Protein AF-W7W9P2-F1 (afdb_monomer_lite)

Secondary structure (DSSP, 8-state):
-HHHHHHTT----SS--EEEETTTEEEEGGGTTTS---------HHHHHHHS-S-S---S-----HHHHHHHHHHHHHHHHHHHHHHHHHHHHHHHHHHHHHHHHHHHHHHHHHHHHH--TT-HHHHT--HHHHHHHHHT--HHHHHHH---HHHHHHHHHHHH--PPPP-PPPPPP---HHHHHHHHHHHHT--------HHHHT-HHHHHHHHHHHHTTSGGG--SB-TTT-SB--HHHHHHHHHHS-HHHHHHHHHHHHHHHHHHHHHHHHHT-----GGGS-GGGTTHHHHHHHHHHHHHHHHHHHHHHHHHHHHHHHHSTTS----PPPPSSPPP-HHHHHHHHHHHHHHHHHHHHHHHHHHHHHHHHHHHHHHHHHHHHHHHHHHHHSPPPPTT--

Structure (mmCIF, N/CA/C/O backbone):
data_AF-W7W9P2-F1
#
_entry.id   AF-W7W9P2-F1
#
loop_
_atom_site.group_PDB
_atom_site.id
_atom_site.type_symbol
_atom_site.label_atom_id
_atom_site.label_alt_id
_atom_site.label_comp_id
_atom_site.label_asym_id
_atom_site.label_entity_id
_atom_site.label_seq_id
_atom_site.pdbx_PDB_ins_code
_atom_site.Cartn_x
_atom_site.Cartn_y
_atom_site.Cartn_z
_atom_site.occupancy
_atom_site.B_iso_or_equiv
_atom_site.auth_seq_id
_atom_site.auth_comp_id
_atom_site.auth_asym_id
_atom_site.auth_atom_id
_atom_site.pdbx_PDB_model_num
ATOM 1 N N . MET A 1 1 ? 64.858 -27.903 -94.724 1.00 56.62 1 MET A N 1
ATOM 2 C CA . MET A 1 1 ? 63.781 -26.888 -94.763 1.00 56.62 1 MET A CA 1
ATOM 3 C C . MET A 1 1 ? 62.587 -27.394 -95.572 1.00 56.62 1 MET A C 1
ATOM 5 O O . MET A 1 1 ? 61.461 -27.279 -95.114 1.00 56.62 1 MET A O 1
ATOM 9 N N . GLU A 1 2 ? 62.830 -28.057 -96.704 1.00 65.94 2 GLU A N 1
ATOM 10 C CA . GLU A 1 2 ? 61.798 -28.433 -97.685 1.00 65.94 2 GLU A CA 1
ATOM 11 C C . GLU A 1 2 ? 60.802 -29.516 -97.223 1.00 65.94 2 GLU A C 1
ATOM 13 O O . GLU A 1 2 ? 59.623 -29.420 -97.539 1.00 65.94 2 GLU A O 1
ATOM 18 N N . LEU A 1 3 ? 61.197 -30.483 -96.382 1.00 72.19 3 LEU A N 1
ATOM 19 C CA . LEU A 1 3 ? 60.254 -31.494 -95.863 1.00 72.19 3 LEU A CA 1
ATOM 20 C C . LEU A 1 3 ? 59.234 -30.933 -94.851 1.00 72.19 3 LEU A C 1
ATOM 22 O O . LEU A 1 3 ? 58.153 -31.496 -94.704 1.00 72.19 3 LEU A O 1
ATOM 26 N N . SER A 1 4 ? 59.533 -29.813 -94.175 1.00 73.50 4 SER A N 1
ATOM 27 C CA . SER A 1 4 ? 58.558 -29.158 -93.280 1.00 73.50 4 SER A CA 1
ATOM 28 C C . SER A 1 4 ? 57.422 -28.505 -94.074 1.00 73.50 4 SER A C 1
ATOM 30 O O . SER A 1 4 ? 56.290 -28.453 -93.599 1.00 73.50 4 SER A O 1
ATOM 32 N N . LEU A 1 5 ? 57.700 -28.066 -95.309 1.00 76.69 5 LEU A N 1
ATOM 33 C CA . LEU A 1 5 ? 56.678 -27.576 -96.238 1.00 76.69 5 LEU A CA 1
ATOM 34 C C . LEU A 1 5 ? 55.756 -28.715 -96.690 1.00 76.69 5 LEU A C 1
ATOM 36 O O . LEU A 1 5 ? 54.550 -28.512 -96.788 1.00 76.69 5 LEU A O 1
ATOM 40 N N . VAL A 1 6 ? 56.294 -29.926 -96.867 1.00 77.94 6 VAL A N 1
ATOM 41 C CA . VAL A 1 6 ? 55.501 -31.133 -97.156 1.00 77.94 6 VAL A CA 1
ATOM 42 C C . VAL A 1 6 ? 54.604 -31.508 -95.970 1.00 77.94 6 VAL A C 1
ATOM 44 O O . VAL A 1 6 ? 53.411 -31.737 -96.158 1.00 77.94 6 VAL A O 1
ATOM 47 N N . GLU A 1 7 ? 55.130 -31.497 -94.740 1.00 78.12 7 GLU A N 1
ATOM 48 C CA . GLU A 1 7 ? 54.335 -31.749 -93.524 1.00 78.12 7 GLU A CA 1
ATOM 49 C C . GLU A 1 7 ? 53.201 -30.726 -93.336 1.00 78.12 7 GLU A C 1
ATOM 51 O O . GLU A 1 7 ? 52.088 -31.092 -92.955 1.00 78.12 7 GLU A O 1
ATOM 56 N N . LYS A 1 8 ? 53.463 -29.450 -93.645 1.00 76.75 8 LYS A N 1
ATOM 57 C CA . LYS A 1 8 ? 52.494 -28.345 -93.543 1.00 76.75 8 LYS A CA 1
ATOM 58 C C . LYS A 1 8 ? 51.634 -28.155 -94.799 1.00 76.75 8 LYS A C 1
ATOM 60 O O . LYS A 1 8 ? 50.832 -27.225 -94.830 1.00 76.75 8 LYS A O 1
ATOM 65 N N . LYS A 1 9 ? 51.801 -28.991 -95.836 1.00 77.69 9 LYS A N 1
ATOM 66 C CA . LYS A 1 9 ? 51.152 -28.852 -97.157 1.00 77.69 9 LYS A CA 1
ATOM 67 C C . LYS A 1 9 ? 51.242 -27.428 -97.721 1.00 77.69 9 LYS A C 1
ATOM 69 O O . LYS A 1 9 ? 50.248 -26.826 -98.115 1.00 77.69 9 LYS A O 1
ATOM 74 N N . THR A 1 10 ? 52.440 -26.857 -97.713 1.00 79.62 10 THR A N 1
ATOM 75 C CA . THR A 1 10 ? 52.714 -25.497 -98.195 1.00 79.62 10 THR A CA 1
ATOM 76 C C . THR A 1 10 ? 53.589 -25.563 -99.449 1.00 79.62 10 THR A C 1
ATOM 78 O O . THR A 1 10 ? 54.520 -26.361 -99.506 1.00 79.62 10 THR A O 1
ATOM 81 N N . ALA A 1 11 ? 53.295 -24.748 -100.466 1.00 79.81 11 ALA A N 1
ATOM 82 C CA . ALA A 1 11 ? 54.072 -24.708 -101.707 1.00 79.81 11 ALA A CA 1
ATOM 83 C C . ALA A 1 11 ? 55.439 -24.026 -101.507 1.00 79.81 11 ALA A C 1
ATOM 85 O O . ALA A 1 11 ? 55.556 -23.078 -100.727 1.00 79.81 11 ALA A O 1
ATOM 86 N N . LEU A 1 12 ? 56.462 -24.486 -102.232 1.00 80.69 12 LEU A N 1
ATOM 87 C CA . LEU A 1 12 ? 57.763 -23.818 -102.305 1.00 80.69 12 LEU A CA 1
ATOM 88 C C . LEU A 1 12 ? 57.669 -22.610 -103.252 1.00 80.69 12 LEU A C 1
ATOM 90 O O . LEU A 1 12 ? 57.271 -22.764 -104.405 1.00 80.69 12 LEU A O 1
ATOM 94 N N . LEU A 1 13 ? 58.013 -21.420 -102.751 1.00 78.62 13 LEU A N 1
ATOM 95 C CA . LEU A 1 13 ? 57.859 -20.147 -103.471 1.00 78.62 13 LEU A CA 1
ATOM 96 C C . LEU A 1 13 ? 59.158 -19.640 -104.123 1.00 78.62 13 LEU A C 1
ATOM 98 O O . LEU A 1 13 ? 59.088 -18.888 -105.088 1.00 78.62 13 LEU A O 1
ATOM 102 N N . GLU A 1 14 ? 60.326 -20.062 -103.633 1.00 74.75 14 GLU A N 1
ATOM 103 C CA . GLU A 1 14 ? 61.642 -19.712 -104.186 1.00 74.75 14 GLU A CA 1
ATOM 104 C C . GLU A 1 14 ? 62.537 -20.958 -104.265 1.00 74.75 14 GLU A C 1
ATOM 106 O O . GLU A 1 14 ? 62.610 -21.733 -103.309 1.00 74.75 14 GLU A O 1
ATOM 111 N N . GLY A 1 15 ? 63.232 -21.129 -105.397 1.00 74.56 15 GLY A N 1
ATOM 112 C CA . GLY A 1 15 ? 64.093 -22.283 -105.687 1.00 74.56 15 GLY A CA 1
ATOM 113 C C . GLY A 1 15 ? 63.383 -23.439 -106.409 1.00 74.56 15 GLY A C 1
ATOM 114 O O . GLY A 1 15 ? 62.157 -23.495 -106.480 1.00 74.56 15 GLY A O 1
ATOM 115 N N . GLU A 1 16 ? 64.167 -24.370 -106.962 1.00 75.62 16 GLU A N 1
ATOM 116 C CA . GLU A 1 16 ? 63.663 -25.591 -107.604 1.00 75.62 16 GLU A CA 1
ATOM 117 C C . GLU A 1 16 ? 63.976 -26.816 -106.740 1.00 75.62 16 GLU A C 1
ATOM 119 O O . GLU A 1 16 ? 65.136 -27.145 -106.501 1.00 75.62 16 GLU A O 1
ATOM 124 N N . ALA A 1 17 ? 62.927 -27.513 -106.301 1.00 79.81 17 ALA A N 1
ATOM 125 C CA . ALA A 1 17 ? 63.026 -28.782 -105.591 1.00 79.81 17 ALA A CA 1
ATOM 126 C C . ALA A 1 17 ? 61.945 -29.745 -106.092 1.00 79.81 17 ALA A C 1
ATOM 128 O O . ALA A 1 17 ? 60.849 -29.321 -106.472 1.00 79.81 17 ALA A O 1
ATOM 129 N N . ALA A 1 18 ? 62.230 -31.045 -106.074 1.00 81.19 18 ALA A N 1
ATOM 130 C CA . ALA A 1 18 ? 61.265 -32.086 -106.407 1.00 81.19 18 ALA A CA 1
ATOM 131 C C . ALA A 1 18 ? 61.348 -33.220 -105.385 1.00 81.19 18 ALA A C 1
ATOM 133 O O . ALA A 1 18 ? 62.437 -33.685 -105.049 1.00 81.19 18 ALA A O 1
ATOM 134 N N . LEU A 1 19 ? 60.190 -33.668 -104.905 1.00 81.19 19 LEU A N 1
ATOM 135 C CA . LEU A 1 19 ? 60.073 -34.836 -104.047 1.00 81.19 19 LEU A CA 1
ATOM 136 C C . LEU A 1 19 ? 59.776 -36.055 -104.915 1.00 81.19 19 LEU A C 1
ATOM 138 O O . LEU A 1 19 ? 58.766 -36.094 -105.616 1.00 81.19 19 LEU A O 1
ATOM 142 N N . GLU A 1 20 ? 60.654 -37.046 -104.858 1.00 81.25 20 GLU A N 1
ATOM 143 C CA . GLU A 1 20 ? 60.457 -38.333 -105.514 1.00 81.25 20 GLU A CA 1
ATOM 144 C C . GLU A 1 20 ? 59.915 -39.350 -104.506 1.00 81.25 20 GLU A C 1
ATOM 146 O O . GLU A 1 20 ? 60.489 -39.538 -103.433 1.00 81.25 20 GLU A O 1
ATOM 151 N N . ILE A 1 21 ? 58.796 -39.985 -104.849 1.00 78.06 21 ILE A N 1
ATOM 152 C CA . ILE A 1 21 ? 58.116 -40.998 -104.041 1.00 78.06 21 ILE A CA 1
ATOM 153 C C . ILE A 1 21 ? 58.150 -42.313 -104.824 1.00 78.06 21 ILE A C 1
ATOM 155 O O . ILE A 1 21 ? 57.772 -42.356 -106.000 1.00 78.06 21 ILE A O 1
ATOM 159 N N . ASP A 1 22 ? 58.642 -43.367 -104.172 1.00 74.69 22 ASP A N 1
ATOM 160 C CA . ASP A 1 22 ? 58.704 -44.744 -104.682 1.00 74.69 22 ASP A CA 1
ATOM 161 C C . ASP A 1 22 ? 59.343 -44.887 -106.079 1.00 74.69 22 ASP A C 1
ATOM 163 O O . ASP A 1 22 ? 58.949 -45.730 -106.887 1.00 74.69 22 ASP A O 1
ATOM 167 N N . GLY A 1 23 ? 60.318 -44.025 -106.397 1.00 70.38 23 GLY A N 1
ATOM 168 C CA . GLY A 1 23 ? 61.112 -44.081 -107.634 1.00 70.38 23 GLY A CA 1
ATOM 169 C C . GLY A 1 23 ? 60.346 -43.802 -108.936 1.00 70.38 23 GLY A C 1
ATOM 170 O O . GLY A 1 23 ? 60.895 -43.967 -110.023 1.00 70.38 23 GLY A O 1
ATOM 171 N N . THR A 1 24 ? 59.064 -43.435 -108.852 1.00 66.88 24 THR A N 1
ATOM 172 C CA . THR A 1 24 ? 58.163 -43.323 -110.016 1.00 66.88 24 THR A CA 1
ATOM 173 C C . THR A 1 24 ? 57.366 -42.027 -110.036 1.00 66.88 24 THR A C 1
ATOM 175 O O . THR A 1 24 ? 57.061 -41.517 -111.114 1.00 66.88 24 THR A O 1
ATOM 178 N N . THR A 1 25 ? 57.066 -41.446 -108.872 1.00 75.88 25 THR A N 1
ATOM 179 C CA . THR A 1 25 ? 56.263 -40.222 -108.781 1.00 75.88 25 THR A CA 1
ATOM 180 C C . THR A 1 25 ? 57.137 -39.053 -108.351 1.00 75.88 25 THR A C 1
ATOM 182 O O . THR A 1 25 ? 57.606 -39.016 -107.217 1.00 75.88 25 THR A O 1
ATOM 185 N N . LYS A 1 26 ? 57.347 -38.076 -109.242 1.00 80.81 26 LYS A N 1
ATOM 186 C CA . LYS A 1 26 ? 58.044 -36.820 -108.925 1.00 80.81 26 LYS A CA 1
ATOM 187 C C . LYS A 1 26 ? 57.045 -35.683 -108.774 1.00 80.81 26 LYS A C 1
ATOM 189 O O . LYS A 1 26 ? 56.335 -35.352 -109.720 1.00 80.81 26 LYS A O 1
ATOM 194 N N . VAL A 1 27 ? 57.018 -35.068 -107.596 1.00 81.44 27 VAL A N 1
ATOM 195 C CA . VAL A 1 27 ? 56.180 -33.906 -107.285 1.00 81.44 27 VAL A CA 1
ATOM 196 C C . VAL A 1 27 ? 57.072 -32.679 -107.148 1.00 81.44 27 VAL A C 1
ATOM 198 O O . VAL A 1 27 ? 57.955 -32.643 -106.294 1.00 81.44 27 VAL A O 1
ATOM 201 N N . ALA A 1 28 ? 56.850 -31.665 -107.984 1.00 82.94 28 ALA A N 1
ATOM 202 C CA . ALA A 1 28 ? 57.573 -30.398 -107.894 1.00 82.94 28 ALA A CA 1
ATOM 203 C C . ALA A 1 28 ? 57.188 -29.622 -106.622 1.00 82.94 28 ALA A C 1
ATOM 205 O O . ALA A 1 28 ? 56.039 -29.676 -106.178 1.00 82.94 28 ALA A O 1
ATOM 206 N N . GLY A 1 29 ? 58.126 -28.852 -106.067 1.00 78.12 29 GLY A N 1
ATOM 207 C CA . GLY A 1 29 ? 57.940 -28.085 -104.830 1.00 78.12 29 GLY A CA 1
ATOM 208 C C . GLY A 1 29 ? 56.782 -27.085 -104.872 1.00 78.12 29 GLY A C 1
ATOM 209 O O . GLY A 1 29 ? 56.115 -26.866 -103.861 1.00 78.12 29 GLY A O 1
ATOM 210 N N . SER A 1 30 ? 56.462 -26.540 -106.048 1.00 80.75 30 SER A N 1
ATOM 211 C CA . SER A 1 30 ? 55.294 -25.672 -106.257 1.00 80.75 30 SER A CA 1
ATOM 212 C C . SER A 1 30 ? 53.952 -26.400 -106.080 1.00 80.75 30 SER A C 1
ATOM 214 O O . SER A 1 30 ? 52.942 -25.766 -105.782 1.00 80.75 30 SER A O 1
ATOM 216 N N . ALA A 1 31 ? 53.931 -27.731 -106.207 1.00 78.31 31 ALA A N 1
ATOM 217 C CA . ALA A 1 31 ? 52.738 -28.567 -106.091 1.00 78.31 31 ALA A CA 1
ATOM 218 C C . ALA A 1 31 ? 52.561 -29.208 -104.698 1.00 78.31 31 ALA A C 1
ATOM 220 O O . ALA A 1 31 ? 51.608 -29.957 -104.491 1.00 78.31 31 ALA A O 1
ATOM 221 N N . PHE A 1 32 ? 53.423 -28.909 -103.716 1.00 83.19 32 PHE A N 1
ATOM 222 C CA . PHE A 1 32 ? 53.342 -29.514 -102.374 1.00 83.19 32 PHE A CA 1
ATOM 223 C C . PHE A 1 32 ? 52.043 -29.211 -101.609 1.00 83.19 32 PHE A C 1
ATOM 225 O O . PHE A 1 32 ? 51.651 -29.994 -100.747 1.00 83.19 32 PHE A O 1
ATOM 232 N N . ALA A 1 33 ? 51.353 -28.110 -101.923 1.00 77.69 33 ALA A N 1
ATOM 233 C CA . ALA A 1 33 ? 50.080 -27.762 -101.288 1.00 77.69 33 ALA A CA 1
ATOM 234 C C . ALA A 1 33 ? 48.870 -28.530 -101.850 1.00 77.69 33 ALA A C 1
ATOM 236 O O . ALA A 1 33 ? 47.886 -28.732 -101.140 1.00 77.69 33 ALA A O 1
ATOM 237 N N . SER A 1 34 ? 48.930 -28.947 -103.118 1.00 77.75 34 SER A N 1
ATOM 238 C CA . SER A 1 34 ? 47.797 -29.536 -103.844 1.00 77.75 34 SER A CA 1
ATOM 239 C C . SER A 1 34 ? 47.971 -31.020 -104.170 1.00 77.75 34 SER A C 1
ATOM 241 O O . SER A 1 34 ? 46.981 -31.700 -104.436 1.00 77.75 34 SER A O 1
ATOM 243 N N . ALA A 1 35 ? 49.197 -31.545 -104.134 1.00 76.62 35 ALA A N 1
ATOM 244 C CA . ALA A 1 35 ? 49.474 -32.951 -104.396 1.00 76.62 35 ALA A CA 1
ATOM 245 C C . ALA A 1 35 ? 49.072 -33.859 -103.219 1.00 76.62 35 ALA A C 1
ATOM 247 O O . ALA A 1 35 ? 49.192 -33.505 -102.043 1.00 76.62 35 ALA A O 1
ATOM 248 N N . GLN A 1 36 ? 48.635 -35.078 -103.539 1.00 77.50 36 GLN A N 1
ATOM 249 C CA . GLN A 1 36 ? 48.337 -36.107 -102.547 1.00 77.50 36 GLN A CA 1
ATOM 250 C C . GLN A 1 36 ? 49.645 -36.772 -102.091 1.00 77.50 36 GLN A C 1
ATOM 252 O O . GLN A 1 36 ? 50.108 -37.744 -102.679 1.00 77.50 36 GLN A O 1
ATOM 257 N N . LEU A 1 37 ? 50.267 -36.188 -101.067 1.00 77.00 37 LEU A N 1
ATOM 258 C CA . LEU A 1 37 ? 51.544 -36.629 -100.501 1.00 77.00 37 LEU A CA 1
ATOM 259 C C . LEU A 1 37 ? 51.332 -37.556 -99.286 1.00 77.00 37 LEU A C 1
ATOM 261 O O . LEU A 1 37 ? 50.338 -37.395 -98.567 1.00 77.00 37 LEU A O 1
ATOM 265 N N . PRO A 1 38 ? 52.248 -38.510 -99.022 1.00 74.75 38 PRO A N 1
ATOM 266 C CA . PRO A 1 38 ? 52.210 -39.331 -97.817 1.00 74.75 38 PRO A CA 1
ATOM 267 C C . PRO A 1 38 ? 52.350 -38.466 -96.561 1.00 74.75 38 PRO A C 1
ATOM 269 O O . PRO A 1 38 ? 52.867 -37.348 -96.596 1.00 74.75 38 PRO A O 1
ATOM 272 N N . GLN A 1 39 ? 51.892 -38.988 -95.424 1.00 77.44 39 GLN A N 1
ATOM 273 C CA . GLN A 1 39 ? 51.979 -38.273 -94.157 1.00 77.44 39 GLN A CA 1
ATOM 274 C C . GLN A 1 39 ? 53.438 -38.217 -93.682 1.00 77.44 39 GLN A C 1
ATOM 276 O O . GLN A 1 39 ? 53.949 -39.158 -93.080 1.00 77.44 39 GLN A O 1
ATOM 281 N N . VAL A 1 40 ? 54.104 -37.096 -93.949 1.00 75.50 40 VAL A N 1
ATOM 282 C CA . VAL A 1 40 ? 55.462 -36.819 -93.475 1.00 75.50 40 VAL A CA 1
ATOM 283 C C . VAL A 1 40 ? 55.384 -36.101 -92.129 1.00 75.50 40 VAL A C 1
ATOM 285 O O . VAL A 1 40 ? 54.630 -35.141 -91.970 1.00 75.50 40 VAL A O 1
ATOM 288 N N . ARG A 1 41 ? 56.166 -36.572 -91.156 1.00 76.25 41 ARG A N 1
ATOM 289 C CA . ARG A 1 41 ? 56.403 -35.901 -89.872 1.00 76.25 41 ARG A CA 1
ATOM 290 C C . ARG A 1 41 ? 57.868 -35.516 -89.797 1.00 76.25 41 ARG A C 1
ATOM 292 O O . ARG A 1 41 ? 58.722 -36.378 -90.010 1.00 76.25 41 ARG A O 1
ATOM 299 N N . VAL A 1 42 ? 58.168 -34.253 -89.509 1.00 74.31 42 VAL A N 1
ATOM 300 C CA . VAL A 1 42 ? 59.552 -33.773 -89.492 1.00 74.31 42 VAL A CA 1
ATOM 301 C C . VAL A 1 42 ? 59.943 -33.352 -88.086 1.00 74.31 42 VAL A C 1
ATOM 303 O O . VAL A 1 42 ? 59.414 -32.403 -87.520 1.00 74.31 42 VAL A O 1
ATOM 306 N N . PHE A 1 43 ? 60.946 -34.030 -87.534 1.00 69.19 43 PHE A N 1
ATOM 307 C CA . PHE A 1 43 ? 61.563 -33.636 -86.273 1.00 69.19 43 PHE A CA 1
ATOM 308 C C . PHE A 1 43 ? 62.697 -32.638 -86.546 1.00 69.19 43 PHE A C 1
ATOM 310 O O . PHE A 1 43 ? 63.868 -33.007 -86.627 1.00 69.19 43 PHE A O 1
ATOM 317 N N . ASN A 1 44 ? 62.342 -31.371 -86.786 1.00 69.50 44 ASN A N 1
ATOM 318 C CA . ASN A 1 44 ? 63.300 -30.300 -87.076 1.00 69.50 44 ASN A CA 1
ATOM 319 C C . ASN A 1 44 ? 63.418 -29.284 -85.925 1.00 69.50 44 ASN A C 1
ATOM 321 O O . ASN A 1 44 ? 62.711 -29.341 -84.921 1.00 69.50 44 ASN A O 1
ATOM 325 N N . ARG A 1 45 ? 64.340 -28.324 -86.070 1.00 69.94 45 ARG A N 1
ATOM 326 C CA . ARG A 1 45 ? 64.557 -27.274 -85.064 1.00 69.94 45 ARG A CA 1
ATOM 327 C C . ARG A 1 45 ? 63.325 -26.380 -84.866 1.00 69.94 45 ARG A C 1
ATOM 329 O O . ARG A 1 45 ? 63.118 -25.894 -83.762 1.00 69.94 45 ARG A O 1
ATOM 336 N N . ASP A 1 46 ? 62.488 -26.230 -85.890 1.00 68.25 46 ASP A N 1
ATOM 337 C CA . ASP A 1 46 ? 61.229 -25.485 -85.789 1.00 68.25 46 ASP A CA 1
ATOM 338 C C . ASP A 1 46 ? 60.206 -26.226 -84.917 1.00 68.25 46 ASP A C 1
ATOM 340 O O . ASP A 1 46 ? 59.546 -25.594 -84.098 1.00 68.25 46 ASP A O 1
ATOM 344 N N . PHE A 1 47 ? 60.123 -27.559 -85.027 1.00 66.62 47 PHE A N 1
ATOM 345 C CA . PHE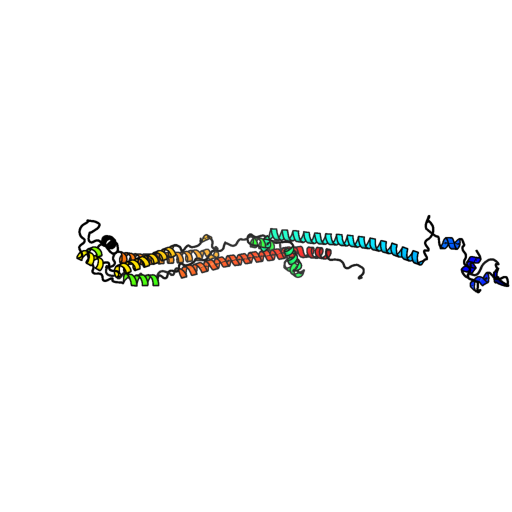 A 1 47 ? 59.317 -28.408 -84.144 1.00 66.62 47 PHE A CA 1
ATOM 346 C C . PHE A 1 47 ? 59.786 -28.288 -82.689 1.00 66.62 47 PHE A C 1
ATOM 348 O O . PHE A 1 47 ? 58.986 -28.028 -81.797 1.00 66.62 47 PHE A O 1
ATOM 355 N N . ILE A 1 48 ? 61.100 -28.380 -82.452 1.00 63.91 48 ILE A N 1
ATOM 356 C CA . ILE A 1 48 ? 61.685 -28.198 -81.113 1.00 63.91 48 ILE A CA 1
ATOM 357 C C . ILE A 1 48 ? 61.334 -26.812 -80.559 1.00 63.91 48 ILE A C 1
ATOM 359 O O . ILE A 1 48 ? 60.868 -26.710 -79.430 1.00 63.91 48 ILE A O 1
ATOM 363 N N . ASN A 1 49 ? 61.496 -25.749 -81.346 1.00 66.94 49 ASN A N 1
ATOM 364 C CA . ASN A 1 49 ? 61.190 -24.392 -80.895 1.00 66.94 49 ASN A CA 1
ATOM 365 C C . ASN A 1 49 ? 59.692 -24.175 -80.620 1.00 66.94 49 ASN A C 1
ATOM 367 O O . ASN A 1 49 ? 59.363 -23.438 -79.697 1.00 66.94 49 ASN A O 1
ATOM 371 N N . ALA A 1 50 ? 58.799 -24.810 -81.386 1.00 64.81 50 ALA A N 1
ATOM 372 C CA . ALA A 1 50 ? 57.352 -24.710 -81.195 1.00 64.81 50 ALA A CA 1
ATOM 373 C C . ALA A 1 50 ? 56.838 -25.519 -79.991 1.00 64.81 50 ALA A C 1
ATOM 375 O O . ALA A 1 50 ? 55.829 -25.151 -79.399 1.00 64.81 50 ALA A O 1
ATOM 376 N N . THR A 1 51 ? 57.507 -26.619 -79.626 1.00 57.16 51 THR A N 1
ATOM 377 C CA . THR A 1 51 ? 57.048 -27.525 -78.556 1.00 57.16 51 THR A CA 1
ATOM 378 C C . THR A 1 51 ? 57.795 -27.338 -77.231 1.00 57.16 51 THR A C 1
ATOM 380 O O . THR A 1 51 ? 57.233 -27.606 -76.175 1.00 57.16 51 THR A O 1
ATOM 383 N N . LEU A 1 52 ? 59.050 -26.876 -77.250 1.00 57.72 52 LEU A N 1
ATOM 384 C CA . LEU A 1 52 ? 59.929 -26.789 -76.069 1.00 57.72 52 LEU A CA 1
ATOM 385 C C . LEU A 1 52 ? 60.252 -25.350 -75.639 1.00 57.72 52 LEU A C 1
ATOM 387 O O . LEU A 1 52 ? 61.199 -25.118 -74.882 1.00 57.72 52 LEU A O 1
ATOM 391 N N . SER A 1 53 ? 59.489 -24.355 -76.088 1.00 48.06 53 SER A N 1
ATOM 392 C CA . SER A 1 53 ? 59.675 -22.991 -75.604 1.00 48.06 53 SER A CA 1
ATOM 393 C C . SER A 1 53 ? 59.171 -22.839 -74.163 1.00 48.06 53 SER A C 1
ATOM 395 O O . SER A 1 53 ? 57.971 -22.810 -73.913 1.00 48.06 53 SER A O 1
ATOM 397 N N . GLN A 1 54 ? 60.142 -22.629 -73.266 1.00 52.00 54 GLN A N 1
ATOM 398 C CA . GLN A 1 54 ? 60.042 -22.133 -71.886 1.00 52.00 54 GLN A CA 1
ATOM 399 C C . GLN A 1 54 ? 59.773 -23.163 -70.782 1.00 52.00 54 GLN A C 1
ATOM 401 O O . GLN A 1 54 ? 58.710 -23.208 -70.175 1.00 52.00 54 GLN A O 1
ATOM 406 N N . THR A 1 55 ? 60.819 -23.887 -70.389 1.00 39.66 55 THR A N 1
ATOM 407 C CA . THR A 1 55 ? 61.144 -24.080 -68.964 1.00 39.66 55 THR A CA 1
ATOM 408 C C . THR A 1 55 ? 62.611 -24.483 -68.848 1.00 39.66 55 THR A C 1
ATOM 410 O O . THR A 1 55 ? 63.055 -25.462 -69.443 1.00 39.66 55 THR A O 1
ATOM 413 N N . GLY A 1 56 ? 63.398 -23.678 -68.131 1.00 45.16 56 GLY A N 1
ATOM 414 C CA . GLY A 1 56 ? 64.777 -24.018 -67.808 1.00 45.16 56 GLY A CA 1
ATOM 415 C C . GLY A 1 56 ? 64.814 -25.302 -66.983 1.00 45.16 56 GLY A C 1
ATOM 416 O O . GLY A 1 56 ? 64.181 -25.361 -65.937 1.00 45.16 56 GLY A O 1
ATOM 417 N N . GLY A 1 57 ? 65.551 -26.295 -67.486 1.00 56.72 57 GLY A N 1
ATOM 418 C CA . GLY A 1 57 ? 65.951 -27.522 -66.796 1.00 56.72 57 GLY A CA 1
ATOM 419 C C . GLY A 1 57 ? 64.812 -28.371 -66.237 1.00 56.72 57 GLY A C 1
ATOM 420 O O . GLY A 1 57 ? 64.420 -28.174 -65.095 1.00 56.72 57 GLY A O 1
ATOM 421 N N . ILE A 1 58 ? 64.357 -29.395 -66.970 1.00 39.75 58 ILE A N 1
ATOM 422 C CA . ILE A 1 58 ? 63.575 -30.484 -66.361 1.00 39.75 58 ILE A CA 1
ATOM 423 C C . ILE A 1 58 ? 64.018 -31.848 -66.912 1.00 39.75 58 ILE A C 1
ATOM 425 O O . ILE A 1 58 ? 64.231 -32.024 -68.112 1.00 39.75 58 ILE A O 1
ATOM 429 N N . ALA A 1 59 ? 64.175 -32.790 -65.977 1.00 35.72 59 ALA A N 1
ATOM 430 C CA . ALA A 1 59 ? 64.335 -34.229 -66.167 1.00 35.72 59 ALA A CA 1
ATOM 431 C C . ALA A 1 59 ? 63.175 -34.854 -66.980 1.00 35.72 59 ALA A C 1
ATOM 433 O O . ALA A 1 59 ? 62.094 -34.271 -67.064 1.00 35.72 59 ALA A O 1
ATOM 434 N N . PRO A 1 60 ? 63.365 -36.029 -67.603 1.00 43.28 60 PRO A N 1
ATOM 435 C CA . PRO A 1 60 ? 62.503 -36.440 -68.697 1.00 43.28 60 PRO A CA 1
ATOM 436 C C . PRO A 1 60 ? 61.197 -37.122 -68.246 1.00 43.28 60 PRO A C 1
ATOM 438 O O . PRO A 1 60 ? 61.152 -37.862 -67.267 1.00 43.28 60 PRO A O 1
ATOM 441 N N . ILE A 1 61 ? 60.201 -36.948 -69.126 1.00 43.12 61 ILE A N 1
ATOM 442 C CA . ILE A 1 61 ? 58.947 -37.694 -69.338 1.00 43.12 61 ILE A CA 1
ATOM 443 C C . ILE A 1 61 ? 57.750 -37.346 -68.430 1.00 43.12 61 ILE A C 1
ATOM 445 O O . ILE A 1 61 ? 57.488 -38.022 -67.445 1.00 43.12 61 ILE A O 1
ATOM 449 N N . TYR A 1 62 ? 56.912 -36.404 -68.884 1.00 42.84 62 TYR A N 1
ATOM 450 C CA . TYR A 1 62 ? 55.451 -36.574 -68.872 1.00 42.84 62 TYR A CA 1
ATOM 451 C C . TYR A 1 62 ? 54.864 -36.033 -70.182 1.00 42.84 62 TYR A C 1
ATOM 453 O O . TYR A 1 62 ? 55.204 -34.944 -70.637 1.00 42.84 62 TYR A O 1
ATOM 461 N N . PHE A 1 63 ? 54.010 -36.838 -70.807 1.00 44.69 63 PHE A N 1
ATOM 462 C CA . PHE A 1 63 ? 53.310 -36.541 -72.054 1.00 44.69 63 PHE A CA 1
ATOM 463 C C . PHE A 1 63 ? 52.211 -35.502 -71.761 1.00 44.69 63 PHE A C 1
ATOM 465 O O . PHE A 1 63 ? 51.086 -35.865 -71.428 1.00 44.69 63 PHE A O 1
ATOM 472 N N . LEU A 1 64 ? 52.537 -34.206 -71.808 1.00 47.28 64 LEU A N 1
ATOM 473 C CA . LEU A 1 64 ? 51.540 -33.133 -71.748 1.00 47.28 64 LEU A CA 1
ATOM 474 C C . LEU A 1 64 ? 51.211 -32.687 -73.175 1.00 47.28 64 LEU A C 1
ATOM 476 O O . LEU A 1 64 ? 51.971 -31.952 -73.797 1.00 47.28 64 LEU A O 1
ATOM 480 N N . GLY A 1 65 ? 50.075 -33.154 -73.692 1.00 53.16 65 GLY A N 1
ATOM 481 C CA . GLY A 1 65 ? 49.427 -32.519 -74.838 1.00 53.16 65 GLY A CA 1
ATOM 482 C C . GLY A 1 65 ? 48.904 -31.125 -74.472 1.00 53.16 65 GLY A C 1
ATOM 483 O O . GLY A 1 65 ? 48.806 -30.780 -73.293 1.00 53.16 65 GLY A O 1
ATOM 484 N N . GLU A 1 66 ? 48.550 -30.343 -75.489 1.00 55.03 66 GLU A N 1
ATOM 485 C CA . GLU A 1 66 ? 48.014 -28.974 -75.399 1.00 55.03 66 GLU A CA 1
ATOM 486 C C . GLU A 1 66 ? 46.899 -28.829 -74.330 1.00 55.03 66 GLU A C 1
ATOM 488 O O . GLU A 1 66 ? 46.969 -27.934 -73.485 1.00 55.03 66 GLU A O 1
ATOM 493 N N . ASP A 1 67 ? 45.989 -29.811 -74.231 1.00 52.81 67 ASP A N 1
ATOM 494 C CA . ASP A 1 67 ? 44.929 -29.913 -73.207 1.00 52.81 67 ASP A CA 1
ATOM 495 C C . ASP A 1 67 ? 45.426 -29.849 -71.748 1.00 52.81 67 ASP A C 1
ATOM 497 O O . ASP A 1 67 ? 44.701 -29.433 -70.839 1.00 52.81 67 ASP A O 1
ATOM 501 N N . SER A 1 68 ? 46.644 -30.322 -71.477 1.00 62.44 68 SER A N 1
ATOM 502 C CA . SER A 1 68 ? 47.195 -30.375 -70.121 1.00 62.44 68 SER A CA 1
ATOM 503 C C . SER A 1 68 ? 47.835 -29.049 -69.706 1.00 62.44 68 SER A C 1
ATOM 505 O O . SER A 1 68 ? 47.877 -28.745 -68.512 1.00 62.44 68 SER A O 1
ATOM 507 N N . ILE A 1 69 ? 48.293 -28.248 -70.672 1.00 67.38 69 ILE A N 1
ATOM 508 C CA . ILE A 1 69 ? 48.795 -26.888 -70.438 1.00 67.38 69 ILE A CA 1
ATOM 509 C C . ILE A 1 69 ? 47.611 -25.957 -70.140 1.00 67.38 69 ILE A C 1
ATOM 511 O O . ILE A 1 69 ? 47.664 -25.194 -69.174 1.00 67.38 69 ILE A O 1
ATOM 515 N N . GLU A 1 70 ? 46.509 -26.081 -70.887 1.00 73.25 70 GLU A N 1
ATOM 516 C CA . GLU A 1 70 ? 45.283 -25.300 -70.664 1.00 73.25 70 GLU A CA 1
ATOM 517 C C . GLU A 1 70 ? 44.658 -25.587 -69.287 1.00 73.25 70 GLU A C 1
ATOM 519 O O . GLU A 1 70 ? 44.349 -24.665 -68.526 1.00 73.25 70 GLU A O 1
ATOM 524 N N . LYS A 1 71 ? 44.546 -26.866 -68.901 1.00 75.69 71 LYS A N 1
ATOM 525 C CA . LYS A 1 71 ? 44.043 -27.255 -67.570 1.00 75.69 71 LYS A CA 1
ATOM 526 C C . LYS A 1 71 ? 44.937 -26.753 -66.438 1.00 75.69 71 LYS A C 1
ATOM 528 O O . LYS A 1 71 ? 44.417 -26.293 -65.422 1.00 75.69 71 LYS A O 1
ATOM 533 N N . GLN A 1 72 ? 46.261 -26.789 -66.605 1.00 74.00 72 GLN A N 1
ATOM 534 C CA . GLN A 1 72 ? 47.189 -26.258 -65.605 1.00 74.00 72 GLN A CA 1
ATOM 535 C C . GLN A 1 72 ? 47.068 -24.731 -65.478 1.00 74.00 72 GLN A C 1
ATOM 537 O O . GLN A 1 72 ? 47.020 -24.212 -64.360 1.00 74.00 72 GLN A O 1
ATOM 542 N N . ALA A 1 73 ? 46.940 -24.011 -66.597 1.00 78.69 73 ALA A N 1
ATOM 543 C CA . ALA A 1 73 ? 46.672 -22.573 -66.596 1.00 78.69 73 ALA A CA 1
ATOM 544 C C . ALA A 1 73 ? 45.340 -22.247 -65.899 1.00 78.69 73 ALA A C 1
ATOM 546 O O . ALA A 1 73 ? 45.275 -21.314 -65.093 1.00 78.69 73 ALA A O 1
ATOM 547 N N . ARG A 1 74 ? 44.299 -23.062 -66.125 1.00 84.81 74 ARG A N 1
ATOM 548 C CA . ARG A 1 74 ? 43.001 -22.926 -65.454 1.00 84.81 74 ARG A CA 1
ATOM 549 C C . ARG A 1 74 ? 43.088 -23.177 -63.948 1.00 84.81 74 ARG A C 1
ATOM 551 O O . ARG A 1 74 ? 42.466 -22.444 -63.185 1.00 84.81 74 ARG A O 1
ATOM 558 N N . VAL A 1 75 ? 43.868 -24.161 -63.501 1.00 83.25 75 VAL A N 1
ATOM 559 C CA . VAL A 1 75 ? 44.108 -24.417 -62.069 1.00 83.25 75 VAL A CA 1
ATOM 560 C C . VAL A 1 75 ? 44.818 -23.235 -61.410 1.00 83.25 75 VAL A C 1
ATOM 562 O O . VAL A 1 75 ? 44.398 -22.794 -60.342 1.00 83.25 75 VAL A O 1
ATOM 565 N N . GLU A 1 76 ? 45.858 -22.685 -62.038 1.00 84.12 76 GLU A N 1
ATOM 566 C CA . GLU A 1 76 ? 46.563 -21.516 -61.499 1.00 84.12 76 GLU A CA 1
ATOM 567 C C . GLU A 1 76 ? 45.683 -20.256 -61.489 1.00 84.12 76 GLU A C 1
ATOM 569 O O . GLU A 1 76 ? 45.740 -19.472 -60.539 1.00 84.12 76 GLU A O 1
ATOM 574 N N . GLN A 1 77 ? 44.809 -20.081 -62.486 1.00 89.31 77 GLN A N 1
ATOM 575 C CA . GLN A 1 77 ? 43.786 -19.034 -62.472 1.00 89.31 77 GLN A CA 1
ATOM 576 C C . GLN A 1 77 ? 42.805 -19.219 -61.303 1.00 89.31 77 GLN A C 1
ATOM 578 O O . GLN A 1 77 ? 42.596 -18.286 -60.531 1.00 89.31 77 GLN A O 1
ATOM 583 N N . LEU A 1 78 ? 42.251 -20.422 -61.128 1.00 89.44 78 LEU A N 1
ATOM 584 C 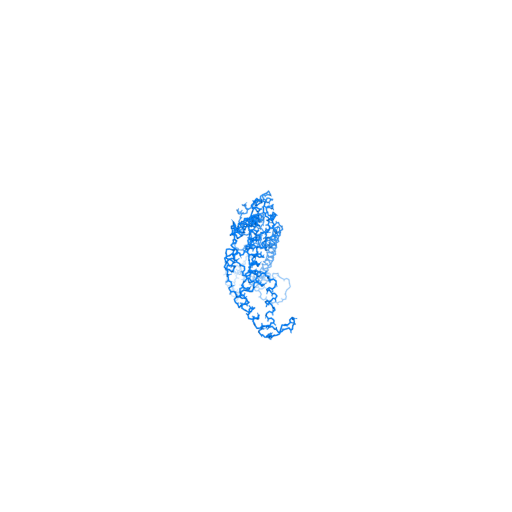CA . LEU A 1 78 ? 41.309 -20.723 -60.047 1.00 89.44 78 LEU A CA 1
ATOM 585 C C . LEU A 1 78 ? 41.946 -20.566 -58.659 1.00 89.44 78 LEU A C 1
ATOM 587 O O . LEU A 1 78 ? 41.289 -20.089 -57.740 1.00 89.44 78 LEU A O 1
ATOM 591 N N . LYS A 1 79 ? 43.232 -20.904 -58.492 1.00 89.06 79 LYS A N 1
ATOM 592 C CA . LYS A 1 79 ? 43.971 -20.645 -57.243 1.00 89.06 79 LYS A CA 1
ATOM 593 C C . LYS A 1 79 ? 44.088 -19.151 -56.943 1.00 89.06 79 LYS A C 1
ATOM 595 O O . LYS A 1 79 ? 43.923 -18.757 -55.790 1.00 89.06 79 LYS A O 1
ATOM 600 N N . LYS A 1 80 ? 44.353 -18.322 -57.960 1.00 89.75 80 LYS A N 1
ATOM 601 C CA . LYS A 1 80 ? 44.377 -16.857 -57.813 1.00 89.75 80 LYS A CA 1
ATOM 602 C C . LYS A 1 80 ? 42.993 -16.318 -57.450 1.00 89.75 80 LYS A C 1
ATOM 604 O O . LYS A 1 80 ? 42.883 -15.564 -56.489 1.00 89.75 80 LYS A O 1
ATOM 609 N N . GLU A 1 81 ? 41.947 -16.756 -58.150 1.00 90.50 81 GLU A N 1
ATOM 610 C CA . GLU A 1 81 ? 40.554 -16.381 -57.862 1.00 90.50 81 GLU A CA 1
ATOM 611 C C . GLU A 1 81 ? 40.134 -16.792 -56.441 1.00 90.50 81 GLU A C 1
ATOM 613 O O . GLU A 1 81 ? 39.532 -15.993 -55.720 1.00 90.50 81 GLU A O 1
ATOM 618 N N . LEU A 1 82 ? 40.508 -17.997 -55.997 1.00 88.88 82 LEU A N 1
ATOM 619 C CA . LEU A 1 82 ? 40.251 -18.487 -54.642 1.00 88.88 82 LEU A CA 1
ATOM 620 C C . LEU A 1 82 ? 40.971 -17.640 -53.588 1.00 88.88 82 LEU A C 1
ATOM 622 O O . LEU A 1 82 ? 40.349 -17.244 -52.607 1.00 88.88 82 LEU A O 1
ATOM 626 N N . ALA A 1 83 ? 42.253 -17.325 -53.795 1.00 89.81 83 ALA A N 1
ATOM 627 C CA . ALA A 1 83 ? 43.021 -16.487 -52.876 1.00 89.81 83 ALA A CA 1
ATOM 628 C C . ALA A 1 83 ? 42.429 -15.073 -52.764 1.00 89.81 83 ALA A C 1
ATOM 630 O O . ALA A 1 83 ? 42.265 -14.554 -51.660 1.00 89.81 83 ALA A O 1
ATOM 631 N N . THR A 1 84 ? 42.045 -14.462 -53.889 1.00 89.62 84 THR A N 1
ATOM 632 C CA . THR A 1 84 ? 41.364 -13.160 -53.898 1.00 89.62 84 THR A CA 1
ATOM 633 C C . THR A 1 84 ? 40.007 -13.229 -53.196 1.00 89.62 84 THR A C 1
ATOM 635 O O . THR A 1 84 ? 39.678 -12.343 -52.409 1.00 89.62 84 THR A O 1
ATOM 638 N N . THR A 1 85 ? 39.232 -14.289 -53.428 1.00 88.62 85 THR A N 1
ATOM 639 C CA . THR A 1 85 ? 37.916 -14.479 -52.799 1.00 88.62 85 THR A CA 1
ATOM 640 C C . THR A 1 85 ? 38.029 -14.701 -51.292 1.00 88.62 85 THR A C 1
ATOM 642 O O . THR A 1 85 ? 37.251 -14.118 -50.541 1.00 88.62 85 THR A O 1
ATOM 645 N N . ASP A 1 86 ? 39.011 -15.476 -50.827 1.00 89.94 86 ASP A N 1
ATOM 646 C CA . ASP A 1 86 ? 39.266 -15.702 -49.399 1.00 89.94 86 ASP A CA 1
ATOM 647 C C . ASP A 1 86 ? 39.691 -14.404 -48.695 1.00 89.94 86 ASP A C 1
ATOM 649 O O . ASP A 1 86 ? 39.133 -14.058 -47.654 1.00 89.94 86 ASP A O 1
ATOM 653 N N . ILE A 1 87 ? 40.596 -13.619 -49.296 1.00 89.81 87 ILE A N 1
ATOM 654 C CA . ILE A 1 87 ? 40.970 -12.293 -48.776 1.00 89.81 87 ILE A CA 1
ATOM 655 C C . ILE A 1 87 ? 39.740 -11.381 -48.697 1.00 89.81 87 ILE A C 1
ATOM 657 O O . ILE A 1 87 ? 39.486 -10.787 -47.650 1.00 89.81 87 ILE A O 1
ATOM 661 N N . ASN A 1 88 ? 38.940 -11.306 -49.764 1.00 88.50 88 ASN A N 1
ATOM 662 C CA . ASN A 1 88 ? 37.727 -10.488 -49.789 1.00 88.50 88 ASN A CA 1
ATOM 663 C C . ASN A 1 88 ? 36.703 -10.945 -48.741 1.00 88.50 88 ASN A C 1
ATOM 665 O O . ASN A 1 88 ? 36.111 -10.108 -48.063 1.00 88.50 88 ASN A O 1
ATOM 669 N N . SER A 1 89 ? 36.523 -12.256 -48.565 1.00 87.44 89 SER A N 1
ATOM 670 C CA . SER A 1 89 ? 35.623 -12.830 -47.562 1.00 87.44 89 SER A CA 1
ATOM 671 C C . SER A 1 89 ? 36.086 -12.515 -46.140 1.00 87.44 89 SER A C 1
ATOM 673 O O . SER A 1 89 ? 35.273 -12.124 -45.304 1.00 87.44 89 SER A O 1
ATOM 675 N N . ARG A 1 90 ? 37.386 -12.650 -45.850 1.00 89.06 90 ARG A N 1
ATOM 676 C CA . ARG A 1 90 ? 37.954 -12.329 -44.530 1.00 89.06 90 ARG A CA 1
ATOM 677 C C . ARG A 1 90 ? 37.842 -10.843 -44.216 1.00 89.06 90 ARG A C 1
ATOM 679 O O . ARG A 1 90 ? 37.433 -10.500 -43.111 1.00 89.06 90 ARG A O 1
ATOM 686 N N . THR A 1 91 ? 38.150 -9.978 -45.179 1.00 88.81 91 THR A N 1
ATOM 687 C CA . THR A 1 91 ? 38.003 -8.524 -45.028 1.00 88.81 91 THR A CA 1
ATOM 688 C C . THR A 1 91 ? 36.540 -8.146 -44.805 1.00 88.81 91 THR A C 1
ATOM 690 O O . THR A 1 91 ? 36.236 -7.461 -43.834 1.00 88.81 91 THR A O 1
ATOM 693 N N . ALA A 1 92 ? 35.613 -8.675 -45.612 1.00 87.25 92 ALA A N 1
ATOM 694 C CA . ALA A 1 92 ? 34.181 -8.432 -45.442 1.00 87.25 92 ALA A CA 1
ATOM 695 C C . ALA A 1 92 ? 33.656 -8.934 -44.085 1.00 87.25 92 ALA A C 1
ATOM 697 O O . ALA A 1 92 ? 32.842 -8.264 -43.449 1.00 87.25 92 ALA A O 1
ATOM 698 N N . GLN A 1 93 ? 34.138 -10.087 -43.610 1.00 88.88 93 GLN A N 1
ATOM 699 C CA . GLN A 1 93 ? 33.782 -10.613 -42.294 1.00 88.88 93 GLN A CA 1
ATOM 700 C C . GLN A 1 93 ? 34.337 -9.738 -41.161 1.00 88.88 93 GLN A C 1
ATOM 702 O O . GLN A 1 93 ? 33.619 -9.469 -40.199 1.00 88.88 93 GLN A O 1
ATOM 707 N N . ALA A 1 94 ? 35.580 -9.261 -41.275 1.00 89.25 94 ALA A N 1
ATOM 708 C CA . ALA A 1 94 ? 36.179 -8.349 -40.304 1.00 89.25 94 ALA A CA 1
ATOM 709 C C . ALA A 1 94 ? 35.438 -7.001 -40.255 1.00 89.25 94 ALA A C 1
ATOM 711 O O . ALA A 1 94 ? 35.137 -6.506 -39.167 1.00 89.25 94 ALA A O 1
ATOM 712 N N . ASP A 1 95 ? 35.081 -6.443 -41.415 1.00 89.25 95 ASP A N 1
ATOM 713 C CA . ASP A 1 95 ? 34.310 -5.203 -41.522 1.00 89.25 95 ASP A CA 1
ATOM 714 C C . ASP A 1 95 ? 32.907 -5.357 -40.929 1.00 89.25 95 ASP A C 1
ATOM 716 O O . ASP A 1 95 ? 32.466 -4.495 -40.163 1.00 89.25 95 ASP A O 1
ATOM 720 N N . LYS A 1 96 ? 32.237 -6.485 -41.201 1.00 88.69 96 LYS A N 1
ATOM 721 C CA . LYS A 1 96 ? 30.945 -6.824 -40.596 1.00 88.69 96 LYS A CA 1
ATOM 722 C C . LYS A 1 96 ? 31.046 -6.897 -39.074 1.00 88.69 96 LYS A C 1
ATOM 724 O O . LYS A 1 96 ? 30.296 -6.210 -38.388 1.00 88.69 96 LYS A O 1
ATOM 729 N N . THR A 1 97 ? 31.994 -7.667 -38.538 1.00 91.44 97 THR A N 1
ATOM 730 C CA . THR A 1 97 ? 32.184 -7.790 -37.084 1.00 91.44 97 THR A CA 1
ATOM 731 C C . THR A 1 97 ? 32.522 -6.441 -36.442 1.00 91.44 97 THR A C 1
ATOM 733 O O . THR A 1 97 ? 32.019 -6.121 -35.365 1.00 91.44 97 THR A O 1
ATOM 736 N N . ARG A 1 98 ? 33.314 -5.596 -37.115 1.00 92.94 98 ARG A N 1
ATOM 737 C CA . ARG A 1 98 ? 33.614 -4.236 -36.648 1.00 92.94 98 ARG A CA 1
ATOM 738 C C . ARG A 1 98 ? 32.369 -3.347 -36.629 1.00 92.94 98 ARG A C 1
ATOM 740 O O . ARG A 1 98 ? 32.195 -2.583 -35.680 1.00 92.94 98 ARG A O 1
ATOM 747 N N . ALA A 1 99 ? 31.521 -3.420 -37.653 1.00 91.69 99 ALA A N 1
ATOM 748 C CA . ALA A 1 99 ? 30.266 -2.672 -37.715 1.00 91.69 99 ALA A CA 1
ATOM 749 C C . ALA A 1 99 ? 29.265 -3.145 -36.645 1.00 91.69 99 ALA A C 1
ATOM 751 O O . ALA A 1 99 ? 28.670 -2.316 -35.959 1.00 91.69 99 ALA A O 1
ATOM 752 N N . GLU A 1 100 ? 29.144 -4.459 -36.441 1.00 92.44 100 GLU A N 1
ATOM 753 C CA . GLU A 1 100 ? 28.319 -5.057 -35.385 1.00 92.44 100 GLU A CA 1
ATOM 754 C C . GLU A 1 100 ? 28.789 -4.634 -33.986 1.00 92.44 100 GLU A C 1
ATOM 756 O O . GLU A 1 100 ? 27.961 -4.248 -33.163 1.00 92.44 100 GLU A O 1
ATOM 761 N N . SER A 1 101 ? 30.104 -4.627 -33.729 1.00 94.06 101 SER A N 1
ATOM 762 C CA . SER A 1 101 ? 30.663 -4.161 -32.451 1.00 94.06 101 SER A CA 1
ATOM 763 C C . SER A 1 101 ? 30.342 -2.690 -32.196 1.00 94.06 101 SER A C 1
ATOM 765 O O . SER A 1 101 ? 29.885 -2.349 -31.111 1.00 94.06 101 SER A O 1
ATOM 767 N N . LYS A 1 102 ? 30.519 -1.820 -33.200 1.00 94.94 102 LYS A N 1
ATOM 768 C CA . LYS A 1 102 ? 30.195 -0.389 -33.073 1.00 94.94 102 LYS A CA 1
ATOM 769 C C . LYS A 1 102 ? 28.718 -0.156 -32.767 1.00 94.94 102 LYS A C 1
ATOM 771 O O . LYS A 1 102 ? 28.398 0.676 -31.925 1.00 94.94 102 LYS A O 1
ATOM 776 N N . LEU A 1 103 ? 27.826 -0.884 -33.440 1.00 93.94 103 LEU A N 1
ATOM 777 C CA . LEU A 1 103 ? 26.391 -0.810 -33.174 1.00 93.94 103 LEU A CA 1
ATOM 778 C C . LEU A 1 103 ? 26.061 -1.291 -31.753 1.00 93.94 103 LEU A C 1
ATOM 780 O O . LEU A 1 103 ? 25.239 -0.675 -31.075 1.00 93.94 103 LEU A O 1
ATOM 784 N N . ASP A 1 104 ? 26.693 -2.377 -31.298 1.00 95.50 104 ASP A N 1
ATOM 785 C CA . ASP A 1 104 ? 26.489 -2.912 -29.949 1.00 95.50 104 ASP A CA 1
ATOM 786 C C . ASP A 1 104 ? 26.955 -1.929 -28.868 1.00 95.50 104 ASP A C 1
ATOM 788 O O . ASP A 1 104 ? 26.228 -1.701 -27.901 1.00 95.50 104 ASP A O 1
ATOM 792 N N . ASP A 1 105 ? 28.127 -1.320 -29.045 1.00 96.38 105 ASP A N 1
ATOM 793 C CA . ASP A 1 105 ? 28.682 -0.339 -28.109 1.00 96.38 105 ASP A CA 1
ATOM 794 C C . ASP A 1 105 ? 27.840 0.941 -28.074 1.00 96.38 105 ASP A C 1
ATOM 796 O O . ASP A 1 105 ? 27.464 1.389 -26.993 1.00 96.38 105 ASP A O 1
ATOM 800 N N . PHE A 1 106 ? 27.394 1.436 -29.231 1.00 96.31 106 PHE A N 1
ATOM 801 C CA . PHE A 1 106 ? 26.438 2.543 -29.301 1.00 96.31 106 PHE A CA 1
ATOM 802 C C . PHE A 1 106 ? 25.147 2.252 -28.517 1.00 96.31 106 PHE A C 1
ATOM 804 O O . PHE A 1 106 ? 24.684 3.080 -27.729 1.00 96.31 106 PHE A O 1
ATOM 811 N N . CYS A 1 107 ? 24.576 1.052 -28.682 1.00 95.81 107 CYS A N 1
ATOM 812 C CA . CYS A 1 107 ? 23.375 0.654 -27.946 1.00 95.81 107 CYS A CA 1
ATOM 813 C C . CYS A 1 107 ? 23.623 0.562 -26.432 1.00 95.81 107 CYS A C 1
ATOM 815 O O . CYS A 1 107 ? 22.734 0.908 -25.652 1.00 95.81 107 CYS A O 1
ATOM 817 N N . LYS A 1 108 ? 24.805 0.099 -26.000 1.00 96.06 108 LYS A N 1
ATOM 818 C CA . LYS A 1 108 ? 25.185 0.079 -24.576 1.00 96.06 108 LYS A CA 1
ATOM 819 C C . LYS A 1 108 ? 25.292 1.489 -24.012 1.00 96.06 108 LYS A C 1
ATOM 821 O O . LYS A 1 108 ? 24.737 1.740 -22.946 1.00 96.06 108 LYS A O 1
ATOM 826 N N . ASP A 1 109 ? 25.967 2.387 -24.720 1.00 96.75 109 ASP A N 1
ATOM 827 C CA . ASP A 1 109 ? 26.218 3.750 -24.255 1.00 96.75 109 ASP A CA 1
ATOM 828 C C . ASP A 1 109 ? 24.913 4.541 -24.126 1.00 96.75 109 ASP A C 1
ATOM 830 O O . ASP A 1 109 ? 24.660 5.159 -23.089 1.00 96.75 109 ASP A O 1
ATOM 834 N N . LYS A 1 110 ? 24.025 4.452 -25.126 1.00 96.62 110 LYS A N 1
ATOM 835 C CA . LYS A 1 110 ? 22.703 5.095 -25.064 1.00 96.62 110 LYS A CA 1
ATOM 836 C C . LYS A 1 110 ? 21.812 4.487 -23.985 1.00 96.62 110 LYS A C 1
ATOM 838 O O . LYS A 1 110 ? 21.162 5.231 -23.253 1.00 96.62 110 LYS A O 1
ATOM 843 N N . ALA A 1 111 ? 21.820 3.164 -23.820 1.00 95.81 111 ALA A N 1
ATOM 844 C CA . ALA A 1 111 ? 21.089 2.526 -22.729 1.00 95.81 111 ALA A CA 1
ATOM 845 C C . ALA A 1 111 ? 21.605 2.960 -21.350 1.00 95.81 111 ALA A C 1
ATOM 847 O O . ALA A 1 111 ? 20.804 3.231 -20.457 1.00 95.81 111 ALA A O 1
ATOM 848 N N . LYS A 1 112 ? 22.928 3.069 -21.177 1.00 96.38 112 LYS A N 1
ATOM 849 C CA . LYS A 1 112 ? 23.545 3.551 -19.937 1.00 96.38 112 LYS A CA 1
ATOM 850 C C . LYS A 1 112 ? 23.151 4.999 -19.640 1.00 96.38 112 LYS A C 1
ATOM 852 O O . LYS A 1 112 ? 22.764 5.289 -18.514 1.00 96.38 112 LYS A O 1
ATOM 857 N N . LEU A 1 113 ? 23.170 5.871 -20.647 1.00 95.38 113 LEU A N 1
ATOM 858 C CA . LEU A 1 113 ? 22.731 7.261 -20.511 1.00 95.38 113 LEU A CA 1
ATOM 859 C C . LEU A 1 113 ? 21.263 7.352 -20.065 1.00 95.38 113 LEU A C 1
ATOM 861 O O . LEU A 1 113 ? 20.954 8.033 -19.090 1.00 95.38 113 LEU A O 1
ATOM 865 N N . ILE A 1 114 ? 20.358 6.638 -20.744 1.00 95.00 114 ILE A N 1
ATOM 866 C CA . ILE A 1 114 ? 18.928 6.618 -20.396 1.00 95.00 114 ILE A CA 1
ATOM 867 C C . ILE A 1 114 ? 18.727 6.067 -18.982 1.00 95.00 114 ILE A C 1
ATOM 869 O O . ILE A 1 114 ? 17.966 6.640 -18.204 1.00 95.00 114 ILE A O 1
ATOM 873 N N . LYS A 1 115 ? 19.447 4.999 -18.619 1.00 94.88 115 LYS A N 1
ATOM 874 C CA . LYS A 1 115 ? 19.440 4.443 -17.265 1.00 94.88 115 LYS A CA 1
ATOM 875 C C . LYS A 1 115 ? 19.819 5.496 -16.226 1.00 94.88 115 LYS A C 1
ATOM 877 O O . LYS A 1 115 ? 19.065 5.707 -15.282 1.00 94.88 115 LYS A O 1
ATOM 882 N N . GLU A 1 116 ? 20.960 6.158 -16.389 1.00 93.25 116 GLU A N 1
ATOM 883 C CA . GLU A 1 116 ? 21.455 7.169 -15.446 1.00 93.25 116 GLU A CA 1
ATOM 884 C C . GLU A 1 116 ? 20.485 8.350 -15.314 1.00 93.25 116 GLU A C 1
ATOM 886 O O . GLU A 1 116 ? 20.224 8.821 -14.208 1.00 93.25 116 GLU A O 1
ATOM 891 N N . LEU A 1 117 ? 19.894 8.787 -16.427 1.00 92.12 117 LEU A N 1
ATOM 892 C CA . LEU A 1 117 ? 18.993 9.936 -16.451 1.00 92.12 117 LEU A CA 1
ATOM 893 C C . LEU A 1 117 ? 17.584 9.624 -15.946 1.00 92.12 117 LEU A C 1
ATOM 895 O O . LEU A 1 117 ? 16.934 10.526 -15.421 1.00 92.12 117 LEU A O 1
ATOM 899 N N . LEU A 1 118 ? 17.085 8.396 -16.103 1.00 92.56 118 LEU A N 1
ATOM 900 C CA . LEU A 1 118 ? 15.692 8.036 -15.796 1.00 92.56 118 LEU A CA 1
ATOM 901 C C . LEU A 1 118 ? 15.530 7.106 -14.593 1.00 92.56 118 LEU A C 1
ATOM 903 O O . LEU A 1 118 ? 14.402 6.771 -14.235 1.00 92.56 118 LEU A O 1
ATOM 907 N N . THR A 1 119 ? 16.626 6.718 -13.941 1.00 89.75 119 THR A N 1
ATOM 908 C CA . THR A 1 119 ? 16.586 5.998 -12.662 1.00 89.75 119 THR A CA 1
ATOM 909 C C . THR A 1 119 ? 15.778 6.796 -11.636 1.00 89.75 119 THR A C 1
ATOM 911 O O . THR A 1 119 ? 16.038 7.976 -11.391 1.00 89.75 119 THR A O 1
ATOM 914 N N . THR A 1 120 ? 14.800 6.139 -11.013 1.00 81.31 120 THR A N 1
ATOM 915 C CA . THR A 1 120 ? 14.029 6.680 -9.889 1.00 81.31 120 THR A CA 1
ATOM 916 C C . THR A 1 120 ? 13.918 5.623 -8.795 1.00 81.31 120 THR A C 1
ATOM 918 O O . THR A 1 120 ? 14.000 4.423 -9.064 1.00 81.31 120 THR A O 1
ATOM 921 N N . ALA A 1 121 ? 13.707 6.055 -7.548 1.00 72.44 121 ALA A N 1
ATOM 922 C CA . ALA A 1 121 ? 13.633 5.154 -6.393 1.00 72.44 121 ALA A CA 1
ATOM 923 C C . ALA A 1 121 ? 12.594 4.026 -6.564 1.00 72.44 121 ALA A C 1
ATOM 925 O O . ALA A 1 121 ? 12.796 2.927 -6.055 1.00 72.44 121 ALA A O 1
ATOM 926 N N . ASN A 1 122 ? 11.525 4.276 -7.330 1.00 67.62 122 ASN A N 1
ATOM 927 C CA . ASN A 1 122 ? 10.390 3.364 -7.472 1.00 67.62 122 ASN A CA 1
ATOM 928 C C . ASN A 1 122 ? 10.252 2.732 -8.873 1.00 67.62 122 ASN A C 1
ATOM 930 O O . ASN A 1 122 ? 9.346 1.925 -9.073 1.00 67.62 122 ASN A O 1
ATOM 934 N N . SER A 1 123 ? 11.118 3.046 -9.850 1.00 76.56 123 SER A N 1
ATOM 935 C CA . SER A 1 123 ? 10.986 2.494 -11.210 1.00 76.56 123 SER A CA 1
ATOM 936 C C . SER A 1 123 ? 11.854 1.258 -11.440 1.00 76.56 123 SER A C 1
ATOM 938 O O . SER A 1 123 ? 13.047 1.351 -11.721 1.00 76.56 123 SER A O 1
ATOM 940 N N . GLN A 1 124 ? 11.241 0.072 -11.425 1.00 80.06 124 GLN A N 1
ATOM 941 C CA . GLN A 1 124 ? 11.939 -1.171 -11.783 1.00 80.06 124 GLN A CA 1
ATOM 942 C C . GLN A 1 124 ? 12.415 -1.197 -13.245 1.00 80.06 124 GLN A C 1
ATOM 944 O O . GLN A 1 124 ? 13.438 -1.818 -13.542 1.00 80.06 124 GLN A O 1
ATOM 949 N N . THR A 1 125 ? 11.691 -0.519 -14.143 1.00 85.75 125 THR A N 1
ATOM 950 C CA . THR A 1 125 ? 11.985 -0.482 -15.582 1.00 85.75 125 THR A CA 1
ATOM 951 C C . THR A 1 125 ? 13.309 0.218 -15.860 1.00 85.75 125 THR A C 1
ATOM 953 O O . THR A 1 125 ? 14.187 -0.367 -16.491 1.00 85.75 125 THR A O 1
ATOM 956 N N . TYR A 1 126 ? 13.489 1.445 -15.360 1.00 90.25 126 TYR A N 1
ATOM 957 C CA . TYR A 1 126 ? 14.698 2.217 -15.662 1.00 90.25 126 TYR A CA 1
ATOM 958 C C . TYR A 1 126 ? 15.901 1.781 -14.821 1.00 90.25 126 TYR A C 1
ATOM 960 O O . TYR A 1 126 ? 17.029 1.819 -15.307 1.00 90.25 126 TYR A O 1
ATOM 968 N N . ASN A 1 127 ? 15.677 1.231 -13.621 1.00 88.31 127 ASN A N 1
ATOM 969 C CA . ASN A 1 127 ? 16.751 0.662 -12.795 1.00 88.31 127 ASN A CA 1
ATOM 970 C C . ASN A 1 127 ? 17.451 -0.528 -13.479 1.00 88.31 127 ASN A C 1
ATOM 972 O O . ASN A 1 127 ? 18.643 -0.767 -13.264 1.00 88.31 127 ASN A O 1
ATOM 976 N N . ASN A 1 128 ? 16.733 -1.241 -14.351 1.00 91.25 128 ASN A N 1
ATOM 977 C CA . ASN A 1 128 ? 17.238 -2.372 -15.130 1.00 91.25 128 ASN A CA 1
ATOM 978 C C . ASN A 1 128 ? 17.327 -2.068 -16.634 1.00 91.25 128 ASN A C 1
ATOM 980 O O . ASN A 1 128 ? 17.373 -2.996 -17.440 1.00 91.25 128 ASN A O 1
ATOM 984 N N . TYR A 1 129 ? 17.361 -0.787 -17.021 1.00 94.31 129 TYR A N 1
ATOM 985 C CA . TYR A 1 129 ? 17.431 -0.406 -18.428 1.00 94.31 129 TYR A CA 1
ATOM 986 C C . TYR A 1 129 ? 18.743 -0.878 -19.066 1.00 94.31 129 TYR A C 1
ATOM 988 O O . TYR A 1 129 ? 19.828 -0.630 -18.532 1.00 94.31 129 TYR A O 1
ATOM 996 N N . ASP A 1 130 ? 18.650 -1.576 -20.197 1.00 95.44 130 ASP A N 1
ATOM 997 C CA . ASP A 1 130 ? 19.784 -2.200 -20.874 1.00 95.44 130 ASP A CA 1
ATOM 998 C C . ASP A 1 130 ? 19.743 -1.986 -22.396 1.00 95.44 130 ASP A C 1
ATOM 1000 O O . ASP A 1 130 ? 18.806 -1.413 -22.960 1.00 95.44 130 ASP A O 1
ATOM 1004 N N . LYS A 1 131 ? 20.782 -2.471 -23.087 1.00 95.38 131 LYS A N 1
ATOM 1005 C CA . LYS A 1 131 ? 20.897 -2.338 -24.545 1.00 95.38 131 LYS A CA 1
ATOM 1006 C C . LYS A 1 131 ? 19.742 -2.986 -25.317 1.00 95.38 131 LYS A C 1
ATOM 1008 O O . LYS A 1 131 ? 19.470 -2.571 -26.439 1.00 95.38 131 LYS A O 1
ATOM 1013 N N . ARG A 1 132 ? 19.080 -4.011 -24.761 1.00 95.12 132 ARG A N 1
ATOM 1014 C CA . ARG A 1 132 ? 17.966 -4.711 -25.423 1.00 95.12 132 ARG A CA 1
ATOM 1015 C C . ARG A 1 132 ? 16.719 -3.834 -25.411 1.00 95.12 132 ARG A C 1
ATOM 1017 O O . ARG A 1 132 ? 16.036 -3.757 -26.430 1.00 95.12 132 ARG A O 1
ATOM 1024 N N . LEU A 1 133 ? 16.455 -3.162 -24.290 1.00 94.94 133 LEU A N 1
ATOM 1025 C CA . LEU A 1 133 ? 15.351 -2.211 -24.157 1.00 94.94 133 LEU A CA 1
ATOM 1026 C C . LEU A 1 133 ? 15.544 -1.000 -25.072 1.00 94.94 133 LEU A C 1
ATOM 1028 O O . LEU A 1 133 ? 14.642 -0.702 -25.853 1.00 94.94 133 LEU A O 1
ATOM 1032 N N . PHE A 1 134 ? 16.740 -0.400 -25.077 1.00 96.94 134 PHE A N 1
ATOM 1033 C CA . PHE A 1 134 ? 17.071 0.682 -26.011 1.00 96.94 134 PHE A CA 1
ATOM 1034 C C . PHE A 1 134 ? 16.872 0.259 -27.470 1.00 96.94 134 PHE A C 1
ATOM 1036 O O . PHE A 1 134 ? 16.189 0.941 -28.232 1.00 96.94 134 PHE A O 1
ATOM 1043 N N . ARG A 1 135 ? 17.431 -0.898 -27.853 1.00 95.62 135 ARG A N 1
ATOM 1044 C CA . ARG A 1 135 ? 17.336 -1.413 -29.222 1.00 95.62 135 ARG A CA 1
ATOM 1045 C C . ARG A 1 135 ? 15.884 -1.629 -29.648 1.00 95.62 135 ARG A C 1
ATOM 1047 O O . ARG A 1 135 ? 15.502 -1.217 -30.735 1.00 95.62 135 ARG A O 1
ATOM 1054 N N . ARG A 1 136 ? 15.061 -2.209 -28.772 1.00 95.88 136 ARG A N 1
ATOM 1055 C CA . ARG A 1 136 ? 13.626 -2.378 -29.024 1.00 95.88 136 ARG A CA 1
ATOM 1056 C C . ARG A 1 136 ? 12.915 -1.035 -29.200 1.00 95.88 136 ARG A C 1
ATOM 1058 O O . ARG A 1 136 ? 12.058 -0.932 -30.069 1.00 95.88 136 ARG A O 1
ATOM 1065 N N . ALA A 1 137 ? 13.240 -0.036 -28.380 1.00 95.06 137 ALA A N 1
ATOM 1066 C CA . ALA A 1 137 ? 12.624 1.284 -28.457 1.00 95.06 137 ALA A CA 1
ATOM 1067 C C . ALA A 1 137 ? 12.981 2.005 -29.767 1.00 95.06 137 ALA A C 1
ATOM 1069 O O . ALA A 1 137 ? 12.088 2.509 -30.444 1.00 95.06 137 ALA A O 1
ATOM 1070 N N . VAL A 1 138 ? 14.260 1.995 -30.163 1.00 95.88 138 VAL A N 1
ATOM 1071 C CA . VAL A 1 138 ? 14.713 2.658 -31.398 1.00 95.88 138 VAL A CA 1
ATOM 1072 C C . VAL A 1 138 ? 14.255 1.927 -32.664 1.00 95.88 138 VAL A C 1
ATOM 1074 O O . VAL A 1 138 ? 13.895 2.578 -33.637 1.00 95.88 138 VAL A O 1
ATOM 1077 N N . GLU A 1 139 ? 14.199 0.588 -32.657 1.00 94.38 139 GLU A N 1
ATOM 1078 C CA . GLU A 1 139 ? 13.690 -0.209 -33.788 1.00 94.38 139 GLU A CA 1
ATOM 1079 C C . GLU A 1 139 ? 12.168 -0.081 -33.965 1.00 94.38 139 GLU A C 1
ATOM 1081 O O . GLU A 1 139 ? 11.668 -0.245 -35.076 1.00 94.38 139 GLU A O 1
ATOM 1086 N N . ALA A 1 140 ? 11.431 0.216 -32.889 1.00 93.88 140 ALA A N 1
ATOM 1087 C CA . ALA A 1 140 ? 9.991 0.459 -32.935 1.00 93.88 140 ALA A CA 1
ATOM 1088 C C . ALA A 1 140 ? 9.621 1.870 -33.425 1.00 93.88 140 ALA A C 1
ATOM 1090 O O . ALA A 1 140 ? 8.438 2.126 -33.649 1.00 93.88 140 ALA A O 1
ATOM 1091 N N . MET A 1 141 ? 10.600 2.770 -33.570 1.00 93.38 141 MET A N 1
ATOM 1092 C CA . MET A 1 141 ? 10.395 4.139 -34.036 1.00 93.38 141 MET A CA 1
ATOM 1093 C C . MET A 1 141 ? 10.742 4.295 -35.517 1.00 93.38 141 MET A C 1
ATOM 1095 O O . MET A 1 141 ? 11.843 3.965 -35.964 1.00 93.38 141 MET A O 1
ATOM 1099 N N . ASP A 1 142 ? 9.825 4.881 -36.278 1.00 93.19 142 ASP A N 1
ATOM 1100 C CA . ASP A 1 142 ? 10.105 5.415 -37.607 1.00 93.19 142 ASP A CA 1
ATOM 1101 C C . ASP A 1 142 ? 10.607 6.876 -37.549 1.00 93.19 142 ASP A C 1
ATOM 1103 O O . ASP A 1 142 ? 10.649 7.514 -36.493 1.00 93.19 142 ASP A O 1
ATOM 1107 N N . ALA A 1 143 ? 11.014 7.418 -38.700 1.00 89.25 143 ALA A N 1
ATOM 1108 C CA . ALA A 1 143 ? 11.548 8.779 -38.787 1.00 89.25 143 ALA A CA 1
ATOM 1109 C C . ALA A 1 143 ? 10.515 9.865 -38.421 1.00 89.25 143 ALA A C 1
ATOM 1111 O O . ALA A 1 143 ? 10.883 10.910 -37.884 1.00 89.25 143 ALA A O 1
ATOM 1112 N N . GLN A 1 144 ? 9.226 9.628 -38.683 1.00 91.19 144 GLN A N 1
ATOM 1113 C CA . GLN A 1 144 ? 8.154 10.566 -38.347 1.00 91.19 144 GLN A CA 1
ATOM 1114 C C . GLN A 1 144 ? 7.898 10.572 -36.834 1.00 91.19 144 GLN A C 1
ATOM 1116 O O . GLN A 1 144 ? 7.746 11.636 -36.232 1.00 91.19 144 GLN A O 1
ATOM 1121 N N . GLN A 1 145 ? 7.900 9.398 -36.206 1.00 90.81 145 GLN A N 1
ATOM 1122 C CA . GLN A 1 145 ? 7.793 9.228 -34.761 1.00 90.81 145 GLN A CA 1
ATOM 1123 C C . GLN A 1 145 ? 9.009 9.816 -34.036 1.00 90.81 145 GLN A C 1
ATOM 1125 O O . GLN A 1 145 ? 8.836 10.468 -33.009 1.00 90.81 145 GLN A O 1
ATOM 1130 N N . ALA A 1 146 ? 10.220 9.659 -34.582 1.00 90.81 146 ALA A N 1
ATOM 1131 C CA . ALA A 1 146 ? 11.430 10.297 -34.056 1.00 90.81 146 ALA A CA 1
ATOM 1132 C C . ALA A 1 146 ? 11.340 11.827 -34.090 1.00 90.81 146 ALA A C 1
ATOM 1134 O O . ALA A 1 146 ? 11.581 12.484 -33.075 1.00 90.81 146 ALA A O 1
ATOM 1135 N N . ALA A 1 147 ? 10.898 12.403 -35.208 1.00 90.12 147 ALA A N 1
ATOM 1136 C CA . ALA A 1 147 ? 10.675 13.844 -35.291 1.00 90.12 147 ALA A CA 1
ATOM 1137 C C . ALA A 1 147 ? 9.624 14.325 -34.270 1.00 90.12 147 ALA A C 1
ATOM 1139 O O . ALA A 1 147 ? 9.833 15.335 -33.603 1.00 90.12 147 ALA A O 1
ATOM 1140 N N . ALA A 1 148 ? 8.527 13.580 -34.093 1.00 91.81 148 ALA A N 1
ATOM 1141 C CA . ALA A 1 148 ? 7.458 13.929 -33.154 1.00 91.81 148 ALA A CA 1
ATOM 1142 C C . ALA A 1 148 ? 7.845 13.774 -31.669 1.00 91.81 148 ALA A C 1
ATOM 1144 O O . ALA A 1 148 ? 7.299 14.473 -30.818 1.00 91.81 148 ALA A O 1
ATOM 1145 N N . ALA A 1 149 ? 8.765 12.861 -31.350 1.00 92.62 149 ALA A N 1
ATOM 1146 C CA . ALA A 1 149 ? 9.246 12.613 -29.991 1.00 92.62 149 ALA A CA 1
ATOM 1147 C C . ALA A 1 149 ? 10.421 13.520 -29.578 1.00 92.62 149 ALA A C 1
ATOM 1149 O O . ALA A 1 149 ? 10.859 13.474 -28.428 1.00 92.62 149 ALA A O 1
ATOM 1150 N N . THR A 1 150 ? 10.940 14.343 -30.492 1.00 92.56 150 THR A N 1
ATOM 1151 C CA . THR A 1 150 ? 12.025 15.284 -30.194 1.00 92.56 150 THR A CA 1
ATOM 1152 C C . THR A 1 150 ? 11.517 16.388 -29.264 1.00 92.56 150 THR A C 1
ATOM 1154 O O . THR A 1 150 ? 10.488 17.007 -29.526 1.00 92.56 150 THR A O 1
ATOM 1157 N N . LEU A 1 151 ? 12.240 16.632 -28.169 1.00 94.19 151 LEU A N 1
ATOM 1158 C CA . LEU A 1 151 ? 11.888 17.625 -27.152 1.00 94.19 151 LEU A CA 1
ATOM 1159 C C . LEU A 1 151 ? 12.966 18.704 -27.071 1.00 94.19 151 LEU A C 1
ATOM 1161 O O . LEU A 1 151 ? 14.149 18.398 -27.219 1.00 94.19 151 LEU A O 1
ATOM 1165 N N . THR A 1 152 ? 12.563 19.939 -26.774 1.00 94.88 152 THR A N 1
ATOM 1166 C CA . THR A 1 152 ? 13.505 21.023 -26.458 1.00 94.88 152 THR A CA 1
ATOM 1167 C C . THR A 1 152 ? 14.137 20.821 -25.080 1.00 94.88 152 THR A C 1
ATOM 1169 O O . THR A 1 152 ? 13.614 20.081 -24.237 1.00 94.88 152 THR A O 1
ATOM 1172 N N . ASP A 1 153 ? 15.247 21.506 -24.816 1.00 92.31 153 ASP A N 1
ATOM 1173 C CA . ASP A 1 153 ? 15.924 21.432 -23.518 1.00 92.31 153 ASP A CA 1
ATOM 1174 C C . ASP A 1 153 ? 15.039 21.951 -22.372 1.00 92.31 153 ASP A C 1
ATOM 1176 O O . ASP A 1 153 ? 15.041 21.381 -21.275 1.00 92.31 153 ASP A O 1
ATOM 1180 N N . GLU A 1 154 ? 14.196 22.957 -22.624 1.00 90.19 154 GLU A N 1
ATOM 1181 C CA . GLU A 1 154 ? 13.207 23.447 -21.658 1.00 90.19 154 GLU A CA 1
ATOM 1182 C C . GLU A 1 154 ? 12.164 22.371 -21.332 1.00 90.19 154 GLU A C 1
ATOM 1184 O O . GLU A 1 154 ? 11.863 22.127 -20.160 1.00 90.19 154 GLU A O 1
ATOM 1189 N N . GLN A 1 155 ? 11.648 21.674 -22.352 1.00 91.88 155 GLN A N 1
ATOM 1190 C CA . GLN A 1 155 ? 10.682 20.587 -22.169 1.00 91.88 155 GLN A CA 1
ATOM 1191 C C . GLN A 1 155 ? 11.297 19.422 -21.385 1.00 91.88 155 GLN A C 1
ATOM 1193 O O . GLN A 1 155 ? 10.669 18.894 -20.464 1.00 91.88 155 GLN A O 1
ATOM 1198 N N . LYS A 1 156 ? 12.543 19.041 -21.694 1.00 92.19 156 LYS A N 1
ATOM 1199 C CA . LYS A 1 156 ? 13.266 18.012 -20.930 1.00 92.19 156 LYS A CA 1
ATOM 1200 C C . LYS A 1 156 ? 13.495 18.438 -19.488 1.00 92.19 156 LYS A C 1
ATOM 1202 O O . LYS A 1 156 ? 13.299 17.627 -18.587 1.00 92.19 156 LYS A O 1
ATOM 1207 N N . THR A 1 157 ? 13.862 19.696 -19.252 1.00 90.12 157 THR A N 1
ATOM 1208 C CA . THR A 1 157 ? 14.054 20.244 -17.900 1.00 90.12 157 THR A CA 1
ATOM 1209 C C . THR A 1 157 ? 12.766 20.150 -17.082 1.00 90.12 157 THR A C 1
ATOM 1211 O O . THR A 1 157 ? 12.792 19.689 -15.938 1.00 90.12 157 THR A O 1
ATOM 1214 N N . GLN A 1 158 ? 11.624 20.497 -17.681 1.00 87.88 158 GLN A N 1
ATOM 1215 C CA . GLN A 1 158 ? 10.317 20.371 -17.037 1.00 87.88 158 GLN A CA 1
ATOM 1216 C C . GLN A 1 158 ? 9.975 18.910 -16.700 1.00 87.88 158 GLN A C 1
ATOM 1218 O O . GLN A 1 158 ? 9.561 18.618 -15.577 1.00 87.88 158 GLN A O 1
ATOM 1223 N N . LEU A 1 159 ? 10.187 17.980 -17.634 1.00 91.31 159 LEU A N 1
ATOM 1224 C CA . LEU A 1 159 ? 9.925 16.555 -17.404 1.00 91.31 159 LEU A CA 1
ATOM 1225 C C . LEU A 1 159 ? 10.877 15.946 -16.364 1.00 91.31 159 LEU A C 1
ATOM 1227 O O . LEU A 1 159 ? 10.452 15.117 -15.561 1.00 91.31 159 LEU A O 1
ATOM 1231 N N . HIS A 1 160 ? 12.143 16.372 -16.321 1.00 89.75 160 HIS A N 1
ATOM 1232 C CA . HIS A 1 160 ? 13.083 15.968 -15.268 1.00 89.75 160 HIS A CA 1
ATOM 1233 C C . HIS A 1 160 ? 12.665 16.497 -13.899 1.00 89.75 160 HIS A C 1
ATOM 1235 O O . HIS A 1 160 ? 12.743 15.758 -12.918 1.00 89.75 160 HIS A O 1
ATOM 1241 N N . SER A 1 161 ? 12.177 17.738 -13.823 1.00 86.62 161 SER A N 1
ATOM 1242 C CA . SER A 1 161 ? 11.601 18.295 -12.593 1.00 86.62 161 SER A CA 1
ATOM 1243 C C . SER A 1 161 ? 10.402 17.465 -12.118 1.00 86.62 161 SER A C 1
ATOM 1245 O O . SER A 1 161 ? 10.369 17.044 -10.962 1.00 86.62 161 SER A O 1
ATOM 1247 N N . GLN A 1 162 ? 9.481 17.138 -13.027 1.00 86.19 162 GLN A N 1
ATOM 1248 C CA . GLN A 1 162 ? 8.317 16.291 -12.754 1.00 86.19 162 GLN A CA 1
ATOM 1249 C C . GLN A 1 162 ? 8.714 14.886 -12.282 1.00 86.19 162 GLN A C 1
ATOM 1251 O O . GLN A 1 162 ? 8.152 14.392 -11.312 1.00 86.19 162 GLN A O 1
ATOM 1256 N N . LYS A 1 163 ? 9.711 14.265 -12.924 1.00 87.19 163 LYS A N 1
ATOM 1257 C CA . LYS A 1 163 ? 10.256 12.951 -12.552 1.00 87.19 163 LYS A CA 1
ATOM 1258 C C . LYS A 1 163 ? 10.880 12.943 -11.154 1.00 87.19 163 LYS A C 1
ATOM 1260 O O . LYS A 1 163 ? 10.734 11.973 -10.416 1.00 87.19 163 LYS A O 1
ATOM 1265 N N . ASN A 1 164 ? 11.636 13.989 -10.822 1.00 84.19 164 ASN A N 1
ATOM 1266 C CA . ASN A 1 164 ? 12.378 14.074 -9.562 1.00 84.19 164 ASN A CA 1
ATOM 1267 C C . ASN A 1 164 ? 11.482 14.402 -8.366 1.00 84.19 164 ASN A C 1
ATOM 1269 O O . ASN A 1 164 ? 11.869 14.157 -7.221 1.00 84.19 164 ASN A O 1
ATOM 1273 N N . ALA A 1 165 ? 10.302 14.961 -8.617 1.00 80.69 165 ALA A N 1
ATOM 1274 C CA . ALA A 1 165 ? 9.332 15.217 -7.576 1.00 80.69 165 ALA A CA 1
ATOM 1275 C C . ALA A 1 165 ? 8.854 13.874 -6.969 1.00 80.69 165 ALA A C 1
ATOM 1277 O O . ALA A 1 165 ? 8.745 12.865 -7.663 1.00 80.69 165 ALA A O 1
ATOM 1278 N N . GLN A 1 166 ? 8.630 13.837 -5.652 1.00 77.19 166 GLN A N 1
ATOM 1279 C CA . GLN A 1 166 ? 8.308 12.607 -4.917 1.00 77.19 166 GLN A CA 1
ATOM 1280 C C . GLN A 1 166 ? 6.860 12.640 -4.417 1.00 77.19 166 GLN A C 1
ATOM 1282 O O . GLN A 1 166 ? 6.469 13.630 -3.788 1.00 77.19 166 GLN A O 1
ATOM 1287 N N . PRO A 1 167 ? 6.059 11.579 -4.642 1.00 84.38 167 PRO A N 1
ATOM 1288 C CA . PRO A 1 167 ? 4.748 11.482 -4.021 1.00 84.38 167 PRO A CA 1
ATOM 1289 C C . PRO A 1 167 ? 4.905 11.299 -2.509 1.00 84.38 167 PRO A C 1
ATOM 1291 O O . PRO A 1 167 ? 5.880 10.714 -2.031 1.00 84.38 167 PRO A O 1
ATOM 1294 N N . LYS A 1 168 ? 3.916 11.757 -1.736 1.00 86.50 168 LYS A N 1
ATOM 1295 C CA . LYS A 1 168 ? 3.846 11.396 -0.322 1.00 86.50 168 LYS A CA 1
ATOM 1296 C C . LYS A 1 168 ? 3.549 9.892 -0.201 1.00 86.50 168 LYS A C 1
ATOM 1298 O O . LYS A 1 168 ? 2.789 9.364 -1.023 1.00 86.50 168 LYS A O 1
ATOM 1303 N N . PRO A 1 169 ? 4.106 9.203 0.815 1.00 89.62 169 PRO A N 1
ATOM 1304 C CA . PRO A 1 169 ? 3.802 7.800 1.073 1.00 89.62 169 PRO A CA 1
ATOM 1305 C C . PRO A 1 169 ? 2.300 7.555 1.216 1.00 89.62 169 PRO A C 1
ATOM 1307 O O . PRO A 1 169 ? 1.557 8.422 1.689 1.00 89.62 169 PRO A O 1
ATOM 1310 N N . LEU A 1 170 ? 1.864 6.350 0.848 1.00 92.69 170 LEU A N 1
ATOM 1311 C CA . LEU A 1 170 ? 0.481 5.933 1.047 1.00 92.69 170 LEU A CA 1
ATOM 1312 C C . LEU A 1 170 ? 0.129 5.938 2.538 1.00 92.69 170 LEU A C 1
ATOM 1314 O O . LEU A 1 170 ? 0.982 5.731 3.410 1.00 92.69 170 LEU A O 1
ATOM 1318 N N . VAL A 1 171 ? -1.142 6.191 2.823 1.00 95.06 171 VAL A N 1
ATOM 1319 C CA . VAL A 1 171 ? -1.711 6.107 4.167 1.00 95.06 171 VAL A CA 1
ATOM 1320 C C . VAL A 1 171 ? -2.624 4.888 4.210 1.00 95.06 171 VAL A C 1
ATOM 1322 O O . VAL A 1 171 ? -3.440 4.677 3.311 1.00 95.06 171 VAL A O 1
ATOM 1325 N N . GLU A 1 172 ? -2.446 4.055 5.230 1.00 94.69 172 GLU A N 1
ATOM 1326 C CA . GLU A 1 172 ? -3.275 2.870 5.430 1.00 94.69 172 GLU A CA 1
ATOM 1327 C C . GLU A 1 172 ? -4.665 3.264 5.926 1.00 94.69 172 GLU A C 1
ATOM 1329 O O . GLU A 1 172 ? -4.834 4.245 6.655 1.00 94.69 172 GLU A O 1
ATOM 1334 N N . LYS A 1 173 ? -5.670 2.488 5.516 1.00 95.00 173 LYS A N 1
ATOM 1335 C CA . LYS A 1 173 ? -7.035 2.660 6.007 1.00 95.00 173 LYS A CA 1
ATOM 1336 C C . LYS A 1 173 ? -7.125 2.237 7.467 1.00 95.00 173 LYS A C 1
ATOM 1338 O O . LYS A 1 173 ? -6.503 1.265 7.885 1.00 95.00 173 LYS A O 1
ATOM 1343 N N . VAL A 1 174 ? -7.966 2.939 8.210 1.00 95.38 174 VAL A N 1
ATOM 1344 C CA . VAL A 1 174 ? -8.251 2.645 9.612 1.00 95.38 174 VAL A CA 1
ATOM 1345 C C . VAL A 1 174 ? -9.385 1.626 9.686 1.00 95.38 174 VAL A C 1
ATOM 1347 O O . VAL A 1 174 ? -10.416 1.788 9.029 1.00 95.38 174 VAL A O 1
ATOM 1350 N N . ALA A 1 175 ? -9.208 0.573 10.482 1.00 94.19 175 ALA A N 1
ATOM 1351 C CA . ALA A 1 175 ? -10.258 -0.404 10.746 1.00 94.19 175 ALA A CA 1
ATOM 1352 C C . ALA A 1 175 ? -11.134 0.069 11.914 1.00 94.19 175 ALA A C 1
ATOM 1354 O O . ALA A 1 175 ? -10.631 0.325 13.009 1.00 94.19 175 ALA A O 1
ATOM 1355 N N . ALA A 1 176 ? -12.444 0.176 11.687 1.00 92.69 176 ALA A N 1
ATOM 1356 C CA . ALA A 1 176 ? -13.387 0.488 12.754 1.00 92.69 176 ALA A CA 1
ATOM 1357 C C . ALA A 1 176 ? -13.570 -0.737 13.672 1.00 92.69 176 ALA A C 1
ATOM 1359 O O . ALA A 1 176 ? -13.756 -1.847 13.163 1.00 92.69 176 ALA A O 1
ATOM 1360 N N . PRO A 1 177 ? -13.550 -0.572 15.006 1.00 92.31 177 PRO A N 1
ATOM 1361 C CA . PRO A 1 177 ? -13.921 -1.645 15.915 1.00 92.31 177 PRO A CA 1
ATOM 1362 C C . PRO A 1 177 ? -15.411 -1.974 15.752 1.00 92.31 177 PRO A C 1
ATOM 1364 O O . PRO A 1 177 ? -16.259 -1.084 15.736 1.00 92.31 177 PRO A O 1
ATOM 1367 N N . SER A 1 178 ? -15.734 -3.264 15.661 1.00 90.56 178 SER A N 1
ATOM 1368 C CA . SER A 1 178 ? -17.119 -3.735 15.566 1.00 90.56 178 SER A CA 1
ATOM 1369 C C . SER A 1 178 ? -17.773 -3.709 16.949 1.00 90.56 178 SER A C 1
ATOM 1371 O O . SER A 1 178 ? -17.563 -4.622 17.749 1.00 90.56 178 SER A O 1
ATOM 1373 N N . ILE A 1 179 ? -18.542 -2.659 17.246 1.00 92.06 179 ILE A N 1
ATOM 1374 C CA . ILE A 1 179 ? -19.206 -2.474 18.544 1.00 92.06 179 ILE A CA 1
ATOM 1375 C C . ILE A 1 179 ? -20.697 -2.221 18.326 1.00 92.06 179 ILE A C 1
ATOM 1377 O O . ILE A 1 179 ? -21.115 -1.126 17.961 1.00 92.06 179 ILE A O 1
ATOM 1381 N N . GLU A 1 180 ? -21.502 -3.236 18.625 1.00 91.38 180 GLU A N 1
ATOM 1382 C CA . GLU A 1 180 ? -22.963 -3.167 18.575 1.00 91.38 180 GLU A CA 1
ATOM 1383 C C . GLU A 1 180 ? -23.508 -2.648 19.915 1.00 91.38 180 GLU A C 1
ATOM 1385 O O . GLU A 1 180 ? -23.942 -3.419 20.776 1.00 91.38 180 GLU A O 1
ATOM 1390 N N . LEU A 1 181 ? -23.439 -1.328 20.124 1.00 91.31 181 LEU A N 1
ATOM 1391 C CA . LEU A 1 181 ? -23.864 -0.694 21.381 1.00 91.31 181 LEU A CA 1
ATOM 1392 C C . LEU A 1 181 ? -25.325 -0.986 21.734 1.00 91.31 181 LEU A C 1
ATOM 1394 O O . LEU A 1 181 ? -25.620 -1.236 22.899 1.00 91.31 181 LEU A O 1
ATOM 1398 N N . ASP A 1 182 ? -26.221 -0.995 20.745 1.00 90.56 182 ASP A N 1
ATOM 1399 C CA . ASP A 1 182 ? -27.650 -1.248 20.964 1.00 90.56 182 ASP A CA 1
ATOM 1400 C C . ASP A 1 182 ? -27.890 -2.687 21.472 1.00 90.56 182 ASP A C 1
ATOM 1402 O O . ASP A 1 182 ? -28.688 -2.910 22.384 1.00 90.56 182 ASP A O 1
ATOM 1406 N N . VAL A 1 183 ? -27.137 -3.664 20.947 1.00 92.69 183 VAL A N 1
ATOM 1407 C CA . VAL A 1 183 ? -27.189 -5.066 21.397 1.00 92.69 183 VAL A CA 1
ATOM 1408 C C . VAL A 1 183 ? -26.645 -5.196 22.818 1.00 92.69 183 VAL A C 1
ATOM 1410 O O . VAL A 1 183 ? -27.284 -5.812 23.669 1.00 92.69 183 VAL A O 1
ATOM 1413 N N . LEU A 1 184 ? -25.494 -4.577 23.104 1.00 94.06 184 LEU A N 1
ATOM 1414 C CA . LEU A 1 184 ? -24.902 -4.581 24.445 1.00 94.06 184 LEU A CA 1
ATOM 1415 C C . LEU A 1 184 ? -25.821 -3.914 25.476 1.00 94.06 184 LEU A C 1
ATOM 1417 O O . LEU A 1 184 ? -25.986 -4.438 26.575 1.00 94.06 184 LEU A O 1
ATOM 1421 N N . ALA A 1 185 ? -26.447 -2.790 25.124 1.00 92.12 185 ALA A N 1
ATOM 1422 C CA . ALA A 1 185 ? -27.409 -2.112 25.983 1.00 92.12 185 ALA A CA 1
ATOM 1423 C C . ALA A 1 185 ? -28.627 -3.002 26.273 1.00 92.12 185 ALA A C 1
ATOM 1425 O O . ALA A 1 185 ? -29.012 -3.136 27.432 1.00 92.12 185 ALA A O 1
ATOM 1426 N N . SER A 1 186 ? -29.169 -3.680 25.257 1.00 90.44 186 SER A N 1
ATOM 1427 C CA . SER A 1 186 ? -30.292 -4.612 25.420 1.00 90.44 186 SER A CA 1
ATOM 1428 C C . SER A 1 186 ? -29.943 -5.821 26.300 1.00 90.44 186 SER A C 1
ATOM 1430 O O . SER A 1 186 ? -30.743 -6.219 27.154 1.00 90.44 186 SER A O 1
ATOM 1432 N N . GLU A 1 187 ? -28.738 -6.383 26.153 1.00 92.62 187 GLU A N 1
ATOM 1433 C CA . GLU A 1 187 ? -28.236 -7.453 27.027 1.00 92.62 187 GLU A CA 1
ATOM 1434 C C . GLU A 1 187 ? -28.118 -6.979 28.484 1.00 92.62 187 GLU A C 1
ATOM 1436 O O . GLU A 1 187 ? -28.543 -7.690 29.400 1.00 92.62 187 GLU A O 1
ATOM 1441 N N . VAL A 1 188 ? -27.600 -5.764 28.703 1.00 91.62 188 VAL A N 1
ATOM 1442 C CA . VAL A 1 188 ? -27.506 -5.140 30.033 1.00 91.62 188 VAL A CA 1
ATOM 1443 C C . VAL A 1 188 ? -28.887 -4.902 30.628 1.00 91.62 188 VAL A C 1
ATOM 1445 O O . VAL A 1 188 ? -29.112 -5.279 31.775 1.00 91.62 188 VAL A O 1
ATOM 1448 N N . ASP A 1 189 ? -29.821 -4.327 29.872 1.00 89.12 189 ASP A N 1
ATOM 1449 C CA . ASP A 1 189 ? -31.190 -4.073 30.330 1.00 89.12 189 ASP A CA 1
ATOM 1450 C C . ASP A 1 189 ? -31.891 -5.373 30.730 1.00 89.12 189 ASP A C 1
ATOM 1452 O O . ASP A 1 189 ? -32.485 -5.461 31.807 1.00 89.12 189 ASP A O 1
ATOM 1456 N N . THR A 1 190 ? -31.755 -6.406 29.895 1.00 87.81 190 THR A N 1
ATOM 1457 C CA . THR A 1 190 ? -32.328 -7.729 30.147 1.00 87.81 190 THR A CA 1
ATOM 1458 C C . THR A 1 190 ? -31.759 -8.336 31.422 1.00 87.81 190 THR A C 1
ATOM 1460 O O . THR A 1 190 ? -32.518 -8.812 32.264 1.00 87.81 190 THR A O 1
ATOM 1463 N N . LEU A 1 191 ? -30.432 -8.332 31.582 1.00 87.00 191 LEU A N 1
ATOM 1464 C CA . LEU A 1 191 ? -29.780 -9.005 32.700 1.00 87.00 191 LEU A CA 1
ATOM 1465 C C . LEU A 1 191 ? -29.941 -8.226 34.012 1.00 87.00 191 LEU A C 1
ATOM 1467 O O . LEU A 1 191 ? -30.275 -8.818 35.034 1.00 87.00 191 LEU A O 1
ATOM 1471 N N . VAL A 1 192 ? -29.785 -6.900 33.990 1.00 85.81 192 VAL A N 1
ATOM 1472 C CA . VAL A 1 192 ? -29.972 -6.044 35.174 1.00 85.81 192 VAL A CA 1
ATOM 1473 C C . VAL A 1 192 ? -31.437 -6.012 35.622 1.00 85.81 192 VAL A C 1
ATOM 1475 O O . VAL A 1 192 ? -31.706 -5.920 36.820 1.00 85.81 192 VAL A O 1
ATOM 1478 N N . GLY A 1 193 ? -32.381 -6.148 34.686 1.00 80.06 193 GLY A N 1
ATOM 1479 C CA . GLY A 1 193 ? -33.813 -6.235 34.965 1.00 80.06 193 GLY A CA 1
ATOM 1480 C C . GLY A 1 193 ? -34.268 -7.549 35.610 1.00 80.06 193 GLY A C 1
ATOM 1481 O O . GLY A 1 193 ? -35.366 -7.592 36.165 1.00 80.06 193 GLY A O 1
ATOM 1482 N N . ARG A 1 194 ? -33.453 -8.616 35.584 1.00 79.44 194 ARG A N 1
ATOM 1483 C CA . ARG A 1 194 ? -33.808 -9.884 36.241 1.00 79.44 194 ARG A CA 1
ATOM 1484 C C . ARG A 1 194 ? -33.877 -9.704 37.763 1.00 79.44 194 ARG A C 1
ATOM 1486 O O . ARG A 1 194 ? -32.974 -9.151 38.395 1.00 79.44 194 ARG A O 1
ATOM 1493 N N . SER A 1 195 ? -34.953 -10.223 38.352 1.00 66.12 195 SER A N 1
ATOM 1494 C CA . SER A 1 195 ? -35.101 -10.382 39.799 1.00 66.12 195 SER A CA 1
ATOM 1495 C C . SER A 1 195 ? -34.880 -11.849 40.154 1.00 66.12 195 SER A C 1
ATOM 1497 O O . SER A 1 195 ? -35.624 -12.714 39.692 1.00 66.12 195 SER A O 1
ATOM 1499 N N . VAL A 1 196 ? -33.841 -12.141 40.938 1.00 63.22 196 VAL A N 1
ATOM 1500 C CA . VAL A 1 196 ? -33.599 -13.491 41.460 1.00 63.22 196 VAL A CA 1
ATOM 1501 C C . VAL A 1 196 ? -34.289 -13.578 42.816 1.00 63.22 196 VAL A C 1
ATOM 1503 O O . VAL A 1 196 ? -33.839 -12.979 43.790 1.00 63.22 196 VAL A O 1
ATOM 1506 N N . VAL A 1 197 ? -35.412 -14.295 42.869 1.00 52.66 197 VAL A N 1
ATOM 1507 C CA . VAL A 1 197 ? -36.135 -14.559 44.118 1.00 52.66 197 VAL A CA 1
ATOM 1508 C C . VAL A 1 197 ? -35.356 -15.619 44.896 1.00 52.66 197 VAL A C 1
ATOM 1510 O O . VAL A 1 197 ? -35.495 -16.814 44.649 1.00 52.66 197 VAL A O 1
ATOM 1513 N N . ALA A 1 198 ? -34.500 -15.179 45.812 1.00 54.72 198 ALA A N 1
ATOM 1514 C CA . ALA A 1 198 ? -33.931 -16.026 46.854 1.00 54.72 198 ALA A CA 1
ATOM 1515 C C . ALA A 1 198 ? -34.686 -15.779 48.169 1.00 54.72 198 ALA A C 1
ATOM 1517 O O . ALA A 1 198 ? -35.252 -14.702 48.359 1.00 54.72 198 ALA A O 1
ATOM 1518 N N . GLN A 1 199 ? -34.689 -16.740 49.098 1.00 57.31 199 GLN A N 1
ATOM 1519 C CA . GLN A 1 199 ? -35.019 -16.408 50.488 1.00 57.31 199 GLN A CA 1
ATOM 1520 C C . GLN A 1 199 ? -33.921 -15.455 50.984 1.00 57.31 199 GLN A C 1
ATOM 1522 O O . GLN A 1 199 ? -32.759 -15.836 51.130 1.00 57.31 199 GLN A O 1
ATOM 1527 N N . THR A 1 200 ? -34.250 -14.171 51.107 1.00 63.94 200 THR A N 1
ATOM 1528 C CA . THR A 1 200 ? -33.265 -13.121 51.372 1.00 63.94 200 THR A CA 1
ATOM 1529 C C . THR A 1 200 ? -32.930 -13.064 52.856 1.00 63.94 200 THR A C 1
ATOM 1531 O O . THR A 1 200 ? -33.816 -12.924 53.694 1.00 63.94 200 THR A O 1
ATOM 1534 N N . LEU A 1 201 ? -31.639 -13.142 53.178 1.00 73.56 201 LEU A N 1
ATOM 1535 C CA . LEU A 1 201 ? -31.118 -12.804 54.498 1.00 73.56 201 LEU A CA 1
ATOM 1536 C C . LEU A 1 201 ? -30.701 -11.329 54.475 1.00 73.56 201 LEU A C 1
ATOM 1538 O O . LEU A 1 201 ? -29.725 -10.983 53.812 1.00 73.56 201 LEU A O 1
ATOM 1542 N N . ASP A 1 202 ? -31.428 -10.461 55.183 1.00 74.75 202 ASP A N 1
ATOM 1543 C CA . ASP A 1 202 ? -31.268 -8.994 55.115 1.00 74.75 202 ASP A CA 1
ATOM 1544 C C . ASP A 1 202 ? -29.838 -8.508 55.405 1.00 74.75 202 ASP A C 1
ATOM 1546 O O . ASP A 1 202 ? -29.342 -7.563 54.785 1.00 74.75 202 ASP A O 1
ATOM 1550 N N . GLU A 1 203 ? -29.139 -9.192 56.308 1.00 80.56 203 GLU A N 1
ATOM 1551 C CA . GLU A 1 203 ? -27.739 -8.923 56.654 1.00 80.56 203 GLU A CA 1
ATOM 1552 C C . GLU A 1 203 ? -26.761 -9.152 55.487 1.00 80.56 203 GLU A C 1
ATOM 1554 O O . GLU A 1 203 ? -25.732 -8.483 55.410 1.00 80.56 203 GLU A O 1
ATOM 1559 N N . LEU A 1 204 ? -27.081 -10.063 54.559 1.00 79.19 204 LEU A N 1
ATOM 1560 C CA . LEU A 1 204 ? -26.283 -10.323 53.355 1.00 79.19 204 LEU A CA 1
ATOM 1561 C C . LEU A 1 204 ? -26.711 -9.403 52.211 1.00 79.19 204 LEU A C 1
ATOM 1563 O O . LEU A 1 204 ? -25.869 -8.897 51.474 1.00 79.19 204 LEU A O 1
ATOM 1567 N N . THR A 1 205 ? -28.008 -9.111 52.111 1.00 72.44 205 THR A N 1
ATOM 1568 C CA . THR A 1 205 ? -28.555 -8.190 51.108 1.00 72.44 205 THR A CA 1
ATOM 1569 C C . THR A 1 205 ? -28.023 -6.762 51.268 1.00 72.44 205 THR A C 1
ATOM 1571 O O . THR A 1 205 ? -27.809 -6.061 50.282 1.00 72.44 205 THR A O 1
ATOM 1574 N N . SER A 1 206 ? -27.791 -6.329 52.509 1.00 74.31 206 SER A N 1
ATOM 1575 C CA . SER A 1 206 ? -27.328 -4.974 52.843 1.00 74.31 206 SER A CA 1
ATOM 1576 C C . SER A 1 206 ? -25.802 -4.802 52.835 1.00 74.31 206 SER A C 1
ATOM 1578 O O . SER A 1 206 ? -25.319 -3.674 52.941 1.00 74.31 206 SER A O 1
ATOM 1580 N N . ASN A 1 207 ? -25.022 -5.883 52.689 1.00 77.50 207 ASN A N 1
ATOM 1581 C CA . ASN A 1 207 ? -23.560 -5.832 52.743 1.00 77.50 207 ASN A CA 1
ATOM 1582 C C . ASN A 1 207 ? -22.901 -6.799 51.744 1.00 77.50 207 ASN A C 1
ATOM 1584 O O . ASN A 1 207 ? -22.635 -7.961 52.050 1.00 77.50 207 ASN A O 1
ATOM 1588 N N . ALA A 1 208 ? -22.546 -6.276 50.567 1.00 73.56 208 ALA A N 1
ATOM 1589 C CA . ALA A 1 208 ? -21.941 -7.035 49.468 1.00 73.56 208 ALA A CA 1
ATOM 1590 C C . ALA A 1 208 ? -20.637 -7.756 49.853 1.00 73.56 208 ALA A C 1
ATOM 1592 O O . ALA A 1 208 ? -20.404 -8.901 49.465 1.00 73.56 208 ALA A O 1
ATOM 1593 N N . LYS A 1 209 ? -19.783 -7.102 50.654 1.00 81.25 209 LYS A N 1
ATOM 1594 C CA . LYS A 1 209 ? -18.505 -7.679 51.095 1.00 81.25 209 LYS A CA 1
ATOM 1595 C C . LYS A 1 209 ? -18.730 -8.859 52.039 1.00 81.25 209 LYS A C 1
ATOM 1597 O O . LYS A 1 209 ? -18.021 -9.859 51.948 1.00 81.25 209 LYS A O 1
ATOM 1602 N N . LEU A 1 210 ? -19.720 -8.743 52.925 1.00 83.94 210 LEU A N 1
ATOM 1603 C CA . LEU A 1 210 ? -20.129 -9.835 53.800 1.00 83.94 210 LEU A CA 1
ATOM 1604 C C . LEU A 1 210 ? -20.745 -10.978 52.989 1.00 83.94 210 LEU A C 1
ATOM 1606 O O . LEU A 1 210 ? -20.345 -12.119 53.185 1.00 83.94 210 LEU A O 1
ATOM 1610 N N . ALA A 1 211 ? -21.647 -10.683 52.049 1.00 81.75 211 ALA A N 1
ATOM 1611 C CA . ALA A 1 211 ? -22.263 -11.689 51.186 1.00 81.75 211 ALA A CA 1
ATOM 1612 C C . ALA A 1 211 ? -21.218 -12.502 50.409 1.00 81.75 211 ALA A C 1
ATOM 1614 O O . ALA A 1 211 ? -21.270 -13.728 50.445 1.00 81.75 211 ALA A O 1
ATOM 1615 N N . ALA A 1 212 ? -20.225 -11.844 49.799 1.00 81.50 212 ALA A N 1
ATOM 1616 C CA . ALA A 1 212 ? -19.137 -12.519 49.090 1.00 81.50 212 ALA A CA 1
ATOM 1617 C C . ALA A 1 212 ? -18.316 -13.439 50.014 1.00 81.50 212 ALA A C 1
ATOM 1619 O O . ALA A 1 212 ? -18.024 -14.579 49.659 1.00 81.50 212 ALA A O 1
ATOM 1620 N N . TRP A 1 213 ? -17.983 -12.975 51.224 1.00 89.00 213 TRP A N 1
ATOM 1621 C CA . TRP A 1 213 ? -17.265 -13.789 52.209 1.00 89.00 213 TRP A CA 1
ATOM 1622 C C . TRP A 1 213 ? -18.090 -14.990 52.693 1.00 89.00 213 TRP A C 1
ATOM 1624 O O . TRP A 1 213 ? -17.562 -16.095 52.797 1.00 89.00 213 TRP A O 1
ATOM 1634 N N . VAL A 1 214 ? -19.386 -14.795 52.962 1.00 88.38 214 VAL A N 1
ATOM 1635 C CA . VAL A 1 214 ? -20.286 -15.876 53.391 1.00 88.38 214 VAL A CA 1
ATOM 1636 C C . VAL A 1 214 ? -20.516 -16.883 52.264 1.00 88.38 214 VAL A C 1
ATOM 1638 O O . VAL A 1 214 ? -20.560 -18.078 52.544 1.00 88.38 214 VAL A O 1
ATOM 1641 N N . GLN A 1 215 ? -20.620 -16.437 51.010 1.00 83.62 215 GLN A N 1
ATOM 1642 C CA . GLN A 1 215 ? -20.764 -17.312 49.844 1.00 83.62 215 GLN A CA 1
ATOM 1643 C C . GLN A 1 215 ? -19.537 -18.213 49.664 1.00 83.62 215 GLN A C 1
ATOM 1645 O O . GLN A 1 215 ? -19.678 -19.430 49.546 1.00 83.62 215 GLN A O 1
ATOM 1650 N N . GLU A 1 216 ? -18.336 -17.630 49.715 1.00 86.62 216 GLU A N 1
ATOM 1651 C CA . GLU A 1 216 ? -17.083 -18.391 49.657 1.00 86.62 216 GLU A CA 1
ATOM 1652 C C . GLU A 1 216 ? -16.978 -19.357 50.846 1.00 86.62 216 GLU A C 1
ATOM 1654 O O . GLU A 1 216 ? -16.676 -20.541 50.695 1.00 86.62 216 GLU A O 1
ATOM 1659 N N . GLY A 1 217 ? -17.330 -18.877 52.042 1.00 89.12 217 GLY A N 1
ATOM 1660 C CA . GLY A 1 217 ? -17.417 -19.699 53.240 1.00 89.12 217 GLY A CA 1
ATOM 1661 C C . GLY A 1 217 ? -18.364 -20.889 53.070 1.00 89.12 217 GLY A C 1
ATOM 1662 O O . GLY A 1 217 ? -17.993 -22.003 53.430 1.00 89.12 217 GLY A O 1
ATOM 1663 N N . LEU A 1 218 ? -19.555 -20.696 52.497 1.00 86.81 218 LEU A N 1
ATOM 1664 C CA . LEU A 1 218 ? -20.524 -21.768 52.260 1.00 86.81 218 LEU A CA 1
ATOM 1665 C C . LEU A 1 218 ? -19.972 -22.832 51.301 1.00 86.81 218 LEU A C 1
ATOM 1667 O O . LEU A 1 218 ? -20.149 -24.027 51.557 1.00 86.81 218 LEU A O 1
ATOM 1671 N N . HIS A 1 219 ? -19.258 -22.420 50.249 1.00 84.69 219 HIS A N 1
ATOM 1672 C CA . HIS A 1 219 ? -18.612 -23.341 49.310 1.00 84.69 219 HIS A CA 1
ATOM 1673 C C . HIS A 1 219 ? -17.592 -24.248 50.020 1.00 84.69 219 HIS A C 1
ATOM 1675 O O . HIS A 1 219 ? -17.610 -25.466 49.848 1.00 84.69 219 HIS A O 1
ATOM 1681 N N . LEU A 1 220 ? -16.801 -23.684 50.938 1.00 88.38 220 LEU A N 1
ATOM 1682 C CA . LEU A 1 220 ? -15.823 -24.417 51.758 1.00 88.38 220 LEU A CA 1
ATOM 1683 C C . LEU A 1 220 ? -16.443 -25.346 52.825 1.00 88.38 220 LEU A C 1
ATOM 1685 O O . LEU A 1 220 ? -15.715 -26.036 53.545 1.00 88.38 220 LEU A O 1
ATOM 1689 N N . HIS A 1 221 ? -17.772 -25.366 52.956 1.00 87.62 221 HIS A N 1
ATOM 1690 C CA . HIS A 1 221 ? -18.514 -26.240 53.870 1.00 87.62 221 HIS A CA 1
ATOM 1691 C C . HIS A 1 221 ? -19.504 -27.159 53.141 1.00 87.62 221 HIS A C 1
ATOM 1693 O O . HIS A 1 221 ? -20.302 -27.818 53.810 1.00 87.62 221 HIS A O 1
ATOM 1699 N N . SER A 1 222 ? -19.483 -27.215 51.808 1.00 82.50 222 SER A N 1
ATOM 1700 C CA . SER A 1 222 ? -20.457 -27.948 50.984 1.00 82.50 222 SER A CA 1
ATOM 1701 C C . SER A 1 222 ? -19.761 -28.917 50.017 1.00 82.50 222 SER A C 1
ATOM 1703 O O . SER A 1 222 ? -18.539 -28.883 49.870 1.00 82.50 222 SER A O 1
ATOM 1705 N N . GLY A 1 223 ? -20.520 -29.813 49.375 1.00 82.31 223 GLY A N 1
ATOM 1706 C CA . GLY A 1 223 ? -19.982 -30.779 48.406 1.00 82.31 223 GLY A CA 1
ATOM 1707 C C . GLY A 1 223 ? -18.909 -31.699 49.003 1.00 82.31 223 GLY A C 1
ATOM 1708 O O . GLY A 1 223 ? -19.102 -32.272 50.074 1.00 82.31 223 GLY A O 1
ATOM 1709 N N . GLU A 1 224 ? -17.757 -31.806 48.335 1.00 81.19 224 GLU A N 1
ATOM 1710 C CA . GLU A 1 224 ? -16.597 -32.600 48.787 1.00 81.19 224 GLU A CA 1
ATOM 1711 C C . GLU A 1 224 ? -15.978 -32.095 50.107 1.00 81.19 224 GLU A C 1
ATOM 1713 O O . GLU A 1 224 ? -15.183 -32.792 50.738 1.00 81.19 224 GLU A O 1
ATOM 1718 N N . HIS A 1 225 ? -16.342 -30.888 50.551 1.00 82.12 225 HIS A N 1
ATOM 1719 C CA . HIS A 1 225 ? -15.850 -30.262 51.780 1.00 82.12 225 HIS A CA 1
ATOM 1720 C C . HIS A 1 225 ? -16.900 -30.193 52.895 1.00 82.12 225 HIS A C 1
ATOM 1722 O O . HIS A 1 225 ? -16.711 -29.433 53.855 1.00 82.12 225 HIS A O 1
ATOM 1728 N N . ALA A 1 226 ? -17.981 -30.974 52.781 1.00 84.44 226 ALA A N 1
ATOM 1729 C CA . ALA A 1 226 ? -19.069 -31.026 53.751 1.00 84.44 226 ALA A CA 1
ATOM 1730 C C . ALA A 1 226 ? -18.554 -31.179 55.194 1.00 84.44 226 ALA A C 1
ATOM 1732 O O . ALA A 1 226 ? -17.739 -32.048 55.500 1.00 84.44 226 ALA A O 1
ATOM 1733 N N . SER A 1 227 ? -19.014 -30.293 56.079 1.00 87.50 227 SER A N 1
ATOM 1734 C CA . SER A 1 227 ? -18.628 -30.269 57.492 1.00 87.50 227 SER A CA 1
ATOM 1735 C C . SER A 1 227 ? -19.757 -29.710 58.347 1.00 87.50 227 SER A C 1
ATOM 1737 O O . SER A 1 227 ? -20.231 -28.599 58.104 1.00 87.50 227 SER A O 1
ATOM 1739 N N . ASP A 1 228 ? -20.131 -30.429 59.400 1.00 88.62 228 ASP A N 1
ATOM 1740 C CA . ASP A 1 228 ? -21.088 -29.946 60.404 1.00 88.62 228 ASP A CA 1
ATOM 1741 C C . ASP A 1 228 ? -20.441 -29.001 61.427 1.00 88.62 228 ASP A C 1
ATOM 1743 O O . ASP A 1 228 ? -21.112 -28.464 62.304 1.00 88.62 228 ASP A O 1
ATOM 1747 N N . THR A 1 229 ? -19.139 -28.748 61.289 1.00 91.44 229 THR A N 1
ATOM 1748 C CA . THR A 1 229 ? -18.366 -27.828 62.125 1.00 91.44 229 THR A CA 1
ATOM 1749 C C . THR A 1 229 ? -17.843 -26.671 61.278 1.00 91.44 229 THR A C 1
ATOM 1751 O O . THR A 1 229 ? -17.264 -26.876 60.207 1.00 91.44 229 THR A O 1
ATOM 1754 N N . CYS A 1 230 ? -18.022 -25.443 61.763 1.00 91.06 230 CYS A N 1
ATOM 1755 C CA . CYS A 1 230 ? -17.505 -24.238 61.129 1.00 91.06 230 CYS A CA 1
ATOM 1756 C C . CYS A 1 230 ? -15.969 -24.245 61.136 1.00 91.06 230 CYS A C 1
ATOM 1758 O O . CYS A 1 230 ? -15.345 -24.277 62.194 1.00 91.06 230 CYS A O 1
ATOM 1760 N N . ARG A 1 231 ? -15.340 -24.140 59.964 1.00 91.00 231 ARG A N 1
ATOM 1761 C CA . ARG A 1 231 ? -13.876 -24.126 59.806 1.00 91.00 231 ARG A CA 1
ATOM 1762 C C . ARG A 1 231 ? -13.205 -22.876 60.385 1.00 91.00 231 ARG A C 1
ATOM 1764 O O . ARG A 1 231 ? -12.003 -22.901 60.614 1.00 91.00 231 ARG A O 1
ATOM 1771 N N . PHE A 1 232 ? -13.958 -21.801 60.626 1.00 91.75 232 PHE A N 1
ATOM 1772 C CA . PHE A 1 232 ? -13.423 -20.560 61.192 1.00 91.75 232 PHE A CA 1
ATOM 1773 C C . PHE A 1 232 ? -13.359 -20.600 62.724 1.00 91.75 232 PHE A C 1
ATOM 1775 O O . PHE A 1 232 ? -12.295 -20.417 63.303 1.00 91.75 232 PHE A O 1
ATOM 1782 N N . CYS A 1 233 ? -14.489 -20.857 63.390 1.00 94.00 233 CYS A N 1
ATOM 1783 C CA . CYS A 1 233 ? -14.579 -20.818 64.855 1.00 94.00 233 CYS A CA 1
ATOM 1784 C C . CYS A 1 233 ? -14.607 -22.200 65.528 1.00 94.00 233 CYS A C 1
ATOM 1786 O O . CYS A 1 233 ? -14.676 -22.272 66.753 1.00 94.00 233 CYS A O 1
ATOM 1788 N N . GLN A 1 234 ? -14.585 -23.285 64.747 1.00 92.31 234 GLN A N 1
ATOM 1789 C CA . GLN A 1 234 ? -14.653 -24.680 65.205 1.00 92.31 234 GLN A CA 1
ATOM 1790 C C . GLN A 1 234 ? -15.914 -25.040 66.015 1.00 92.31 234 GLN A C 1
ATOM 1792 O O . GLN A 1 234 ? -15.952 -26.069 66.683 1.00 92.31 234 GLN A O 1
ATOM 1797 N N . GLN A 1 235 ? -16.965 -24.219 65.946 1.00 93.88 235 GLN A N 1
ATOM 1798 C CA . GLN A 1 235 ? -18.266 -24.511 66.555 1.00 93.88 235 GLN A CA 1
ATOM 1799 C C . GLN A 1 235 ? -19.175 -25.284 65.585 1.00 93.88 235 GLN A C 1
ATOM 1801 O O . GLN A 1 235 ? -19.011 -25.141 64.369 1.00 93.88 235 GLN A O 1
ATOM 1806 N N . PRO A 1 236 ? -20.164 -26.053 66.081 1.00 93.12 236 PRO A N 1
ATOM 1807 C CA . PRO A 1 236 ? -21.163 -26.693 65.228 1.00 93.12 236 PRO A CA 1
ATOM 1808 C C . PRO A 1 236 ? -21.901 -25.675 64.344 1.00 93.12 236 PRO A C 1
ATOM 1810 O O . PRO A 1 236 ? -22.436 -24.677 64.835 1.00 93.12 236 PRO A O 1
ATOM 1813 N N . LEU A 1 237 ? -21.945 -25.923 63.035 1.00 89.00 237 LEU A N 1
ATOM 1814 C CA . LEU A 1 237 ? -22.692 -25.118 62.076 1.00 89.00 237 LEU A CA 1
ATOM 1815 C C . LEU A 1 237 ? -24.145 -25.599 62.045 1.00 89.00 237 LEU A C 1
ATOM 1817 O O . LEU A 1 237 ? -24.451 -26.679 61.549 1.00 89.00 237 LEU A O 1
ATOM 1821 N N . GLN A 1 238 ? -25.055 -24.786 62.578 1.00 90.94 238 GLN A N 1
ATOM 1822 C CA . GLN A 1 238 ? -26.463 -25.162 62.695 1.00 90.94 238 GLN A CA 1
ATOM 1823 C C . GLN A 1 238 ? -27.105 -25.435 61.325 1.00 90.94 238 GLN A C 1
ATOM 1825 O O . GLN A 1 238 ? -27.034 -24.598 60.421 1.00 90.94 238 GLN A O 1
ATOM 1830 N N . ALA A 1 239 ? -27.817 -26.562 61.206 1.00 85.25 239 ALA A N 1
ATOM 1831 C CA . ALA A 1 239 ? -28.485 -26.978 59.970 1.00 85.25 239 ALA A CA 1
ATOM 1832 C C . ALA A 1 239 ? -29.469 -25.921 59.434 1.00 85.25 239 ALA A C 1
ATOM 1834 O O . ALA A 1 239 ? -29.490 -25.654 58.237 1.00 85.25 239 ALA A O 1
ATOM 1835 N N . ALA A 1 240 ? -30.221 -25.253 60.318 1.00 84.56 240 ALA A N 1
ATOM 1836 C CA . ALA A 1 240 ? -31.135 -24.175 59.933 1.00 84.56 240 ALA A CA 1
ATOM 1837 C C . ALA A 1 240 ? -30.400 -22.979 59.302 1.00 84.56 240 ALA A C 1
ATOM 1839 O O . ALA A 1 240 ? -30.869 -22.407 58.321 1.00 84.56 240 ALA A O 1
ATOM 1840 N N . ARG A 1 241 ? -29.219 -22.625 59.829 1.00 86.88 241 ARG A N 1
ATOM 1841 C CA . ARG A 1 241 ? -28.396 -21.550 59.269 1.00 86.88 241 ARG A CA 1
ATOM 1842 C C . ARG A 1 241 ? -27.823 -21.946 57.913 1.00 86.88 241 ARG A C 1
ATOM 1844 O O . ARG A 1 241 ? -27.874 -21.142 56.991 1.00 86.88 241 ARG A O 1
ATOM 1851 N N . ARG A 1 242 ? -27.313 -23.173 57.785 1.00 84.69 242 ARG A N 1
ATOM 1852 C CA . ARG A 1 242 ? -26.825 -23.725 56.514 1.00 84.69 242 ARG A CA 1
ATOM 1853 C C . ARG A 1 242 ? -27.921 -23.709 55.444 1.00 84.69 242 ARG A C 1
ATOM 1855 O O . ARG A 1 242 ? -27.703 -23.131 54.390 1.00 84.69 242 ARG A O 1
ATOM 1862 N N . ALA A 1 243 ? -29.106 -24.233 55.753 1.00 81.81 243 ALA A N 1
ATOM 1863 C CA . ALA A 1 243 ? -30.237 -24.251 54.828 1.00 81.81 243 ALA A CA 1
ATOM 1864 C C . ALA A 1 243 ? -30.670 -22.836 54.402 1.00 81.81 243 ALA A C 1
ATOM 1866 O O . ALA A 1 243 ? -30.950 -22.610 53.230 1.00 81.81 243 ALA A O 1
ATOM 1867 N N . ALA A 1 244 ? -30.674 -21.863 55.322 1.00 82.56 244 ALA A N 1
ATOM 1868 C CA . ALA A 1 244 ? -30.977 -20.470 54.990 1.00 82.56 244 ALA A CA 1
ATOM 1869 C C . ALA A 1 244 ? -29.922 -19.840 54.059 1.00 82.56 244 ALA A C 1
ATOM 1871 O O . ALA A 1 244 ? -30.272 -19.084 53.157 1.00 82.56 244 ALA A O 1
ATOM 1872 N N . LEU A 1 245 ? -28.638 -20.168 54.250 1.00 84.12 245 LEU A N 1
ATOM 1873 C CA . LEU A 1 245 ? -27.554 -19.730 53.367 1.00 84.12 245 LEU A CA 1
ATOM 1874 C C . LEU A 1 245 ? -27.634 -20.400 51.985 1.00 84.12 245 LEU A C 1
ATOM 1876 O O . LEU A 1 245 ? -27.478 -19.720 50.977 1.00 84.12 245 LEU A O 1
ATOM 1880 N N . GLU A 1 246 ? -27.921 -21.701 51.920 1.00 77.81 246 GLU A N 1
ATOM 1881 C CA . GLU A 1 246 ? -28.111 -22.445 50.663 1.00 77.81 246 GLU A CA 1
ATOM 1882 C C . GLU A 1 246 ? -29.342 -21.947 49.888 1.00 77.81 246 GLU A C 1
ATOM 1884 O O . GLU A 1 246 ? -29.281 -21.763 48.674 1.00 77.81 246 GLU A O 1
ATOM 1889 N N . ALA A 1 247 ? -30.442 -21.642 50.585 1.00 77.56 247 ALA A N 1
ATOM 1890 C CA . ALA A 1 247 ? -31.636 -21.044 49.987 1.00 77.56 247 ALA A CA 1
ATOM 1891 C C . ALA A 1 247 ? -31.395 -19.609 49.483 1.00 77.56 247 ALA A C 1
ATOM 1893 O O . ALA A 1 247 ? -32.030 -19.181 48.514 1.00 77.56 247 ALA A O 1
ATOM 1894 N N . HIS A 1 248 ? -30.480 -18.874 50.124 1.00 76.19 248 HIS A N 1
ATOM 1895 C CA . HIS A 1 248 ? -30.048 -17.547 49.691 1.00 76.19 248 HIS A CA 1
ATOM 1896 C C . HIS A 1 248 ? -29.146 -17.606 48.444 1.00 76.19 248 HIS A C 1
ATOM 1898 O O . HIS A 1 248 ? -29.339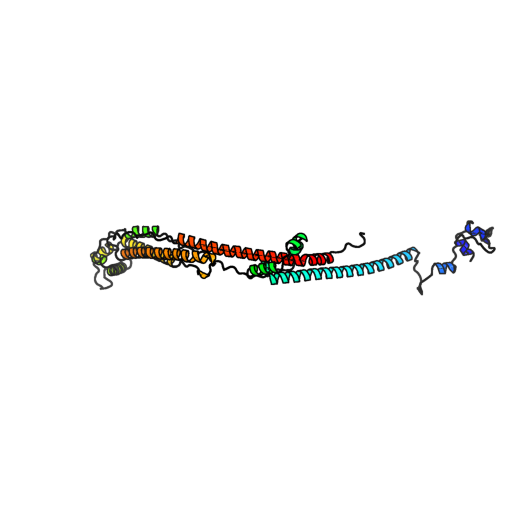 -16.841 47.501 1.00 76.19 248 HIS A O 1
ATOM 1904 N N . PHE A 1 249 ? -28.191 -18.540 48.416 1.00 75.12 249 PHE A N 1
ATOM 1905 C CA . PHE A 1 249 ? -27.194 -18.713 47.351 1.00 75.12 249 PHE A CA 1
ATOM 1906 C C . PHE A 1 249 ? -27.513 -19.888 46.413 1.00 75.12 249 PHE A C 1
ATOM 1908 O O . PHE A 1 249 ? -26.626 -20.665 46.062 1.00 75.12 249 PHE A O 1
ATOM 1915 N N . ASN A 1 250 ? -28.773 -20.035 46.008 1.00 75.69 250 ASN A N 1
ATOM 1916 C CA . ASN A 1 250 ? -29.187 -21.135 45.137 1.00 75.69 250 ASN A CA 1
ATOM 1917 C C . ASN A 1 250 ? -28.481 -21.116 43.756 1.00 75.69 250 ASN A C 1
ATOM 1919 O O . ASN A 1 250 ? -27.885 -20.115 43.346 1.00 75.69 250 ASN A O 1
ATOM 1923 N N . ASP A 1 251 ? -28.595 -22.212 42.996 1.00 73.75 251 ASP A N 1
ATOM 1924 C CA . ASP A 1 251 ? -27.985 -22.343 41.659 1.00 73.75 251 ASP A CA 1
ATOM 1925 C C . ASP A 1 251 ? -28.395 -21.216 40.696 1.00 73.75 251 ASP A C 1
ATOM 1927 O O . ASP A 1 251 ? -27.609 -20.800 39.843 1.00 73.75 251 ASP A O 1
ATOM 1931 N N . ALA A 1 252 ? -29.608 -20.671 40.850 1.00 72.38 252 ALA A N 1
ATOM 1932 C CA . ALA A 1 252 ? -30.085 -19.547 40.051 1.00 72.38 252 ALA A CA 1
ATOM 1933 C C . ALA A 1 252 ? -29.325 -18.245 40.365 1.00 72.38 252 ALA A C 1
ATOM 1935 O O . ALA A 1 252 ? -28.998 -17.494 39.446 1.00 72.38 252 ALA A O 1
ATOM 1936 N N . PHE A 1 253 ? -28.987 -17.989 41.633 1.00 77.12 253 PHE A N 1
ATOM 1937 C CA . PHE A 1 253 ? -28.143 -16.865 42.038 1.00 77.12 253 PHE A CA 1
ATOM 1938 C C . PHE A 1 253 ? -26.699 -17.032 41.550 1.00 77.12 253 PHE A C 1
ATOM 1940 O O . PHE A 1 253 ? -26.118 -16.089 41.008 1.00 77.12 253 PHE A O 1
ATOM 1947 N N . ALA A 1 254 ? -26.130 -18.234 41.681 1.00 78.25 254 ALA A N 1
ATOM 1948 C CA . ALA A 1 254 ? -24.789 -18.530 41.175 1.00 78.25 254 ALA A CA 1
ATOM 1949 C C . ALA A 1 254 ? -24.707 -18.365 39.644 1.00 78.25 254 ALA A C 1
ATOM 1951 O O . ALA A 1 254 ? -23.779 -17.730 39.134 1.00 78.25 254 ALA A O 1
ATOM 1952 N N . GLY A 1 255 ? -25.709 -18.866 38.912 1.00 83.62 255 GLY A N 1
ATOM 1953 C CA . GLY A 1 255 ? -25.846 -18.661 37.469 1.00 83.62 255 GLY A CA 1
ATOM 1954 C C . GLY A 1 255 ? -25.975 -17.183 37.099 1.00 83.62 255 GLY A C 1
ATOM 1955 O O . GLY A 1 255 ? -25.275 -16.709 36.209 1.00 83.62 255 GLY A O 1
ATOM 1956 N N . PHE A 1 256 ? -26.783 -16.423 37.842 1.00 85.50 256 PHE A N 1
ATOM 1957 C CA . PHE A 1 256 ? -26.944 -14.986 37.627 1.00 85.50 256 PHE A CA 1
ATOM 1958 C C . PHE A 1 256 ? -25.636 -14.200 37.815 1.00 85.50 256 PHE A C 1
ATOM 1960 O O . PHE A 1 256 ? -25.287 -13.375 36.970 1.00 85.50 256 PHE A O 1
ATOM 1967 N N . GLN A 1 257 ? -24.867 -14.487 38.870 1.00 85.25 257 GLN A N 1
ATOM 1968 C CA . GLN A 1 257 ? -23.556 -13.859 39.092 1.00 85.25 257 GLN A CA 1
ATOM 1969 C C . GLN A 1 257 ? -22.546 -14.198 37.984 1.00 85.25 257 GLN A C 1
ATOM 1971 O O . GLN A 1 257 ? -21.742 -13.349 37.577 1.00 85.25 257 GLN A O 1
ATOM 1976 N N . LYS A 1 258 ? -22.598 -15.429 37.458 1.00 89.94 258 LYS A N 1
ATOM 1977 C CA . LYS A 1 258 ? -21.776 -15.852 36.319 1.00 89.94 258 LYS A CA 1
ATOM 1978 C C . LYS A 1 258 ? -22.153 -15.099 35.041 1.00 89.94 258 LYS A C 1
ATOM 1980 O O . LYS A 1 258 ? -21.254 -14.602 34.361 1.00 89.94 258 LYS A O 1
ATOM 1985 N N . ASP A 1 259 ? -23.446 -14.960 34.753 1.00 91.88 259 ASP A N 1
ATOM 1986 C CA . ASP A 1 259 ? -23.946 -14.193 33.606 1.00 91.88 259 ASP A CA 1
ATOM 1987 C C . ASP A 1 259 ? -23.495 -12.722 33.685 1.00 91.88 259 ASP A C 1
ATOM 1989 O O . ASP A 1 259 ? -22.983 -12.176 32.704 1.00 91.88 259 ASP A O 1
ATOM 1993 N N . LEU A 1 260 ? -23.601 -12.089 34.865 1.00 91.75 260 LEU A N 1
ATOM 1994 C CA . LEU A 1 260 ? -23.147 -10.706 35.087 1.00 91.75 260 LEU A CA 1
ATOM 1995 C C . LEU A 1 260 ? -21.638 -10.561 34.851 1.00 91.75 260 LEU A C 1
ATOM 1997 O O . LEU A 1 260 ? -21.190 -9.617 34.198 1.00 91.75 260 LEU A O 1
ATOM 2001 N N . SER A 1 261 ? -20.845 -11.515 35.343 1.00 93.12 261 SER A N 1
ATOM 2002 C CA . SER A 1 261 ? -19.386 -11.522 35.173 1.00 93.12 261 SER A CA 1
ATOM 2003 C C . SER A 1 261 ? -18.965 -11.712 33.709 1.00 93.12 261 SER A C 1
ATOM 2005 O O . SER A 1 261 ? -18.017 -11.068 33.241 1.00 93.12 261 SER A O 1
ATOM 2007 N N . ALA A 1 262 ? -19.689 -12.554 32.966 1.00 96.50 262 ALA A N 1
ATOM 2008 C CA . ALA A 1 262 ? -19.479 -12.751 31.535 1.00 96.50 262 ALA A CA 1
ATOM 2009 C C . ALA A 1 262 ? -19.818 -11.478 30.741 1.00 96.50 262 ALA A C 1
ATOM 2011 O O . ALA A 1 262 ? -19.020 -11.043 29.907 1.00 96.50 262 ALA A O 1
ATOM 2012 N N . LEU A 1 263 ? -20.948 -10.831 31.052 1.00 96.00 263 LEU A N 1
ATOM 2013 C CA . LEU A 1 263 ? -21.344 -9.575 30.415 1.00 96.00 263 LEU A CA 1
ATOM 2014 C C . LEU A 1 263 ? -20.353 -8.440 30.718 1.00 96.00 263 LEU A C 1
ATOM 2016 O O . LEU A 1 263 ? -19.968 -7.710 29.806 1.00 96.00 263 LEU A O 1
ATOM 2020 N N . LEU A 1 264 ? -19.859 -8.331 31.957 1.00 96.38 264 LEU A N 1
ATOM 2021 C CA . LEU A 1 264 ? -18.803 -7.370 32.308 1.00 96.38 264 LEU A CA 1
ATOM 2022 C C . LEU A 1 264 ? -17.531 -7.582 31.494 1.00 96.38 264 LEU A C 1
ATOM 2024 O O . LEU A 1 264 ? -16.942 -6.615 31.013 1.00 96.38 264 LEU A O 1
ATOM 2028 N N . SER A 1 265 ? -17.112 -8.836 31.324 1.00 97.44 265 SER A N 1
ATOM 2029 C CA . SER A 1 265 ? -15.941 -9.169 30.507 1.00 97.44 265 SER A CA 1
ATOM 2030 C C . SER A 1 265 ? -16.144 -8.745 29.049 1.00 97.44 265 SER A C 1
ATOM 2032 O O . SER A 1 265 ? -15.257 -8.122 28.462 1.00 97.44 265 SER A O 1
ATOM 2034 N N . LYS A 1 266 ? -17.335 -8.996 28.489 1.00 97.56 266 LYS A N 1
ATOM 2035 C CA . LYS A 1 266 ? -17.710 -8.581 27.128 1.00 97.56 266 LYS A CA 1
ATOM 2036 C C . LYS A 1 266 ? -17.691 -7.056 26.964 1.00 97.56 266 LYS A C 1
ATOM 2038 O O . LYS A 1 266 ? -17.101 -6.558 26.007 1.00 97.56 266 LYS A O 1
ATOM 2043 N N . LEU A 1 267 ? -18.268 -6.309 27.910 1.00 97.31 267 LEU A N 1
ATOM 2044 C CA . LEU A 1 267 ? -18.274 -4.839 27.895 1.00 97.31 267 LEU A CA 1
ATOM 2045 C C . LEU A 1 267 ? -16.860 -4.251 28.016 1.00 97.31 267 LEU A C 1
ATOM 2047 O O . LEU A 1 267 ? -16.510 -3.326 27.282 1.00 97.31 267 LEU A O 1
ATOM 2051 N N . LYS A 1 268 ? -16.019 -4.807 28.898 1.00 97.12 268 LYS A N 1
ATOM 2052 C CA . LYS A 1 268 ? -14.618 -4.378 29.063 1.00 97.12 268 LYS A CA 1
ATOM 2053 C C . LYS A 1 268 ? -13.793 -4.644 27.800 1.00 97.12 268 LYS A C 1
ATOM 2055 O O . LYS A 1 268 ? -13.027 -3.773 27.392 1.00 97.12 268 LYS A O 1
ATOM 2060 N N . ALA A 1 269 ? -14.003 -5.784 27.139 1.00 97.00 269 ALA A N 1
ATOM 2061 C CA . ALA A 1 269 ? -13.380 -6.083 25.850 1.00 97.00 269 ALA A CA 1
ATOM 2062 C C . ALA A 1 269 ? -13.831 -5.106 24.748 1.00 97.00 269 ALA A C 1
ATOM 2064 O O . ALA A 1 269 ? -12.992 -4.588 24.012 1.00 97.00 269 ALA A O 1
ATOM 2065 N N . ALA A 1 270 ? -15.128 -4.784 24.674 1.00 96.38 270 ALA A N 1
ATOM 2066 C CA . ALA A 1 270 ? -15.645 -3.784 23.736 1.00 96.38 270 ALA A CA 1
ATOM 2067 C C . ALA A 1 270 ? -15.041 -2.389 23.986 1.00 96.38 270 ALA A C 1
ATOM 2069 O O . ALA A 1 270 ? -14.643 -1.707 23.041 1.00 96.38 270 ALA A O 1
ATOM 2070 N N . LYS A 1 271 ? -14.888 -1.987 25.255 1.00 96.00 271 LYS A N 1
ATOM 2071 C CA . LYS A 1 271 ? -14.239 -0.718 25.623 1.00 96.00 271 LYS A CA 1
ATOM 2072 C C . LYS A 1 271 ? -12.771 -0.693 25.201 1.00 96.00 271 LYS A C 1
ATOM 2074 O O . LYS A 1 271 ? -12.311 0.304 24.649 1.00 96.00 271 LYS A O 1
ATOM 2079 N N . GLN A 1 272 ? -12.044 -1.787 25.420 1.00 96.06 272 GLN A N 1
ATOM 2080 C CA . GLN A 1 272 ? -10.656 -1.907 24.977 1.00 96.06 272 GLN A CA 1
ATOM 2081 C C . GLN A 1 272 ? -10.540 -1.836 23.447 1.00 96.06 272 GLN A C 1
ATOM 2083 O O . GLN A 1 272 ? -9.658 -1.146 22.938 1.00 96.06 272 GLN A O 1
ATOM 2088 N N . ALA A 1 273 ? -11.452 -2.482 22.713 1.00 95.12 273 ALA A N 1
ATOM 2089 C CA . ALA A 1 273 ? -11.505 -2.395 21.256 1.00 95.12 273 ALA A CA 1
ATOM 2090 C C . ALA A 1 273 ? -11.735 -0.947 20.785 1.00 95.12 273 ALA A C 1
ATOM 2092 O O . ALA A 1 273 ? -10.998 -0.468 19.924 1.00 95.12 273 ALA A O 1
ATOM 2093 N N . ALA A 1 274 ? -12.668 -0.214 21.406 1.00 94.50 274 ALA A N 1
ATOM 2094 C CA . ALA A 1 274 ? -12.880 1.209 21.126 1.00 94.50 274 ALA A CA 1
ATOM 2095 C C . ALA A 1 274 ? -11.616 2.046 21.382 1.00 94.50 274 ALA A C 1
ATOM 2097 O O . ALA A 1 274 ? -11.274 2.911 20.581 1.00 94.50 274 ALA A O 1
ATOM 2098 N N . ALA A 1 275 ? -10.906 1.791 22.484 1.00 93.75 275 ALA A N 1
ATOM 2099 C CA . ALA A 1 275 ? -9.691 2.518 22.859 1.00 93.75 275 ALA A CA 1
ATOM 2100 C C . ALA A 1 275 ? -8.482 2.212 21.959 1.00 93.75 275 ALA A C 1
ATOM 2102 O O . ALA A 1 275 ? -7.592 3.046 21.834 1.00 93.75 275 ALA A O 1
ATOM 2103 N N . SER A 1 276 ? -8.454 1.043 21.314 1.00 92.81 276 SER A N 1
ATOM 2104 C CA . SER A 1 276 ? -7.370 0.650 20.401 1.00 92.81 276 SER A CA 1
ATOM 2105 C C . SER A 1 276 ? -7.393 1.372 19.047 1.00 92.81 276 SER A C 1
ATOM 2107 O O . SER A 1 276 ? -6.415 1.311 18.300 1.00 92.81 276 SER A O 1
ATOM 2109 N N . LEU A 1 277 ? -8.493 2.065 18.731 1.00 93.56 277 LEU A N 1
ATOM 2110 C CA . LEU A 1 277 ? -8.620 2.864 17.518 1.00 93.56 277 LEU A CA 1
ATOM 2111 C C . LEU A 1 277 ? -7.579 3.990 17.521 1.00 93.56 277 LEU A C 1
ATOM 2113 O O . LEU A 1 277 ? -7.574 4.847 18.404 1.00 93.56 277 LEU A O 1
ATOM 2117 N N . SER A 1 278 ? -6.715 3.986 16.509 1.00 92.62 278 SER A N 1
ATOM 2118 C CA . SER A 1 278 ? -5.668 4.985 16.312 1.00 92.62 278 SER A CA 1
ATOM 2119 C C . SER A 1 278 ? -5.754 5.576 14.910 1.00 92.62 278 SER A C 1
ATOM 2121 O O . SER A 1 278 ? -6.154 4.907 13.956 1.00 92.62 278 SER A O 1
ATOM 2123 N N . LEU A 1 279 ? -5.405 6.857 14.802 1.00 94.19 279 LEU A N 1
ATOM 2124 C CA . LEU A 1 279 ? -5.439 7.606 13.552 1.00 94.19 279 LEU A CA 1
ATOM 2125 C C . LEU A 1 279 ? -4.013 7.884 13.052 1.00 94.19 279 LEU A C 1
ATOM 2127 O O . LEU A 1 279 ? -3.117 8.121 13.866 1.00 94.19 279 LEU A O 1
ATOM 2131 N N . PRO A 1 280 ? -3.788 7.885 11.726 1.00 93.31 280 PRO A N 1
ATOM 2132 C CA . PRO A 1 280 ? -2.531 8.330 11.137 1.00 93.31 280 PRO A CA 1
ATOM 2133 C C . PRO A 1 280 ? -2.211 9.792 11.473 1.00 93.31 280 PRO A C 1
ATOM 2135 O O . PRO A 1 280 ? -3.109 10.616 11.636 1.00 93.31 280 PRO A O 1
ATOM 2138 N N . ASP A 1 281 ? -0.920 10.127 11.489 1.00 90.75 281 ASP A N 1
ATOM 2139 C CA . ASP A 1 281 ? -0.468 11.513 11.630 1.00 90.75 281 ASP A CA 1
ATOM 2140 C C . ASP A 1 281 ? -0.973 12.387 10.465 1.00 90.75 281 ASP A C 1
ATOM 2142 O O . ASP A 1 281 ? -0.763 12.074 9.289 1.00 90.75 281 ASP A O 1
ATOM 2146 N N . VAL A 1 282 ? -1.605 13.509 10.815 1.00 89.44 282 VAL A N 1
ATOM 2147 C CA . VAL A 1 282 ? -2.161 14.514 9.898 1.00 89.44 282 VAL A CA 1
ATOM 2148 C C . VAL A 1 282 ? -1.084 15.089 8.969 1.00 89.44 282 VAL A C 1
ATOM 2150 O O . VAL A 1 282 ? -1.372 15.383 7.808 1.00 89.44 282 VAL A O 1
ATOM 2153 N N . SER A 1 283 ? 0.175 15.171 9.417 1.00 88.81 283 SER A N 1
ATOM 2154 C CA . SER A 1 283 ? 1.298 15.689 8.613 1.00 88.81 283 SER A CA 1
ATOM 2155 C C . SER A 1 283 ? 1.586 14.863 7.343 1.00 88.81 283 SER A C 1
ATOM 2157 O O . SER A 1 283 ? 2.176 15.352 6.366 1.00 88.81 283 SER A O 1
ATOM 2159 N N . ARG A 1 284 ? 1.131 13.601 7.323 1.00 91.19 284 ARG A N 1
ATOM 2160 C CA . ARG A 1 284 ? 1.307 12.675 6.197 1.00 91.19 284 ARG A CA 1
ATOM 2161 C C . ARG A 1 284 ? 0.436 13.021 4.996 1.00 91.19 284 ARG A C 1
ATOM 2163 O O . ARG A 1 284 ? 0.773 12.609 3.888 1.00 91.19 284 ARG A O 1
ATOM 2170 N N . PHE A 1 285 ? -0.645 13.770 5.188 1.00 92.31 285 PHE A N 1
ATOM 2171 C CA . PHE A 1 285 ? -1.585 14.095 4.121 1.00 92.31 285 PHE A CA 1
ATOM 2172 C C . PHE A 1 285 ? -1.078 15.246 3.244 1.00 92.31 285 PHE A C 1
ATOM 2174 O O . PHE A 1 285 ? -0.203 16.027 3.632 1.00 92.31 285 PHE A O 1
ATOM 2181 N N . TYR A 1 286 ? -1.584 15.328 2.016 1.00 89.94 286 TYR A N 1
ATOM 2182 C CA . TYR A 1 286 ? -1.324 16.465 1.131 1.00 89.94 286 TYR A CA 1
ATOM 2183 C C . TYR A 1 286 ? -1.997 17.745 1.639 1.00 89.94 286 TYR A C 1
ATOM 2185 O O . TYR A 1 286 ? -3.088 17.692 2.199 1.00 89.94 286 TYR A O 1
ATOM 2193 N N . GLU A 1 287 ? -1.390 18.899 1.348 1.00 88.19 287 GLU A N 1
ATOM 2194 C CA . GLU A 1 287 ? -1.918 20.222 1.721 1.00 88.19 287 GLU A CA 1
ATOM 2195 C C . GLU A 1 287 ? -3.343 20.460 1.196 1.00 88.19 287 GLU A C 1
ATOM 2197 O O . GLU A 1 287 ? -4.178 21.044 1.875 1.00 88.19 287 GLU A O 1
ATOM 2202 N N . ALA A 1 288 ? -3.666 19.917 0.017 1.00 87.75 288 ALA A N 1
ATOM 2203 C CA . ALA A 1 288 ? -5.009 19.985 -0.563 1.00 87.75 288 ALA A CA 1
ATOM 2204 C C . ALA A 1 288 ? -6.103 19.357 0.325 1.00 87.75 288 ALA A C 1
ATOM 2206 O O . ALA A 1 288 ? -7.279 19.655 0.141 1.00 87.75 288 ALA A O 1
ATOM 2207 N N . LEU A 1 289 ? -5.724 18.489 1.268 1.00 91.75 289 LEU A N 1
ATOM 2208 C CA . LEU A 1 289 ? -6.622 17.824 2.213 1.00 91.75 289 LEU A CA 1
ATOM 2209 C C . LEU A 1 289 ? -6.496 18.395 3.637 1.00 91.75 289 LEU A C 1
ATOM 2211 O O . LEU A 1 289 ? -7.170 17.909 4.545 1.00 91.75 289 LEU A O 1
ATOM 2215 N N . ALA A 1 290 ? -5.663 19.421 3.853 1.00 86.38 290 ALA A N 1
ATOM 2216 C CA . ALA A 1 290 ? -5.354 19.955 5.181 1.00 86.38 290 ALA A CA 1
ATOM 2217 C C . ALA A 1 290 ? -6.578 20.532 5.911 1.00 86.38 290 ALA A C 1
ATOM 2219 O O . ALA A 1 290 ? -6.607 20.541 7.138 1.00 86.38 290 ALA A O 1
ATOM 2220 N N . SER A 1 291 ? -7.606 20.973 5.181 1.00 88.12 291 SER A N 1
ATOM 2221 C CA . SER A 1 291 ? -8.870 21.436 5.765 1.00 88.12 291 SER A CA 1
ATOM 2222 C C . SER A 1 291 ? -9.827 20.294 6.134 1.00 88.12 291 SER A C 1
ATOM 2224 O O . SER A 1 291 ? -10.591 20.431 7.087 1.00 88.12 291 SER A O 1
ATOM 2226 N N . GLU A 1 292 ? -9.786 19.163 5.419 1.00 92.44 292 GLU A N 1
ATOM 2227 C CA . GLU A 1 292 ? -10.698 18.027 5.629 1.00 92.44 292 GLU A CA 1
ATOM 2228 C C . GLU A 1 292 ? -10.209 17.091 6.748 1.00 92.44 292 GLU A C 1
ATOM 2230 O O . GLU A 1 292 ? -11.003 16.637 7.576 1.00 92.44 292 GLU A O 1
ATOM 2235 N N . VAL A 1 293 ? -8.898 16.809 6.794 1.00 93.94 293 VAL A N 1
ATOM 2236 C CA . VAL A 1 293 ? -8.318 15.797 7.697 1.00 93.94 293 VAL A CA 1
ATOM 2237 C C . VAL A 1 293 ? -8.561 16.115 9.180 1.00 93.94 293 VAL A C 1
ATOM 2239 O O . VAL A 1 293 ? -9.051 15.227 9.879 1.00 93.94 293 VAL A O 1
ATOM 2242 N N . PRO A 1 294 ? -8.292 17.334 9.697 1.00 94.00 294 PRO A N 1
ATOM 2243 C CA . PRO A 1 294 ? -8.491 17.627 11.116 1.00 94.00 294 PRO A CA 1
ATOM 2244 C C . PRO A 1 294 ? -9.949 17.467 11.547 1.00 94.00 294 PRO A C 1
ATOM 2246 O O . PRO A 1 294 ? -10.217 16.890 12.598 1.00 94.00 294 PRO A O 1
ATOM 2249 N N . SER A 1 295 ? -10.891 17.918 10.711 1.00 93.75 295 SER A N 1
ATOM 2250 C CA . SER A 1 295 ? -12.323 17.796 10.989 1.00 93.75 295 SER A CA 1
ATOM 2251 C C . SER A 1 295 ? -12.755 16.330 11.078 1.00 93.75 295 SER A C 1
ATOM 2253 O O . SER A 1 295 ? -13.420 15.949 12.043 1.00 93.75 295 SER A O 1
ATOM 2255 N N . ALA A 1 296 ? -12.311 15.485 10.143 1.00 95.44 296 ALA A N 1
ATOM 2256 C CA . ALA A 1 296 ? -12.604 14.055 10.179 1.00 95.44 296 ALA A CA 1
ATOM 2257 C C . ALA A 1 296 ? -11.946 13.344 11.374 1.00 95.44 296 ALA A C 1
ATOM 2259 O O . ALA A 1 296 ? -12.583 12.501 12.007 1.00 95.44 296 ALA A O 1
ATOM 2260 N N . CYS A 1 297 ? -10.710 13.711 11.740 1.00 95.31 297 CYS A N 1
ATOM 2261 C CA . CYS A 1 297 ? -10.066 13.206 12.956 1.00 95.31 297 CYS A CA 1
ATOM 2262 C C . CYS A 1 297 ? -10.891 13.540 14.204 1.00 95.31 297 CYS A C 1
ATOM 2264 O O . CYS A 1 297 ? -11.129 12.662 15.032 1.00 95.31 297 CYS A O 1
ATOM 2266 N N . THR A 1 298 ? -11.371 14.782 14.327 1.00 95.12 298 THR A N 1
ATOM 2267 C CA . THR A 1 298 ? -12.242 15.187 15.438 1.00 95.12 298 THR A CA 1
ATOM 2268 C C . THR A 1 298 ? -13.522 14.355 15.473 1.00 95.12 298 THR A C 1
ATOM 2270 O O . THR A 1 298 ? -13.868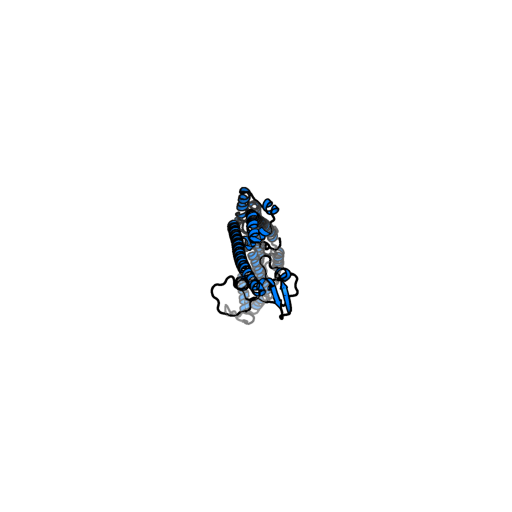 13.854 16.535 1.00 95.12 298 THR A O 1
ATOM 2273 N N . MET A 1 299 ? -14.183 14.125 14.333 1.00 95.25 299 MET A N 1
ATOM 2274 C CA . MET A 1 299 ? -15.393 13.290 14.280 1.00 95.25 299 MET A CA 1
ATOM 2275 C C . MET A 1 299 ? -15.151 11.859 14.777 1.00 95.25 299 MET A C 1
ATOM 2277 O O . MET A 1 299 ? -15.976 11.313 15.513 1.00 95.25 299 MET A O 1
ATOM 2281 N N . VAL A 1 300 ? -14.020 11.249 14.406 1.00 96.44 300 VAL A N 1
ATOM 2282 C CA . VAL A 1 300 ? -13.656 9.904 14.877 1.00 96.44 300 VAL A CA 1
ATOM 2283 C C . VAL A 1 300 ? -13.367 9.904 16.378 1.00 96.44 300 VAL A C 1
ATOM 2285 O O . VAL A 1 300 ? -13.898 9.057 17.093 1.00 96.44 300 VAL A O 1
ATOM 2288 N N . LEU A 1 301 ? -12.567 10.854 16.871 1.00 95.31 301 LEU A N 1
ATOM 2289 C CA . LEU A 1 301 ? -12.202 10.935 18.290 1.00 95.31 301 LEU A CA 1
ATOM 2290 C C . LEU A 1 301 ? -13.411 11.245 19.184 1.00 95.31 301 LEU A C 1
ATOM 2292 O O . LEU A 1 301 ? -13.533 10.681 20.271 1.00 95.31 301 LEU A O 1
ATOM 2296 N N . THR A 1 302 ? -14.338 12.085 18.718 1.00 95.38 302 THR A N 1
ATOM 2297 C CA . THR A 1 302 ? -15.606 12.342 19.408 1.00 95.38 302 THR A CA 1
ATOM 2298 C C . THR A 1 302 ? -16.455 11.074 19.473 1.00 95.38 302 THR A C 1
ATOM 2300 O O . THR A 1 302 ? -16.836 10.672 20.570 1.00 95.38 302 THR A O 1
ATOM 2303 N N . ALA A 1 303 ? -16.673 10.379 18.350 1.00 94.94 303 ALA A N 1
ATOM 2304 C CA . ALA A 1 303 ? -17.432 9.122 18.336 1.00 94.94 303 ALA A CA 1
ATOM 2305 C C . ALA A 1 303 ? -16.789 8.036 19.222 1.00 94.94 303 ALA A C 1
ATOM 2307 O O . ALA A 1 303 ? -17.486 7.292 19.920 1.00 94.94 303 ALA A O 1
ATOM 2308 N N . GLN A 1 304 ? -15.453 7.968 19.240 1.00 95.56 304 GLN A N 1
ATOM 2309 C CA . GLN A 1 304 ? -14.688 7.085 20.120 1.00 95.56 304 GLN A CA 1
ATOM 2310 C C . GLN A 1 304 ? -14.941 7.411 21.597 1.00 95.56 304 GLN A C 1
ATOM 2312 O O . GLN A 1 304 ? -15.230 6.507 22.384 1.00 95.56 304 GLN A O 1
ATOM 2317 N N . SER A 1 305 ? -14.853 8.689 21.975 1.00 94.94 305 SER A N 1
ATOM 2318 C CA . SER A 1 305 ? -15.074 9.148 23.349 1.00 94.94 305 SER A CA 1
ATOM 2319 C C . SER A 1 305 ? -16.515 8.905 23.812 1.00 94.94 305 SER A C 1
ATOM 2321 O O . SER A 1 305 ? -16.723 8.356 24.895 1.00 94.94 305 SER A O 1
ATOM 2323 N N . GLU A 1 306 ? -17.502 9.224 22.973 1.00 94.31 306 GLU A N 1
ATOM 2324 C CA . GLU A 1 306 ? -18.924 8.992 23.254 1.00 94.31 306 GLU A CA 1
ATOM 2325 C C . GLU A 1 306 ? -19.229 7.499 23.442 1.00 94.31 306 GLU A C 1
ATOM 2327 O O . GLU A 1 306 ? -19.906 7.115 24.396 1.00 94.31 306 GLU A O 1
ATOM 2332 N N . THR A 1 307 ? -18.667 6.636 22.590 1.00 94.31 307 THR A N 1
ATOM 2333 C CA . THR A 1 307 ? -18.811 5.176 22.712 1.00 94.31 307 THR A CA 1
ATOM 2334 C C . THR A 1 307 ? -18.175 4.642 23.993 1.00 94.31 307 THR A C 1
ATOM 2336 O O . THR A 1 307 ? -18.775 3.812 24.675 1.00 94.31 307 THR A O 1
ATOM 2339 N N . GLN A 1 308 ? -16.977 5.112 24.356 1.00 95.06 308 GLN A N 1
ATOM 2340 C CA . GLN A 1 308 ? -16.335 4.710 25.611 1.00 95.06 308 GLN A CA 1
ATOM 2341 C C . GLN A 1 308 ? -17.149 5.153 26.830 1.00 95.06 308 GLN A C 1
ATOM 2343 O O . GLN A 1 308 ? -17.322 4.363 27.756 1.00 95.06 308 GLN A O 1
ATOM 2348 N N . SER A 1 309 ? -17.702 6.369 26.805 1.00 94.38 309 SER A N 1
ATOM 2349 C CA . SER A 1 309 ? -18.572 6.873 27.871 1.00 94.38 309 SER A CA 1
ATOM 2350 C C . SER A 1 309 ? -19.858 6.048 27.999 1.00 94.38 309 SER A C 1
ATOM 2352 O O . SER A 1 309 ? -20.248 5.684 29.111 1.00 94.38 309 SER A O 1
ATOM 2354 N N . ALA A 1 310 ? -20.476 5.668 26.875 1.00 93.31 310 ALA A N 1
ATOM 2355 C CA . ALA A 1 310 ? -21.637 4.781 26.869 1.00 93.31 310 ALA A CA 1
ATOM 2356 C C . ALA A 1 310 ? -21.303 3.394 27.450 1.00 93.31 310 ALA A C 1
ATOM 2358 O O . ALA A 1 310 ? -22.052 2.873 28.277 1.00 93.31 310 ALA A O 1
ATOM 2359 N N . LEU A 1 311 ? -20.159 2.813 27.075 1.00 95.12 311 LEU A N 1
ATOM 2360 C CA . LEU A 1 311 ? -19.693 1.536 27.624 1.00 95.12 311 LEU A CA 1
ATOM 2361 C C . LEU A 1 311 ? -19.393 1.628 29.124 1.00 95.12 311 LEU A C 1
ATOM 2363 O O . LEU A 1 311 ? -19.734 0.702 29.854 1.00 95.12 311 LEU A O 1
ATOM 2367 N N . ASP A 1 312 ? -18.825 2.736 29.603 1.00 95.44 312 ASP A N 1
ATOM 2368 C CA . ASP A 1 312 ? -18.601 2.963 31.035 1.00 95.44 312 ASP A CA 1
ATOM 2369 C C . ASP A 1 312 ? -19.906 3.038 31.824 1.00 95.44 312 ASP A C 1
ATOM 2371 O O . ASP A 1 312 ? -20.015 2.431 32.891 1.00 95.44 312 ASP A O 1
ATOM 2375 N N . ALA A 1 313 ? -20.927 3.701 31.277 1.00 93.00 313 ALA A N 1
ATOM 2376 C CA . ALA A 1 313 ? -22.253 3.718 31.882 1.00 93.00 313 ALA A CA 1
ATOM 2377 C C . ALA A 1 313 ? -22.863 2.305 31.957 1.00 93.00 313 ALA A C 1
ATOM 2379 O O . ALA A 1 313 ? -23.423 1.928 32.988 1.00 93.00 313 ALA A O 1
ATOM 2380 N N . LEU A 1 314 ? -22.725 1.495 30.901 1.00 93.31 314 LEU A N 1
ATOM 2381 C CA . LEU A 1 314 ? -23.181 0.100 30.899 1.00 93.31 314 LEU A CA 1
ATOM 2382 C C . LEU A 1 314 ? -22.410 -0.764 31.909 1.00 93.31 314 LEU A C 1
ATOM 2384 O O . LEU A 1 314 ? -23.030 -1.522 32.654 1.00 93.31 314 LEU A O 1
ATOM 2388 N N . ILE A 1 315 ? -21.083 -0.624 31.980 1.00 95.38 315 ILE A N 1
ATOM 2389 C CA . ILE A 1 315 ? -20.238 -1.333 32.954 1.00 95.38 315 ILE A CA 1
ATOM 2390 C C . ILE A 1 315 ? -20.677 -0.986 34.377 1.00 95.38 315 ILE A C 1
ATOM 2392 O O . ILE A 1 315 ? -20.941 -1.899 35.157 1.00 95.38 315 ILE A O 1
ATOM 2396 N N . ALA A 1 316 ? -20.842 0.301 34.694 1.00 92.62 316 ALA A N 1
ATOM 2397 C CA . ALA A 1 316 ? -21.267 0.748 36.018 1.00 92.62 316 ALA A CA 1
ATOM 2398 C C . ALA A 1 316 ? -22.631 0.165 36.423 1.00 92.62 316 ALA A C 1
ATOM 2400 O O . ALA A 1 316 ? -22.820 -0.222 37.576 1.00 92.62 316 ALA A O 1
ATOM 2401 N N . ARG A 1 317 ? -23.575 0.039 35.478 1.00 90.06 317 ARG A N 1
ATOM 2402 C CA . ARG A 1 317 ? -24.885 -0.588 35.730 1.00 90.06 317 ARG A CA 1
ATOM 2403 C C . ARG A 1 317 ? -24.761 -2.068 36.085 1.00 90.06 317 ARG A C 1
ATOM 2405 O O . ARG A 1 317 ? -25.415 -2.526 37.023 1.00 90.06 317 ARG A O 1
ATOM 2412 N N . VAL A 1 318 ? -23.936 -2.814 35.352 1.00 91.75 318 VAL A N 1
ATOM 2413 C CA . VAL A 1 318 ? -23.732 -4.245 35.620 1.00 91.75 318 VAL A CA 1
ATOM 2414 C C . VAL A 1 318 ? -22.933 -4.452 36.912 1.00 91.75 318 VAL A C 1
ATOM 2416 O O . VAL A 1 318 ? -23.278 -5.341 37.686 1.00 91.75 318 VAL A O 1
ATOM 2419 N N . GLU A 1 319 ? -21.928 -3.617 37.202 1.00 91.88 319 GLU A N 1
ATOM 2420 C CA . GLU A 1 319 ? -21.177 -3.659 38.469 1.00 91.88 319 GLU A CA 1
ATOM 2421 C C . GLU A 1 319 ? -22.082 -3.338 39.666 1.00 91.88 319 GLU A C 1
ATOM 2423 O O . GLU A 1 319 ? -22.094 -4.101 40.629 1.00 91.88 319 GLU A O 1
ATOM 2428 N N . ALA A 1 320 ? -22.932 -2.309 39.574 1.00 88.19 320 ALA A N 1
ATOM 2429 C CA . ALA A 1 320 ? -23.907 -1.991 40.619 1.00 88.19 320 ALA A CA 1
ATOM 2430 C C . ALA A 1 320 ? -24.881 -3.153 40.879 1.00 88.19 320 ALA A C 1
ATOM 2432 O O . ALA A 1 320 ? -25.144 -3.490 42.034 1.00 88.19 320 ALA A O 1
ATOM 2433 N N . LYS A 1 321 ? -25.381 -3.812 39.822 1.00 86.31 321 LYS A N 1
ATOM 2434 C CA . LYS A 1 321 ? -26.250 -4.990 39.969 1.00 86.31 321 LYS A CA 1
ATOM 2435 C C . LYS A 1 321 ? -25.506 -6.199 40.535 1.00 86.31 321 LYS A C 1
ATOM 2437 O O . LYS A 1 321 ? -26.083 -6.931 41.327 1.00 86.31 321 LYS A O 1
ATOM 2442 N N . ARG A 1 322 ? -24.246 -6.421 40.157 1.00 85.94 322 ARG A N 1
ATOM 2443 C CA . ARG A 1 322 ? -23.408 -7.502 40.706 1.00 85.94 322 ARG A CA 1
ATOM 2444 C C . ARG A 1 322 ? -23.149 -7.311 42.198 1.00 85.94 322 ARG A C 1
ATOM 2446 O O . ARG A 1 322 ? -23.212 -8.278 42.957 1.00 85.94 322 ARG A O 1
ATOM 2453 N N . ASP A 1 323 ? -22.877 -6.075 42.604 1.00 84.50 323 ASP A N 1
ATOM 2454 C CA . ASP A 1 323 ? -22.571 -5.733 43.991 1.00 84.50 323 ASP A CA 1
ATOM 2455 C C . ASP A 1 323 ? -23.847 -5.696 44.854 1.00 84.50 323 ASP A C 1
ATOM 2457 O O . ASP A 1 323 ? -23.794 -6.006 46.042 1.00 84.50 323 ASP A O 1
ATOM 2461 N N . GLN A 1 324 ? -25.010 -5.392 44.262 1.00 79.75 324 GLN A N 1
ATOM 2462 C CA . GLN A 1 324 ? -26.320 -5.436 44.926 1.00 79.75 324 GLN A CA 1
ATOM 2463 C C . GLN A 1 324 ? -27.372 -6.230 44.115 1.00 79.75 324 GLN A C 1
ATOM 2465 O O . GLN A 1 324 ? -28.319 -5.649 43.575 1.00 79.75 324 GLN A O 1
ATOM 2470 N N . PRO A 1 325 ? -27.279 -7.573 44.050 1.00 76.06 325 PRO A N 1
ATOM 2471 C CA . PRO A 1 325 ? -28.119 -8.400 43.167 1.00 76.06 325 PRO A CA 1
ATOM 2472 C C . PRO A 1 325 ? -29.622 -8.302 43.434 1.00 76.06 325 PRO A C 1
ATOM 2474 O O . PRO A 1 325 ? -30.429 -8.384 42.503 1.00 76.06 325 PRO A O 1
ATOM 2477 N N . PHE A 1 326 ? -29.994 -8.103 44.699 1.00 74.62 326 PHE A N 1
ATO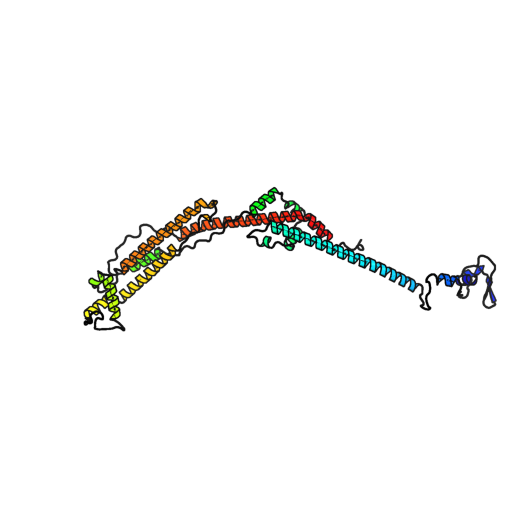M 2478 C CA . PHE A 1 326 ? -31.382 -8.053 45.162 1.00 74.62 326 PHE A CA 1
ATOM 2479 C C . PHE A 1 326 ? -31.927 -6.629 45.300 1.00 74.62 326 PHE A C 1
ATOM 2481 O O . PHE A 1 326 ? -33.099 -6.466 45.637 1.00 74.62 326 PHE A O 1
ATOM 2488 N N . ALA A 1 327 ? -31.105 -5.598 45.062 1.00 71.75 327 ALA A N 1
ATOM 2489 C CA . ALA A 1 327 ? -31.608 -4.235 45.067 1.00 71.75 327 ALA A CA 1
ATOM 2490 C C . ALA A 1 327 ? -32.708 -4.097 43.998 1.00 71.75 327 ALA A C 1
ATOM 2492 O O . ALA A 1 327 ? -32.568 -4.660 42.899 1.00 71.75 327 ALA A O 1
ATOM 2493 N N . PRO A 1 328 ? -33.797 -3.362 44.297 1.00 66.25 328 PRO A N 1
ATOM 2494 C CA . PRO A 1 328 ? -34.800 -3.032 43.301 1.00 66.25 328 PRO A CA 1
ATOM 2495 C C . PRO A 1 328 ? -34.106 -2.423 42.092 1.00 66.25 328 PRO A C 1
ATOM 2497 O O . PRO A 1 328 ? -33.218 -1.582 42.246 1.00 66.25 328 PRO A O 1
ATOM 2500 N N . THR A 1 329 ? -34.494 -2.854 40.895 1.00 63.84 329 THR A N 1
ATOM 2501 C CA . THR A 1 329 ? -33.949 -2.299 39.660 1.00 63.84 329 THR A CA 1
ATOM 2502 C C . THR A 1 329 ? -34.228 -0.802 39.653 1.00 63.84 329 THR A C 1
ATOM 2504 O O . THR A 1 329 ? -35.360 -0.380 39.424 1.00 63.84 329 THR A O 1
ATOM 2507 N N . ALA A 1 330 ? -33.208 0.008 39.940 1.00 57.53 330 ALA A N 1
ATOM 2508 C CA . ALA A 1 330 ? -33.319 1.443 39.782 1.00 57.53 330 ALA A CA 1
ATOM 2509 C C . ALA A 1 330 ? -33.594 1.699 38.297 1.00 57.53 330 ALA A C 1
ATOM 2511 O O . ALA A 1 330 ? -32.772 1.368 37.439 1.00 57.53 330 ALA A O 1
ATOM 2512 N N . THR A 1 331 ? -34.765 2.251 37.987 1.00 52.84 331 THR A N 1
ATOM 2513 C CA . THR A 1 331 ? -35.073 2.801 36.667 1.00 52.84 331 THR A CA 1
ATOM 2514 C C . THR A 1 331 ? -34.174 4.009 36.453 1.00 52.84 331 THR A C 1
ATOM 2516 O O . THR A 1 331 ? -34.548 5.140 36.755 1.00 52.84 331 THR A O 1
ATOM 2519 N N . LEU A 1 332 ? -32.948 3.766 35.999 1.00 55.53 332 LEU A N 1
ATOM 2520 C CA . LEU A 1 332 ? -32.088 4.829 35.513 1.00 55.53 332 LEU A CA 1
ATOM 2521 C C . LEU A 1 332 ? -32.616 5.271 34.154 1.00 55.53 332 LEU A C 1
ATOM 2523 O O . LEU A 1 332 ? -32.899 4.453 33.278 1.00 55.53 332 LEU A O 1
ATOM 2527 N N . THR A 1 333 ? -32.779 6.583 34.021 1.00 49.69 333 THR A N 1
ATOM 2528 C CA . THR A 1 333 ? -33.174 7.256 32.788 1.00 49.69 333 THR A CA 1
ATOM 2529 C C . THR A 1 333 ? -32.288 6.798 31.629 1.00 49.69 333 THR A C 1
ATOM 2531 O O . THR A 1 333 ? -31.062 6.803 31.785 1.00 49.69 333 THR A O 1
ATOM 2534 N N . PRO A 1 334 ? -32.871 6.411 30.478 1.00 53.19 334 PRO A N 1
ATOM 2535 C CA . PRO A 1 334 ? -32.097 6.074 29.291 1.00 53.19 334 PRO A CA 1
ATOM 2536 C C . PRO A 1 334 ? -31.166 7.236 28.926 1.00 53.19 334 PRO A C 1
ATOM 2538 O O . PRO A 1 334 ? -31.530 8.403 29.086 1.00 53.19 334 PRO A O 1
ATOM 2541 N N . ALA A 1 335 ? -29.953 6.904 28.476 1.00 55.56 335 ALA A N 1
ATOM 2542 C CA . ALA A 1 335 ? -28.953 7.885 28.076 1.00 55.56 335 ALA A CA 1
ATOM 2543 C C . ALA A 1 335 ? -29.555 8.884 27.072 1.00 55.56 335 ALA A C 1
ATOM 2545 O O . ALA A 1 335 ? -30.206 8.501 26.101 1.00 55.56 335 ALA A O 1
ATOM 2546 N N . THR A 1 336 ? -29.349 10.173 27.332 1.00 52.78 336 THR A N 1
ATOM 2547 C CA . THR A 1 336 ? -30.072 11.295 26.714 1.00 52.78 336 THR A CA 1
ATOM 2548 C C . THR A 1 336 ? -29.729 11.542 25.239 1.00 52.78 336 THR A C 1
ATOM 2550 O O . THR A 1 336 ? -30.402 12.340 24.593 1.00 52.78 336 THR A O 1
ATOM 2553 N N . ALA A 1 337 ? -28.718 10.866 24.686 1.00 64.94 337 ALA A N 1
ATOM 2554 C CA . ALA A 1 337 ? -28.371 10.917 23.268 1.00 64.94 337 ALA A CA 1
ATOM 2555 C C . ALA A 1 337 ? -27.698 9.609 22.825 1.00 64.94 337 ALA A C 1
ATOM 2557 O O . ALA A 1 337 ? -26.862 9.061 23.546 1.00 64.94 337 ALA A O 1
ATOM 2558 N N . LYS A 1 338 ? -28.054 9.117 21.631 1.00 77.19 338 LYS A N 1
ATOM 2559 C CA . LYS A 1 338 ? -27.351 7.999 20.991 1.00 77.19 338 LYS A CA 1
ATOM 2560 C C . LYS A 1 338 ? -25.948 8.485 20.592 1.00 77.19 338 LYS A C 1
ATOM 2562 O O . LYS A 1 338 ? -25.872 9.520 19.930 1.00 77.19 338 LYS A O 1
ATOM 2567 N N . PRO A 1 339 ? -24.868 7.786 20.981 1.00 82.19 339 PRO A N 1
ATOM 2568 C CA . PRO A 1 339 ? -23.518 8.171 20.590 1.00 82.19 339 PRO A CA 1
ATOM 2569 C C . PRO A 1 339 ? -23.360 8.130 19.069 1.00 82.19 339 PRO A C 1
ATOM 2571 O O . PRO A 1 339 ? -24.024 7.353 18.373 1.00 82.19 339 PRO A O 1
ATOM 2574 N N . SER A 1 340 ? -22.464 8.968 18.562 1.00 87.94 340 SER A N 1
ATOM 2575 C CA . SER A 1 340 ? -22.106 9.007 17.149 1.00 87.94 340 SER A CA 1
ATOM 2576 C C . SER A 1 340 ? -21.521 7.664 16.703 1.00 87.94 340 SER A C 1
ATOM 2578 O O . SER A 1 340 ? -20.781 7.006 17.437 1.00 87.94 340 SER A O 1
ATOM 2580 N N . SER A 1 341 ? -21.829 7.257 15.472 1.00 91.62 341 SER A N 1
ATOM 2581 C CA . SER A 1 341 ? -21.354 5.993 14.906 1.00 91.62 341 SER A CA 1
ATOM 2582 C C . SER A 1 341 ? -19.851 6.048 14.620 1.00 91.62 341 SER A C 1
ATOM 2584 O O . SER A 1 341 ? -19.407 6.753 13.711 1.00 91.62 341 SER A O 1
ATOM 2586 N N . ILE A 1 342 ? -19.053 5.276 15.373 1.00 92.94 342 ILE A N 1
ATOM 2587 C CA . ILE A 1 342 ? -17.613 5.112 15.100 1.00 92.94 342 ILE A CA 1
ATOM 2588 C C . ILE A 1 342 ? -17.398 4.602 13.674 1.00 92.94 342 ILE A C 1
ATOM 2590 O O . ILE A 1 342 ? -16.509 5.092 12.980 1.00 92.94 342 ILE A O 1
ATOM 2594 N N . THR A 1 343 ? -18.206 3.635 13.235 1.00 93.56 343 THR A N 1
ATOM 2595 C CA . THR A 1 343 ? -18.097 3.031 11.903 1.00 93.56 343 THR A CA 1
ATOM 2596 C C . THR A 1 343 ? -18.251 4.075 10.804 1.00 93.56 343 THR A C 1
ATOM 2598 O O . THR A 1 343 ? -17.419 4.125 9.899 1.00 93.56 343 THR A O 1
ATOM 2601 N N . ASP A 1 344 ? -19.250 4.953 10.912 1.00 94.25 344 ASP A N 1
ATOM 2602 C CA . ASP A 1 344 ? -19.504 5.981 9.897 1.00 94.25 344 ASP A CA 1
ATOM 2603 C C . ASP A 1 344 ? -18.424 7.069 9.915 1.00 94.25 344 ASP A C 1
ATOM 2605 O O . ASP A 1 344 ? -17.932 7.466 8.857 1.00 94.25 344 ASP A O 1
ATOM 2609 N N . SER A 1 345 ? -17.980 7.500 11.102 1.00 95.69 345 SER A N 1
ATOM 2610 C CA . SER A 1 345 ? -16.868 8.453 11.232 1.00 95.69 345 SER A CA 1
ATOM 2611 C C . SER A 1 345 ? -15.564 7.896 10.645 1.00 95.69 345 SER A C 1
ATOM 2613 O O . SER A 1 345 ? -14.849 8.606 9.936 1.00 95.69 345 SER A O 1
ATOM 2615 N N . VAL A 1 346 ? -15.256 6.615 10.887 1.00 96.69 346 VAL A N 1
ATOM 2616 C CA . VAL A 1 346 ? -14.078 5.943 10.310 1.00 96.69 346 VAL A CA 1
ATOM 2617 C C . VAL A 1 346 ? -14.228 5.766 8.799 1.00 96.69 346 VAL A C 1
ATOM 2619 O O . VAL A 1 346 ? -13.256 5.957 8.068 1.00 96.69 346 VAL A O 1
ATOM 2622 N N . ALA A 1 347 ? -15.425 5.449 8.299 1.00 96.25 347 ALA A N 1
ATOM 2623 C CA . ALA A 1 347 ? -15.690 5.372 6.864 1.00 96.25 347 ALA A CA 1
ATOM 2624 C C . ALA A 1 347 ? -15.473 6.731 6.175 1.00 96.25 347 ALA A C 1
ATOM 2626 O O . ALA A 1 347 ? -14.796 6.795 5.146 1.00 96.25 347 ALA A O 1
ATOM 2627 N N . ALA A 1 348 ? -15.961 7.820 6.775 1.00 95.69 348 ALA A N 1
ATOM 2628 C CA . ALA A 1 348 ? -15.736 9.178 6.286 1.00 95.69 348 ALA A CA 1
ATOM 2629 C C . ALA A 1 348 ? -14.239 9.539 6.261 1.00 95.69 348 ALA A C 1
ATOM 2631 O O . ALA A 1 348 ? -13.739 10.020 5.241 1.00 95.69 348 ALA A O 1
ATOM 2632 N N . PHE A 1 349 ? -13.499 9.233 7.334 1.00 97.19 349 PHE A N 1
ATOM 2633 C CA . PHE A 1 349 ? -12.044 9.419 7.380 1.00 97.19 349 PHE A CA 1
ATOM 2634 C C . PHE A 1 349 ? -11.321 8.597 6.300 1.00 97.19 349 PHE A C 1
ATOM 2636 O O . PHE A 1 349 ? -10.455 9.112 5.589 1.00 97.19 349 PHE A O 1
ATOM 2643 N N . ASN A 1 350 ? -11.711 7.335 6.111 1.00 97.31 350 ASN A N 1
ATOM 2644 C CA . ASN A 1 350 ? -11.145 6.474 5.075 1.00 97.31 350 ASN A CA 1
ATOM 2645 C C . ASN A 1 350 ? -11.418 6.994 3.655 1.00 97.31 350 ASN A C 1
ATOM 2647 O O . ASN A 1 350 ? -10.582 6.788 2.777 1.00 97.31 350 ASN A O 1
ATOM 2651 N N . GLY A 1 351 ? -12.511 7.729 3.427 1.00 97.00 351 GLY A N 1
ATOM 2652 C CA . GLY A 1 351 ? -12.737 8.446 2.169 1.00 97.00 351 GLY A CA 1
ATOM 2653 C C . GLY A 1 351 ? -11.671 9.516 1.890 1.00 97.00 351 GLY A C 1
ATOM 2654 O O . GLY A 1 351 ? -11.256 9.706 0.747 1.00 97.00 351 GLY A O 1
ATOM 2655 N N . ILE A 1 352 ? -11.149 10.178 2.927 1.00 96.31 352 ILE A N 1
ATOM 2656 C CA . ILE A 1 352 ? -10.035 11.132 2.792 1.00 96.31 352 ILE A CA 1
ATOM 2657 C C . ILE A 1 352 ? -8.717 10.392 2.532 1.00 96.31 352 ILE A C 1
ATOM 2659 O O . ILE A 1 352 ? -7.932 10.815 1.681 1.00 96.31 352 ILE A O 1
ATOM 2663 N N . VAL A 1 353 ? -8.491 9.257 3.200 1.00 96.94 353 VAL A N 1
ATOM 2664 C CA . VAL A 1 353 ? -7.344 8.371 2.924 1.00 96.94 353 VAL A CA 1
ATOM 2665 C C . VAL A 1 353 ? -7.346 7.907 1.463 1.00 96.94 353 VAL A C 1
ATOM 2667 O O . VAL A 1 353 ? -6.303 7.905 0.809 1.00 96.94 353 VAL A O 1
ATOM 2670 N N . GLU A 1 354 ? -8.513 7.579 0.907 1.00 96.75 354 GLU A N 1
ATOM 2671 C CA . GLU A 1 354 ? -8.656 7.245 -0.513 1.00 96.75 354 GLU A CA 1
ATOM 2672 C C . GLU A 1 354 ? -8.317 8.423 -1.429 1.00 96.75 354 GLU A C 1
ATOM 2674 O O . GLU A 1 354 ? -7.569 8.238 -2.391 1.00 96.75 354 GLU A O 1
ATOM 2679 N N . LYS A 1 355 ? -8.795 9.639 -1.123 1.00 95.12 355 LYS A N 1
ATOM 2680 C CA . LYS A 1 355 ? -8.415 10.851 -1.872 1.00 95.12 355 LYS A CA 1
ATOM 2681 C C . LYS A 1 355 ? -6.898 11.062 -1.858 1.00 95.12 355 LYS A C 1
ATOM 2683 O O . LYS A 1 355 ? -6.320 11.311 -2.913 1.00 95.12 355 LYS A O 1
ATOM 2688 N N . HIS A 1 356 ? -6.253 10.930 -0.696 1.00 94.69 356 HIS A N 1
ATOM 2689 C CA . HIS A 1 356 ? -4.794 11.034 -0.548 1.00 94.69 356 HIS A CA 1
ATOM 2690 C C . HIS A 1 356 ? -4.064 10.006 -1.414 1.00 94.69 356 HIS A C 1
ATOM 2692 O O . HIS A 1 356 ? -3.219 10.367 -2.232 1.00 94.69 356 HIS A O 1
ATOM 2698 N N . ASN A 1 357 ? -4.434 8.731 -1.281 1.00 95.19 357 ASN A N 1
ATOM 2699 C CA . ASN A 1 357 ? -3.804 7.643 -2.025 1.00 95.19 357 ASN A CA 1
ATOM 2700 C C . ASN A 1 357 ? -4.029 7.781 -3.540 1.00 95.19 357 ASN A C 1
ATOM 2702 O O . ASN A 1 357 ? -3.136 7.447 -4.319 1.00 95.19 357 ASN A O 1
ATOM 2706 N N . ARG A 1 358 ? -5.176 8.329 -3.968 1.00 94.25 358 ARG A N 1
ATOM 2707 C CA . ARG A 1 358 ? -5.430 8.665 -5.374 1.00 94.25 358 ARG A CA 1
ATOM 2708 C C . ARG A 1 358 ? -4.476 9.747 -5.880 1.00 94.25 358 ARG A C 1
ATOM 2710 O O . ARG A 1 358 ? -3.905 9.559 -6.947 1.00 94.25 358 ARG A O 1
ATOM 2717 N N . ILE A 1 359 ? -4.249 10.820 -5.116 1.00 91.06 359 ILE A N 1
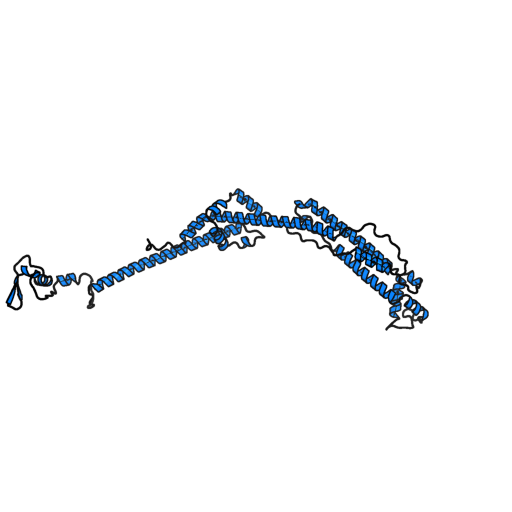ATOM 2718 C CA . ILE A 1 359 ? -3.279 11.871 -5.483 1.00 91.06 359 ILE A CA 1
ATOM 2719 C C . ILE A 1 359 ? -1.876 11.267 -5.638 1.00 91.06 359 ILE A C 1
ATOM 2721 O O . ILE A 1 359 ? -1.204 11.529 -6.635 1.00 91.06 359 ILE A O 1
ATOM 2725 N N . SER A 1 360 ? -1.442 10.409 -4.707 1.00 91.25 360 SER A N 1
ATOM 2726 C CA . SER A 1 360 ? -0.152 9.712 -4.825 1.00 91.25 360 SER A CA 1
ATOM 2727 C C . SER A 1 360 ? -0.081 8.815 -6.071 1.00 91.25 360 SER A C 1
ATOM 2729 O O . SER A 1 360 ? 0.953 8.771 -6.744 1.00 91.25 360 SER A O 1
ATOM 2731 N N . ALA A 1 361 ? -1.167 8.112 -6.410 1.00 89.69 361 ALA A N 1
ATOM 2732 C CA . ALA A 1 361 ? -1.235 7.248 -7.589 1.00 89.69 361 ALA A CA 1
ATOM 2733 C C . ALA A 1 361 ? -1.191 8.045 -8.904 1.00 89.69 361 ALA A C 1
ATOM 2735 O O . ALA A 1 361 ? -0.410 7.715 -9.797 1.00 89.69 361 ALA A O 1
ATOM 2736 N N . GLU A 1 362 ? -1.969 9.124 -9.008 1.00 89.75 362 GLU A N 1
ATOM 2737 C CA . GLU A 1 362 ? -1.951 10.048 -10.150 1.00 89.75 362 GLU A CA 1
ATOM 2738 C C . GLU A 1 362 ? -0.568 10.680 -10.327 1.00 89.75 362 GLU A C 1
ATOM 2740 O O . GLU A 1 362 ? -0.053 10.761 -11.443 1.00 89.75 362 GLU A O 1
ATOM 2745 N N . PHE A 1 363 ? 0.081 11.058 -9.225 1.00 87.94 363 PHE A N 1
ATOM 2746 C CA . PHE A 1 363 ? 1.444 11.569 -9.242 1.00 87.94 363 PHE A CA 1
ATOM 2747 C C . PHE A 1 363 ? 2.446 10.522 -9.749 1.00 87.94 363 PHE A C 1
ATOM 2749 O O . PHE A 1 363 ? 3.310 10.828 -10.565 1.00 87.94 363 PHE A O 1
ATOM 2756 N N . THR A 1 364 ? 2.311 9.269 -9.316 1.00 86.94 364 THR A N 1
ATOM 2757 C CA . THR A 1 364 ? 3.174 8.169 -9.773 1.00 86.94 364 THR A CA 1
ATOM 2758 C C . THR A 1 364 ? 3.000 7.932 -11.276 1.00 86.94 364 THR A C 1
ATOM 2760 O O . THR A 1 364 ? 3.983 7.873 -12.013 1.00 86.94 364 THR A O 1
ATOM 2763 N N . ALA A 1 365 ? 1.755 7.917 -11.762 1.00 87.44 365 ALA A N 1
ATOM 2764 C CA . ALA A 1 365 ? 1.458 7.825 -13.191 1.00 87.44 365 ALA A CA 1
ATOM 2765 C C . ALA A 1 365 ? 2.015 9.024 -13.985 1.00 87.44 365 ALA A C 1
ATOM 2767 O O . ALA A 1 365 ? 2.482 8.874 -15.117 1.00 87.44 365 ALA A O 1
ATOM 2768 N N . SER A 1 366 ? 1.994 10.214 -13.383 1.00 88.56 366 SER A N 1
ATOM 2769 C CA . SER A 1 366 ? 2.567 11.447 -13.926 1.00 88.56 366 SER A CA 1
ATOM 2770 C C . SER A 1 366 ? 4.094 11.350 -14.077 1.00 88.56 366 SER A C 1
ATOM 2772 O O . SER A 1 366 ? 4.623 11.674 -15.143 1.00 88.56 366 SER A O 1
ATOM 2774 N N . VAL A 1 367 ? 4.792 10.815 -13.068 1.00 89.38 367 VAL A N 1
ATOM 2775 C CA . VAL A 1 367 ? 6.236 10.515 -13.114 1.00 89.38 367 VAL A CA 1
ATOM 2776 C C . VAL A 1 367 ? 6.552 9.482 -14.199 1.00 89.38 367 VAL A C 1
ATOM 2778 O O . VAL A 1 367 ? 7.431 9.717 -15.027 1.00 89.38 367 VAL A O 1
ATOM 2781 N N . ASP A 1 368 ? 5.804 8.379 -14.265 1.00 89.12 368 ASP A N 1
ATOM 2782 C CA . ASP A 1 368 ? 6.011 7.334 -15.279 1.00 89.12 368 ASP A CA 1
ATOM 2783 C C . ASP A 1 368 ? 5.815 7.862 -16.706 1.00 89.12 368 ASP A C 1
ATOM 2785 O O . ASP A 1 368 ? 6.571 7.520 -17.622 1.00 89.12 368 ASP A O 1
ATOM 2789 N N . SER A 1 369 ? 4.809 8.718 -16.903 1.00 90.75 369 SER A N 1
ATOM 2790 C CA . SER A 1 369 ? 4.562 9.407 -18.171 1.00 90.75 369 SER A CA 1
ATOM 2791 C C . SER A 1 369 ? 5.726 10.326 -18.546 1.00 90.75 369 SER A C 1
ATOM 2793 O O . SER A 1 369 ? 6.173 10.313 -19.696 1.00 90.75 369 SER A O 1
ATOM 2795 N N . ALA A 1 370 ? 6.266 11.077 -17.581 1.00 91.69 370 ALA A N 1
ATOM 2796 C CA . ALA A 1 370 ? 7.429 11.929 -17.803 1.00 91.69 370 ALA A CA 1
ATOM 2797 C C . ALA A 1 370 ? 8.669 11.116 -18.196 1.00 91.69 370 ALA A C 1
ATOM 2799 O O . ALA A 1 370 ? 9.327 11.458 -19.181 1.00 91.69 370 ALA A O 1
ATOM 2800 N N . CYS A 1 371 ? 8.939 9.998 -17.513 1.00 92.69 371 CYS A N 1
ATOM 2801 C CA . CYS A 1 371 ? 10.033 9.102 -17.884 1.00 92.69 371 CYS A CA 1
ATOM 2802 C C . CYS A 1 371 ? 9.875 8.553 -19.306 1.00 92.69 371 CYS A C 1
ATOM 2804 O O . CYS A 1 371 ? 10.831 8.600 -20.071 1.00 92.69 371 CYS A O 1
ATOM 2806 N N . LYS A 1 372 ? 8.678 8.087 -19.692 1.00 93.69 372 LYS A N 1
ATOM 2807 C CA . LYS A 1 372 ? 8.424 7.566 -21.051 1.00 93.69 372 LYS A CA 1
ATOM 2808 C C . LYS A 1 372 ? 8.649 8.622 -22.133 1.00 93.69 372 LYS A C 1
ATOM 2810 O O . LYS A 1 372 ? 9.206 8.317 -23.182 1.00 93.69 372 LYS A O 1
ATOM 2815 N N . LYS A 1 373 ? 8.229 9.868 -21.886 1.00 95.31 373 LYS A N 1
ATOM 2816 C CA . LYS A 1 373 ? 8.465 10.986 -22.815 1.00 95.31 373 LYS A CA 1
ATOM 2817 C C . LYS A 1 373 ? 9.951 11.314 -22.940 1.00 95.31 373 LYS A C 1
ATOM 2819 O O . LYS A 1 373 ? 10.429 11.532 -24.049 1.00 95.31 373 LYS A O 1
ATOM 2824 N N . LEU A 1 374 ? 10.678 11.321 -21.822 1.00 95.81 374 LEU A N 1
ATOM 2825 C CA . LEU A 1 374 ? 12.125 11.523 -21.827 1.00 95.81 374 LEU A CA 1
ATOM 2826 C C . LEU A 1 374 ? 12.852 10.380 -22.549 1.00 95.81 374 LEU A C 1
ATOM 2828 O O . LEU A 1 374 ? 13.716 10.654 -23.373 1.00 95.81 374 LEU A O 1
ATOM 2832 N N . GLU A 1 375 ? 12.480 9.121 -22.299 1.00 96.00 375 GLU A N 1
ATOM 2833 C CA . GLU A 1 375 ? 13.024 7.957 -23.010 1.00 96.00 375 GLU A CA 1
ATOM 2834 C C . GLU A 1 375 ? 12.821 8.102 -24.520 1.00 96.00 375 GLU A C 1
ATOM 2836 O O . GLU A 1 375 ? 13.793 8.052 -25.271 1.00 96.00 375 GLU A O 1
ATOM 2841 N N . ALA A 1 376 ? 11.581 8.342 -24.959 1.00 96.44 376 ALA A N 1
ATOM 2842 C CA . ALA A 1 376 ? 11.257 8.516 -26.372 1.00 96.44 376 ALA A CA 1
ATOM 2843 C C . ALA A 1 376 ? 12.067 9.654 -27.012 1.00 96.44 376 ALA A C 1
ATOM 2845 O O . ALA A 1 376 ? 12.518 9.520 -28.147 1.00 96.44 376 ALA A O 1
ATOM 2846 N N . SER A 1 377 ? 12.308 10.740 -26.273 1.00 96.94 377 SER A N 1
ATOM 2847 C CA . SER A 1 377 ? 13.145 11.849 -26.729 1.00 96.94 377 SER A CA 1
ATOM 2848 C C . SER A 1 377 ? 14.612 11.450 -26.897 1.00 96.94 377 SER A C 1
ATOM 2850 O O . SER A 1 377 ? 15.187 11.692 -27.953 1.00 96.94 377 SER A O 1
ATOM 2852 N N . TYR A 1 378 ? 15.214 10.774 -25.916 1.00 96.38 378 TYR A N 1
ATOM 2853 C CA . TYR A 1 378 ? 16.603 10.309 -26.032 1.00 96.38 378 TYR A CA 1
ATOM 2854 C C . TYR A 1 378 ? 16.784 9.253 -27.128 1.00 96.38 378 TYR A C 1
ATOM 2856 O O . TYR A 1 378 ? 17.818 9.213 -27.799 1.00 96.38 378 TYR A O 1
ATOM 2864 N N . VAL A 1 379 ? 15.776 8.405 -27.332 1.00 96.50 379 VAL A N 1
ATOM 2865 C CA . VAL A 1 379 ? 15.746 7.436 -28.430 1.00 96.50 379 VAL A CA 1
ATOM 2866 C C . VAL A 1 379 ? 15.615 8.147 -29.779 1.00 96.50 379 VAL A C 1
ATOM 2868 O O . VAL A 1 379 ? 16.342 7.797 -30.708 1.00 96.50 379 VAL A O 1
ATOM 2871 N N . ALA A 1 380 ? 14.761 9.170 -29.882 1.00 96.00 380 ALA A N 1
ATOM 2872 C CA . ALA A 1 380 ? 14.619 9.987 -31.087 1.00 96.00 380 ALA A CA 1
ATOM 2873 C C . ALA A 1 380 ? 15.948 10.628 -31.505 1.00 96.00 380 ALA A C 1
ATOM 2875 O O . ALA A 1 380 ? 16.335 10.551 -32.669 1.00 96.00 380 ALA A O 1
ATOM 2876 N N . GLU A 1 381 ? 16.683 11.197 -30.549 1.00 95.19 381 GLU A N 1
ATOM 2877 C CA . GLU A 1 381 ? 17.993 11.814 -30.792 1.00 95.19 381 GLU A CA 1
ATOM 2878 C C . GLU A 1 381 ? 19.036 10.818 -31.300 1.00 95.19 381 GLU A C 1
ATOM 2880 O O . GLU A 1 381 ? 19.923 11.172 -32.074 1.00 95.19 381 GLU A O 1
ATOM 2885 N N . ALA A 1 382 ? 18.923 9.560 -30.878 1.00 94.94 382 ALA A N 1
ATOM 2886 C CA . ALA A 1 382 ? 19.803 8.478 -31.292 1.00 94.94 382 ALA A CA 1
ATOM 2887 C C . ALA A 1 382 ? 19.362 7.794 -32.603 1.00 94.94 382 ALA A C 1
ATOM 2889 O O . ALA A 1 382 ? 20.120 6.984 -33.139 1.00 94.94 382 ALA A O 1
ATOM 2890 N N . HIS A 1 383 ? 18.164 8.092 -33.124 1.00 95.62 383 HIS A N 1
ATOM 2891 C CA . HIS A 1 383 ? 17.538 7.349 -34.226 1.00 95.62 383 HIS A CA 1
ATOM 2892 C C . HIS A 1 383 ? 18.354 7.402 -35.517 1.00 95.62 383 HIS A C 1
ATOM 2894 O O . HIS A 1 383 ? 18.696 6.361 -36.077 1.00 95.62 383 HIS A O 1
ATOM 2900 N N . THR A 1 384 ? 18.740 8.602 -35.956 1.00 94.19 384 THR A N 1
ATOM 2901 C CA . THR A 1 384 ? 19.503 8.791 -37.200 1.00 94.19 384 THR A CA 1
ATOM 2902 C C . THR A 1 384 ? 20.835 8.042 -37.167 1.00 94.19 384 THR A C 1
ATOM 2904 O O . THR A 1 384 ? 21.185 7.343 -38.120 1.00 94.19 384 THR A O 1
ATOM 2907 N N . GLU A 1 385 ? 21.568 8.147 -36.058 1.00 94.75 385 GLU A N 1
ATOM 2908 C CA . GLU A 1 385 ? 22.857 7.474 -35.874 1.00 94.75 385 GLU A CA 1
ATOM 2909 C C . GLU A 1 385 ? 22.684 5.948 -35.798 1.00 94.75 385 GLU A C 1
ATOM 2911 O O . GLU A 1 385 ? 23.432 5.202 -36.434 1.00 94.75 385 GLU A O 1
ATOM 2916 N N . PHE A 1 386 ? 21.632 5.471 -35.122 1.00 94.94 386 PHE A N 1
ATOM 2917 C CA . PHE A 1 386 ? 21.283 4.052 -35.088 1.00 94.94 386 PHE A CA 1
ATOM 2918 C C . PHE A 1 386 ? 20.996 3.493 -36.486 1.00 94.94 386 PHE A C 1
ATOM 2920 O O . PHE A 1 386 ? 21.517 2.435 -36.841 1.00 94.94 386 PHE A O 1
ATOM 2927 N N . VAL A 1 387 ? 20.204 4.194 -37.305 1.00 93.94 387 VAL A N 1
ATOM 2928 C CA . VAL A 1 387 ? 19.879 3.767 -38.677 1.00 93.94 387 VAL A CA 1
ATOM 2929 C C . VAL A 1 387 ? 21.142 3.679 -39.536 1.00 93.94 387 VAL A C 1
ATOM 2931 O O . VAL A 1 387 ? 21.306 2.708 -40.280 1.00 93.94 387 VAL A O 1
ATOM 2934 N N . GLN A 1 388 ? 22.065 4.636 -39.403 1.00 93.56 388 GLN A N 1
ATOM 2935 C CA . GLN A 1 388 ? 23.348 4.618 -40.115 1.00 93.56 388 GLN A CA 1
ATOM 2936 C C . GLN A 1 388 ? 24.227 3.430 -39.696 1.00 93.56 388 GLN A C 1
ATOM 2938 O O . GLN A 1 388 ? 24.713 2.688 -40.556 1.00 93.56 388 GLN A O 1
ATOM 2943 N N . LEU A 1 389 ? 24.397 3.206 -38.389 1.00 92.81 389 LEU A N 1
ATOM 2944 C CA . LEU A 1 389 ? 25.194 2.095 -37.856 1.00 92.81 389 LEU A CA 1
ATOM 2945 C C . LEU A 1 389 ? 24.570 0.729 -38.183 1.00 92.81 389 LEU A C 1
ATOM 2947 O O . LEU A 1 389 ? 25.278 -0.203 -38.565 1.00 92.81 389 LEU A O 1
ATOM 2951 N N . SER A 1 390 ? 23.243 0.621 -38.107 1.00 91.44 390 SER A N 1
ATOM 2952 C CA . SER A 1 390 ? 22.484 -0.576 -38.485 1.00 91.44 390 SER A CA 1
ATOM 2953 C C . SER A 1 390 ? 22.607 -0.874 -39.981 1.00 91.44 390 SER A C 1
ATOM 2955 O O . SER A 1 390 ? 22.823 -2.021 -40.373 1.00 91.44 390 SER A O 1
ATOM 2957 N N . GLY A 1 391 ? 22.556 0.156 -40.831 1.00 90.19 391 GLY A N 1
ATOM 2958 C CA . GLY A 1 391 ? 22.801 0.032 -42.268 1.00 90.19 391 GLY A CA 1
ATOM 2959 C C . GLY A 1 391 ? 24.213 -0.464 -42.595 1.00 90.19 391 GLY A C 1
ATOM 2960 O O . GLY A 1 391 ? 24.364 -1.321 -43.462 1.00 90.19 391 GLY A O 1
ATOM 2961 N N . ALA A 1 392 ? 25.231 0.012 -41.871 1.00 86.62 392 ALA A N 1
ATOM 2962 C CA . ALA A 1 392 ? 26.620 -0.423 -42.039 1.00 86.62 392 ALA A CA 1
ATOM 2963 C C . ALA A 1 392 ? 26.873 -1.871 -41.577 1.00 86.62 392 ALA A C 1
ATOM 2965 O O . ALA A 1 392 ? 27.772 -2.528 -42.097 1.00 86.62 392 ALA A O 1
ATOM 2966 N N . ALA A 1 393 ? 26.083 -2.372 -40.622 1.00 84.06 393 ALA A N 1
ATOM 2967 C CA . ALA A 1 393 ? 26.166 -3.748 -40.132 1.00 84.06 393 ALA A CA 1
ATOM 2968 C C . ALA A 1 393 ? 25.401 -4.762 -41.009 1.00 84.06 393 ALA A C 1
ATOM 2970 O O . ALA A 1 393 ? 25.613 -5.971 -40.881 1.00 84.06 393 ALA A O 1
ATOM 2971 N N . LYS A 1 394 ? 24.515 -4.307 -41.909 1.00 80.75 394 LYS A N 1
ATOM 2972 C CA . LYS A 1 394 ? 23.800 -5.197 -42.836 1.00 80.75 394 LYS A CA 1
ATOM 2973 C C . LYS A 1 394 ? 24.748 -5.733 -43.918 1.00 80.75 394 LYS A C 1
ATOM 2975 O O . LYS A 1 394 ? 25.534 -4.969 -44.480 1.00 80.75 394 LYS A O 1
ATOM 2980 N N . PRO A 1 395 ? 24.662 -7.031 -44.266 1.00 63.38 395 PRO A N 1
ATOM 2981 C CA . PRO A 1 395 ? 25.463 -7.591 -45.346 1.00 63.38 395 PRO A CA 1
ATOM 2982 C C . PRO A 1 395 ? 25.095 -6.913 -46.672 1.00 63.38 395 PRO A C 1
ATOM 2984 O O . PRO A 1 395 ? 23.924 -6.886 -47.056 1.00 63.38 395 PRO A O 1
ATOM 2987 N N . ARG A 1 396 ? 26.090 -6.366 -47.381 1.00 57.78 396 ARG A N 1
ATOM 2988 C CA . ARG A 1 396 ? 25.899 -5.931 -48.771 1.00 57.78 396 ARG A CA 1
ATOM 2989 C C . ARG A 1 396 ? 25.677 -7.171 -49.648 1.00 57.78 396 ARG A C 1
ATOM 2991 O O . ARG A 1 396 ? 26.403 -8.151 -49.465 1.00 57.78 396 ARG A O 1
ATOM 2998 N N . PRO A 1 397 ? 24.704 -7.157 -50.577 1.00 52.25 397 PRO A N 1
ATOM 2999 C CA . PRO A 1 397 ? 24.525 -8.266 -51.503 1.00 52.25 397 PRO A CA 1
ATOM 3000 C C . PRO A 1 397 ? 25.809 -8.461 -52.325 1.00 52.25 397 PRO A C 1
ATOM 3002 O O . PRO A 1 397 ? 26.473 -7.476 -52.669 1.00 52.25 397 PRO A O 1
ATOM 3005 N N . PRO A 1 398 ? 26.204 -9.712 -52.604 1.00 50.72 398 PRO A N 1
ATOM 3006 C CA . PRO A 1 398 ? 27.430 -9.976 -53.332 1.00 50.72 398 PRO A CA 1
ATOM 3007 C C . PRO A 1 398 ? 27.321 -9.479 -54.780 1.00 50.72 398 PRO A C 1
ATOM 3009 O O . PRO A 1 398 ? 26.292 -9.618 -55.438 1.00 50.72 398 PRO A O 1
ATOM 3012 N N . ASN A 1 399 ? 28.420 -8.903 -55.269 1.00 48.84 399 ASN A N 1
ATOM 3013 C CA . ASN A 1 399 ? 28.523 -8.127 -56.511 1.00 48.84 399 ASN A CA 1
ATOM 3014 C C . ASN A 1 399 ? 28.303 -8.930 -57.818 1.00 48.84 399 ASN A C 1
ATOM 3016 O O . ASN A 1 399 ? 28.575 -8.418 -58.893 1.00 48.84 399 ASN A O 1
ATOM 3020 N N . TRP A 1 400 ? 27.863 -10.191 -57.741 1.00 50.34 400 TRP A N 1
ATOM 3021 C CA . TRP A 1 400 ? 27.552 -11.046 -58.897 1.00 50.34 400 TRP A CA 1
ATOM 3022 C C . TRP A 1 400 ? 26.050 -11.107 -59.224 1.00 50.34 400 TRP A C 1
ATOM 3024 O O . TRP A 1 400 ? 25.651 -11.818 -60.140 1.00 50.34 400 TRP A O 1
ATOM 3034 N N . MET A 1 401 ? 25.216 -10.376 -58.476 1.00 42.12 401 MET A N 1
ATOM 3035 C CA . MET A 1 401 ? 23.777 -10.223 -58.735 1.00 42.12 401 MET A CA 1
ATOM 3036 C C . MET A 1 401 ? 23.413 -8.930 -59.497 1.00 42.12 401 MET A C 1
ATOM 3038 O O . MET A 1 401 ? 22.226 -8.634 -59.619 1.00 42.12 401 MET A O 1
ATOM 3042 N N . ALA A 1 402 ? 24.398 -8.164 -59.985 1.00 36.59 402 ALA A N 1
ATOM 3043 C CA . ALA A 1 402 ? 24.200 -6.935 -60.762 1.00 36.59 402 ALA A CA 1
ATOM 3044 C C . ALA A 1 402 ? 24.652 -7.104 -62.215 1.00 36.59 402 ALA A C 1
ATOM 3046 O O . ALA A 1 402 ? 25.725 -7.721 -62.416 1.00 36.59 402 ALA A O 1
#

Foldseek 3Di:
DQVVCLQVLHADDDDWDWDDDPNPDIDTRRCSNPDPDPNDDDPDPVVCCVPVPDDPDDDDDDDDDPVNVVVVVVVVVVVVVVVVVVVVVVVLVVLLVVLVVVLQVLLAVLQVVLLVQQDDPPDPDSVPRGSVNLVVLLVPDDLVLLVVLADDPVLLVVLSVLLPDAAQDADDAFDFQDDPLVVLVVLLCVLLQDADDFLDDVVCLVALVVVVVVLVQLVCCDDPNPDQARPPPRHGDDPVNNVSNCSRCDPVNVVSLVSLVVSLVVLVVSLVSLVPGDDDDLVSFDPVCNVPQVVLVVLLVQLSVQSNVSSVVSNVSSVVCSSNVNPNSPPDDPDPDDRDDNVVSSVSNVVSSVVRVVVNVVSVVSSVVSSVSSSSNSSSVCNVVSVVSVVSSDDDPDPPVD

Radius of gyration: 59.72 Å; chains: 1; bounding box: 102×68×177 Å

pLDDT: mean 83.98, std 13.4, range [35.72, 97.56]

Sequence (402 aa):
MELSLVEKKTALLEGEAALEIDGTTKVAGSAFASAQLPQVRVFNRDFINATLSQTGGIAPIYFLGEDSIEKQARVEQLKKELATTDINSRTAQADKTRAESKLDDFCKDKAKLIKELLTTANSQTYNNYDKRLFRRAVEAMDAQQAAAATLTDEQKTQLHSQKNAQPKPLVEKVAAPSIELDVLASEVDTLVGRSVVAQTLDELTSNAKLAAWVQEGLHLHSGEHASDTCRFCQQPLQAARRAALEAHFNDAFAGFQKDLSALLSKLKAAKQAAASLSLPDVSRFYEALASEVPSACTMVLTAQSETQSALDALIARVEAKRDQPFAPTATLTPATAKPSSITDSVAAFNGIVEKHNRISAEFTASVDSACKKLEASYVAEAHTEFVQLSGAAKPRPPNWMA